Protein AF-0000000084939336 (afdb_homodimer)

Solvent-accessible surface area (backbone atoms only — not comparable to full-atom values): 23809 Å² total; per-residue (Å²): 129,54,73,67,54,54,51,50,51,53,52,48,49,53,51,49,52,51,49,46,49,52,49,52,36,50,48,49,43,51,51,32,49,46,24,66,74,65,69,41,52,76,47,32,63,54,40,55,56,52,50,48,51,45,51,48,48,37,44,50,50,40,50,50,38,52,49,47,52,56,73,36,82,52,52,70,64,56,42,32,42,42,57,36,42,43,54,44,37,50,44,51,42,54,42,39,50,43,40,40,53,43,29,44,47,41,51,73,60,58,68,64,65,78,63,45,57,53,51,49,52,44,49,49,48,42,49,54,51,54,54,70,52,70,50,43,78,85,41,61,82,59,80,56,55,64,62,50,50,52,47,42,52,50,37,51,52,49,40,52,55,45,49,45,52,43,46,55,49,45,72,64,41,84,47,70,69,51,37,52,48,41,52,51,49,49,52,42,51,48,39,50,49,48,35,40,52,43,52,52,48,43,54,27,41,53,46,18,35,74,69,73,41,80,54,59,57,66,58,51,42,53,54,51,58,73,70,101,129,55,73,67,54,54,51,50,51,53,52,48,50,52,49,49,54,50,50,48,51,53,49,52,35,51,49,48,43,52,52,32,50,47,24,67,74,64,67,40,52,75,45,34,62,54,41,54,56,52,49,51,52,45,51,49,47,36,45,51,49,41,51,51,36,52,50,47,52,55,75,37,82,52,50,71,62,55,41,31,41,42,56,35,43,44,55,43,37,51,43,49,41,55,43,38,49,42,40,42,53,44,28,43,48,42,49,73,59,58,70,65,65,81,62,44,56,52,52,50,51,44,49,48,48,42,48,54,51,54,54,71,52,70,49,44,78,84,40,60,83,61,80,55,55,64,61,50,51,53,46,41,52,51,37,51,52,49,42,52,56,45,49,47,51,43,45,56,49,46,73,64,41,86,47,70,68,52,37,53,48,40,50,51,48,50,52,42,49,49,40,48,49,47,36,38,52,44,52,51,47,44,55,27,40,53,46,18,35,74,69,72,42,80,54,59,59,65,58,52,43,53,55,51,57,73,70,103

Foldseek 3Di:
DDLVVVLVVLLVVLVVLLLVLLVLLLVLLVLLLCCLVVVDLVSLVVSVVSLVVLVVSLVVLLVSLVVCVVVHPDDDLSVLSSVLSNVLSVLSSLLSVLSSLSSNLCSVLVDDPDLSVLLSVLSVLLSVLSVVCSCCPVPLVDQCLQVLVVSLVVSVVSLVVSLVVLVVQCVVDDDDSSNVSSVSVNVSSVSSNVNSVSSQVSSQSSVCSVPVDGDHSVVVVVVVVVVD/DDLVVVLVVLLVVLVVLLLVLLVLLLVLLVLLLCCLVVVDLVSLVVSVVSLVVLVVSLVVLLVSLVVCVVVHPDDDLSVLSSVLSNVLSVLSSLLSVLSSLSSNLCSVLVDDPDLSVLLSVLSVLLSVLSVVCSCCPVPLVDQCLQVLVVSLVVSVVSLVVSLVVLVVQCVVDDDDSSNVSSVSVNVSSVSSNVNSVSSQVSSQSSVCSVPVDGDHSVVVVVVVVVVD

Nearest PDB structures (foldseek):
  1xwm-assembly1_A-2  TM=9.058E-01  e=5.545E-09  Geobacillus stearothermophilus
  1sum-assembly1_B  TM=9.229E-01  e=4.041E-06  Thermotoga maritima
  4q25-assembly1_B  TM=8.936E-01  e=2.933E-06  Pseudomonas aeruginosa PAO1
  2i0m-assembly1_A  TM=8.759E-01  e=3.687E-06  Streptococcus pneumoniae TIGR4
  1t72-assembly1_A  TM=8.928E-01  e=7.326E-06  Aquifex aeolicus

Radius of gyration: 22.11 Å; Cα contacts (8 Å, |Δi|>4): 501; chains: 2; bounding box: 49×69×54 Å

Organism: Mesoplasma florum (strain ATCC 33453 / NBRC 100688 / NCTC 11704 / L1) (NCBI:txid265311)

InterPro domains:
  IPR026022 PhoU domain [PF01895] (18-103)
  IPR026022 PhoU domain [PF01895] (120-205)
  IPR028366 PhoU [PTHR42930] (3-212)
  IPR028366 PhoU [TIGR02135] (7-214)
  IPR038078 PhoU-like domain superfamily [G3DSA:1.20.58.220] (4-216)

Secondary structure (DSSP, 8-state):
--HHHHHHHHHHHHHHHHHHHHHHHHHHHHHHHHHHHHT-THHHHHHHHHHHHHHHHHHHHHHHHHHHHHHS---HHHHHHHHHHHHHHHHHHHHHHHHHHHHHHHHHH---HHHHHHHHHHHHHHHHHHHTTTTTTTTTT---HHHHHHHHHHHHHHHHHHHHHHHHHHHH--SHHHHHHHHHHHHHHHHHHHHHHHHHHHHHHHHHHHHSS---HHHHHHHHHHH-/--HHHHHHHHHHHHHHHHHHHHHHHHHHHHH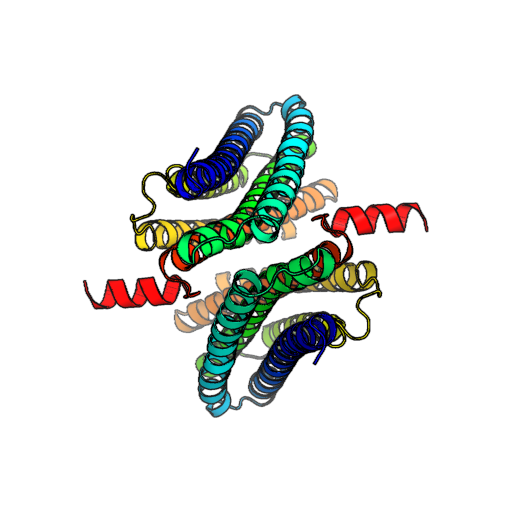HHHHHHHT-THHHHHHHHHHHHHHHHHHHHHHHHHHHHHHS---HHHHHHHHHHHHHHHHHHHHHHHHHHHHHHHHHH---HHHHHHHHHHHHHHHHHHHTTTTTTTTTT---HHHHHHHHHHHHHHHHHHHHHHHHHHHH--SHHHHHHHHHHHHHHHHHHHHHHHHHHHHHHHHHHHHSS---HHHHHHHHHHH-

pLDDT: mean 90.16, std 9.44, range [47.88, 98.25]

Sequence (456 aa):
MSINKILDNDILQLRNMLEDMIKETKIQFAETFEVITKNNVEGAALIVEHDKIINDKLNEFTSTALWKIAKQQLVARDLRLAVGGILLAREIEIIADYSKKLCIFFSKFKPTKKYTTSIVNLFQLVIDMLDSFSELFSNFDNNLVVKVMELEAQINKEFEELYSYLVKALKKAENNEELLEISEAMKQAKNLERAGDHLLTVQEIVSFIRTGRFEETSEIYDNLKTLMMSINKILDNDILQLRNMLEDMIKETKIQFAETFEVITKNNVEGAALIVEHDKIINDKLNEFTSTALWKIAKQQLVARDLRLAVGGILLAREIEIIADYSKKLCIFFSKFKPTKKYTTSIVNLFQLVIDMLDSFSELFSNFDNNLVVKVMELEAQINKEFEELYSYLVKALKKAENNEELLEISEAMKQAKNLERAGDHLLTVQEIVSFIRTGRFEETSEIYDNLKTLM

Structure (mmCIF, N/CA/C/O backbone):
data_AF-0000000084939336-model_v1
#
loop_
_entity.id
_entity.type
_entity.pdbx_description
1 polymer 'Phosphate transport system transcriptional regulator'
#
loop_
_atom_site.group_PDB
_atom_site.id
_atom_site.type_symbol
_atom_site.label_atom_id
_atom_site.label_alt_id
_atom_site.label_comp_id
_atom_site.label_asym_id
_atom_site.label_entity_id
_atom_site.label_seq_id
_atom_site.pdbx_PDB_ins_code
_atom_site.Cartn_x
_atom_site.Cartn_y
_atom_site.Cartn_z
_atom_site.occupancy
_atom_site.B_iso_or_equiv
_atom_site.auth_seq_id
_atom_site.auth_comp_id
_atom_site.auth_asym_id
_atom_site.auth_atom_id
_atom_site.pdbx_PDB_model_num
ATOM 1 N N . MET A 1 1 ? -15.977 -35.312 -16.25 1 47.88 1 MET A N 1
ATOM 2 C CA . MET A 1 1 ? -16.109 -33.875 -16.469 1 47.88 1 MET A CA 1
ATOM 3 C C . MET A 1 1 ? -14.875 -33.312 -17.156 1 47.88 1 MET A C 1
ATOM 5 O O . MET A 1 1 ? -13.75 -33.656 -16.797 1 47.88 1 MET A O 1
ATOM 9 N N . SER A 1 2 ? -14.914 -32.594 -18.188 1 50.81 2 SER A N 1
ATOM 10 C CA . SER A 1 2 ? -13.766 -32.188 -19 1 50.81 2 SER A CA 1
ATOM 11 C C . SER A 1 2 ? -12.836 -31.266 -18.234 1 50.81 2 SER A C 1
ATOM 13 O O . SER A 1 2 ? -13.273 -30.562 -17.312 1 50.81 2 SER A O 1
ATOM 15 N N . ILE A 1 3 ? -11.594 -31.625 -18.328 1 54.69 3 ILE A N 1
ATOM 16 C CA . ILE A 1 3 ? -10.531 -30.828 -17.719 1 54.69 3 ILE A CA 1
ATOM 17 C C . ILE A 1 3 ? -10.867 -29.344 -17.812 1 54.69 3 ILE A C 1
ATOM 19 O O . ILE A 1 3 ? -10.656 -28.594 -16.859 1 54.69 3 ILE A O 1
ATOM 23 N N . ASN A 1 4 ? -11.5 -28.953 -18.844 1 59.62 4 ASN A N 1
ATOM 24 C CA . ASN A 1 4 ? -11.875 -27.562 -19.078 1 59.62 4 ASN A CA 1
ATOM 25 C C . ASN A 1 4 ? -12.992 -27.125 -18.141 1 59.62 4 ASN A C 1
ATOM 27 O O . ASN A 1 4 ? -13 -25.984 -17.688 1 59.62 4 ASN A O 1
ATOM 31 N N . LYS A 1 5 ? -13.836 -28.141 -17.859 1 62.22 5 LYS A N 1
ATOM 32 C CA . LYS A 1 5 ? -14.961 -27.812 -17 1 62.22 5 LYS A CA 1
ATOM 33 C C . LYS A 1 5 ? -14.508 -27.625 -15.555 1 62.22 5 LYS A C 1
ATOM 35 O O . LYS A 1 5 ? -14.969 -26.719 -14.859 1 62.22 5 LYS A O 1
ATOM 40 N N . ILE A 1 6 ? -13.688 -28.391 -15.125 1 58.41 6 ILE A N 1
ATOM 41 C CA . ILE A 1 6 ? -13.141 -28.328 -13.773 1 58.41 6 ILE A CA 1
ATOM 42 C C . ILE A 1 6 ? -12.375 -27.016 -13.586 1 58.41 6 ILE A C 1
ATOM 44 O O . ILE A 1 6 ? -12.539 -26.344 -12.578 1 58.41 6 ILE A O 1
ATOM 48 N N . LEU A 1 7 ? -11.672 -26.703 -14.594 1 69.38 7 LEU A N 1
ATOM 49 C CA . LEU A 1 7 ? -10.898 -25.469 -14.562 1 69.38 7 LEU A CA 1
ATOM 50 C C . LEU A 1 7 ? -11.805 -24.25 -14.453 1 69.38 7 LEU A C 1
ATOM 52 O O . LEU A 1 7 ? -11.523 -23.328 -13.695 1 69.38 7 LEU A O 1
ATOM 56 N N . ASP A 1 8 ? -12.922 -24.359 -15.094 1 75.44 8 ASP A N 1
ATOM 57 C CA . ASP A 1 8 ? -13.883 -23.25 -15.07 1 75.44 8 ASP A CA 1
ATOM 58 C C . ASP A 1 8 ? -14.508 -23.094 -13.688 1 75.44 8 ASP A C 1
ATOM 60 O O . ASP A 1 8 ? -14.695 -21.984 -13.203 1 75.44 8 ASP A O 1
ATOM 64 N N . ASN A 1 9 ? -14.68 -24.203 -13.117 1 81.94 9 ASN A N 1
ATOM 65 C CA . ASN A 1 9 ? -15.273 -24.172 -11.781 1 81.94 9 ASN A CA 1
ATOM 66 C C . ASN A 1 9 ? -14.289 -23.641 -10.742 1 81.94 9 ASN A C 1
ATOM 68 O O . ASN A 1 9 ? -14.68 -22.938 -9.812 1 81.94 9 ASN A O 1
ATOM 72 N N . ASP A 1 10 ? -13.086 -23.938 -10.945 1 84.62 10 ASP A N 1
ATOM 73 C CA . ASP A 1 10 ? -12.07 -23.516 -9.992 1 84.62 10 ASP A CA 1
ATOM 74 C C . ASP A 1 10 ? -11.852 -22.016 -10.055 1 84.62 10 ASP A C 1
ATOM 76 O O . ASP A 1 10 ? -11.727 -21.359 -9.016 1 84.62 10 ASP A O 1
ATOM 80 N N . ILE A 1 11 ? -11.922 -21.516 -11.211 1 89.69 11 ILE A N 1
ATOM 81 C CA . ILE A 1 11 ? -11.75 -20.078 -11.391 1 89.69 11 ILE A CA 1
ATOM 82 C C . ILE A 1 11 ? -12.984 -19.344 -10.883 1 89.69 11 ILE A C 1
ATOM 84 O O . ILE A 1 11 ? -12.875 -18.266 -1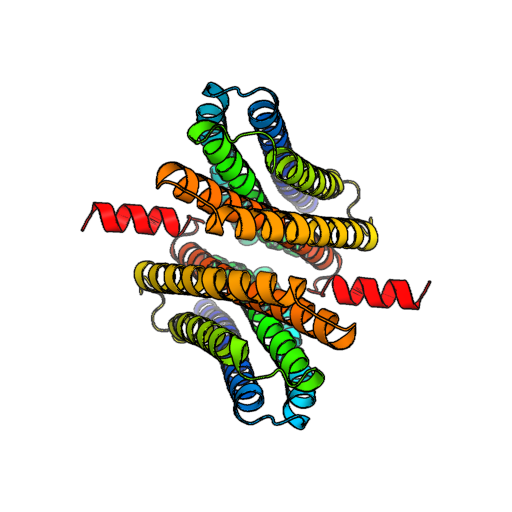0.297 1 89.69 11 ILE A O 1
ATOM 88 N N . LEU A 1 12 ? -14.109 -20 -11.078 1 92 12 LEU A N 1
ATOM 89 C CA . LEU A 1 12 ? -15.352 -19.438 -10.555 1 92 12 LEU A CA 1
ATOM 90 C C . LEU A 1 12 ? -15.32 -19.375 -9.031 1 92 12 LEU A C 1
ATOM 92 O O . LEU A 1 12 ? -15.805 -18.406 -8.438 1 92 12 LEU A O 1
ATOM 96 N N . GLN A 1 13 ? -14.781 -20.359 -8.438 1 94.94 13 GLN A N 1
ATOM 97 C CA . GLN A 1 13 ? -14.656 -20.375 -6.98 1 94.94 13 GLN A CA 1
ATOM 98 C C . GLN A 1 13 ? -13.773 -19.219 -6.5 1 94.94 13 GLN A C 1
ATOM 100 O O . GLN A 1 13 ? -14.109 -18.531 -5.527 1 94.94 13 GLN A O 1
ATOM 105 N N . LEU A 1 14 ? -12.656 -19.047 -7.164 1 95.19 14 LEU A N 1
ATOM 106 C CA . LEU A 1 14 ? -11.758 -17.953 -6.793 1 95.19 14 LEU A CA 1
ATOM 107 C C . LEU A 1 14 ? -12.453 -16.609 -6.945 1 95.19 14 LEU A C 1
ATOM 109 O O . LEU A 1 14 ? -12.336 -15.742 -6.07 1 95.19 14 LEU A O 1
ATOM 113 N N . ARG A 1 15 ? -13.172 -16.469 -8.023 1 93.44 15 ARG A N 1
ATOM 114 C CA . ARG A 1 15 ? -13.914 -15.234 -8.242 1 93.44 15 ARG A CA 1
ATOM 115 C C . ARG A 1 15 ? -14.93 -15 -7.137 1 93.44 15 ARG A C 1
ATOM 117 O O . ARG A 1 15 ? -15.031 -13.898 -6.602 1 93.44 15 ARG A O 1
ATOM 124 N N . ASN A 1 16 ? -15.633 -16 -6.789 1 94.38 16 ASN A N 1
ATOM 125 C CA . ASN A 1 16 ? -16.641 -15.906 -5.746 1 94.38 16 ASN A CA 1
ATOM 126 C C . ASN A 1 16 ? -16.031 -15.57 -4.391 1 94.38 16 ASN A C 1
ATOM 128 O O . ASN A 1 16 ? -16.594 -14.797 -3.619 1 94.38 16 ASN A O 1
ATOM 132 N N . MET A 1 17 ? -14.906 -16.172 -4.129 1 96.06 17 MET A N 1
ATOM 133 C CA . MET A 1 17 ? -14.227 -15.914 -2.867 1 96.06 17 MET A CA 1
ATOM 134 C C . MET A 1 17 ? -13.812 -14.445 -2.764 1 96.06 17 MET A C 1
ATOM 136 O O . MET A 1 17 ? -13.969 -13.828 -1.711 1 96.06 17 MET A O 1
ATOM 140 N N . LEU A 1 18 ? -13.289 -13.914 -3.846 1 95.31 18 LEU A N 1
ATOM 141 C CA . LEU A 1 18 ? -12.891 -12.508 -3.861 1 95.31 18 LEU A CA 1
ATOM 142 C C . LEU A 1 18 ? -14.102 -11.594 -3.695 1 95.31 18 LEU A C 1
ATOM 144 O O . LEU A 1 18 ? -14.055 -10.625 -2.932 1 95.31 18 LEU A O 1
ATOM 148 N N . GLU A 1 19 ? -15.133 -11.891 -4.406 1 93.5 19 GLU A N 1
ATOM 149 C CA . GLU A 1 19 ? -16.359 -11.094 -4.309 1 93.5 19 GLU A CA 1
ATOM 150 C C . GLU A 1 19 ? -16.922 -11.125 -2.895 1 93.5 19 GLU A C 1
ATOM 152 O O . GLU A 1 19 ? -17.422 -10.117 -2.396 1 93.5 19 GLU A O 1
ATOM 157 N N . ASP A 1 20 ? -16.875 -12.242 -2.311 1 95.25 20 ASP A N 1
ATOM 158 C CA . ASP A 1 20 ? -17.328 -12.383 -0.93 1 95.25 20 ASP A CA 1
ATOM 159 C C . ASP A 1 20 ? -16.484 -11.523 0.014 1 95.25 20 ASP A C 1
ATOM 161 O O . ASP A 1 20 ? -17.016 -10.906 0.938 1 95.25 20 ASP A O 1
ATOM 165 N N . MET A 1 21 ? -15.211 -11.516 -0.159 1 96.44 21 MET A N 1
ATOM 166 C CA . MET A 1 21 ? -14.344 -10.68 0.663 1 96.44 21 MET A CA 1
ATOM 167 C C . MET A 1 21 ? -14.703 -9.203 0.498 1 96.44 21 MET A C 1
ATOM 169 O O . MET A 1 21 ? -14.734 -8.461 1.477 1 96.44 21 MET A O 1
ATOM 173 N N . ILE A 1 22 ? -14.906 -8.844 -0.743 1 95.19 22 ILE A N 1
ATOM 174 C CA . ILE A 1 22 ? -15.273 -7.465 -1.018 1 95.19 22 ILE A CA 1
ATOM 175 C C . ILE A 1 22 ? -16.594 -7.137 -0.324 1 95.19 22 ILE A C 1
ATOM 177 O O . ILE A 1 22 ? -16.734 -6.082 0.305 1 95.19 22 ILE A O 1
ATOM 181 N N . LYS A 1 23 ? -17.516 -8.031 -0.424 1 95.31 23 LYS A N 1
ATOM 182 C CA . LYS A 1 23 ? -18.812 -7.844 0.218 1 95.31 23 LYS A CA 1
ATOM 183 C C . LYS A 1 23 ? -18.672 -7.715 1.73 1 95.31 23 LYS A C 1
ATOM 185 O O . LYS A 1 23 ? -19.266 -6.828 2.344 1 95.31 23 LYS A O 1
ATOM 190 N N . GLU A 1 24 ? -17.906 -8.602 2.332 1 96.62 24 GLU A N 1
ATOM 191 C CA . GLU A 1 24 ? -17.672 -8.547 3.773 1 96.62 24 GLU A CA 1
ATOM 192 C C . GLU A 1 24 ? -17.016 -7.227 4.18 1 96.62 24 GLU A C 1
ATOM 194 O O . GLU A 1 24 ? -17.328 -6.676 5.238 1 96.62 24 GLU A O 1
ATOM 199 N N . THR A 1 25 ? -16.109 -6.801 3.381 1 97.19 25 THR A N 1
ATOM 200 C CA . THR A 1 25 ? -15.445 -5.527 3.654 1 97.19 25 THR A CA 1
ATOM 201 C C . THR A 1 25 ? -16.438 -4.371 3.572 1 97.19 25 THR A C 1
ATOM 203 O O . THR A 1 25 ? -16.438 -3.482 4.426 1 97.19 25 THR A O 1
ATOM 206 N N . LYS A 1 26 ? -17.297 -4.395 2.615 1 95.81 26 LYS A N 1
ATOM 207 C CA . LYS A 1 26 ? -18.344 -3.375 2.502 1 95.81 26 LYS A CA 1
ATOM 208 C C . LYS A 1 26 ? -19.266 -3.396 3.711 1 95.81 26 LYS A C 1
ATOM 210 O O . LYS A 1 26 ? -19.672 -2.344 4.207 1 95.81 26 LYS A O 1
ATOM 215 N N . ILE A 1 27 ? -19.594 -4.547 4.129 1 95.56 27 ILE A N 1
ATOM 216 C CA . ILE A 1 27 ? -20.422 -4.691 5.324 1 95.56 27 ILE A CA 1
ATOM 217 C C . ILE A 1 27 ? -19.703 -4.082 6.523 1 95.56 27 ILE A C 1
ATOM 219 O O . ILE A 1 27 ? -20.297 -3.33 7.297 1 95.56 27 ILE A O 1
ATOM 223 N N . GLN A 1 28 ? -18.406 -4.395 6.688 1 96.5 28 GLN A N 1
ATOM 224 C CA . GLN A 1 28 ? -17.625 -3.834 7.781 1 96.5 28 GLN A CA 1
ATOM 225 C C . GLN A 1 28 ? -17.625 -2.309 7.727 1 96.5 28 GLN A C 1
ATOM 227 O O . GLN A 1 28 ? -17.719 -1.644 8.758 1 96.5 28 GLN A O 1
ATOM 232 N N . PHE A 1 29 ? -17.484 -1.783 6.543 1 95.94 29 PHE A N 1
ATOM 233 C CA . PHE A 1 29 ? -17.516 -0.334 6.383 1 95.94 29 PHE A CA 1
ATOM 234 C C . PHE A 1 29 ? -18.875 0.23 6.762 1 95.94 29 PHE A C 1
ATOM 236 O O . PHE A 1 29 ? -18.969 1.271 7.418 1 95.94 29 PHE A O 1
ATOM 243 N N . ALA A 1 30 ? -19.922 -0.436 6.383 1 92.94 30 ALA A N 1
ATOM 244 C CA . ALA A 1 30 ? -21.266 -0.004 6.738 1 92.94 30 ALA A CA 1
ATOM 245 C C . ALA A 1 30 ? -21.484 -0.05 8.25 1 92.94 30 ALA A C 1
ATOM 247 O O . ALA A 1 30 ? -22.062 0.872 8.836 1 92.94 30 ALA A O 1
ATOM 248 N N . GLU A 1 31 ? -21.031 -1.083 8.82 1 92.75 31 GLU A N 1
ATOM 249 C CA . GLU A 1 31 ? -21.125 -1.211 10.273 1 92.75 31 GLU A CA 1
ATOM 250 C C . GLU A 1 31 ? -20.344 -0.11 10.977 1 92.75 31 GLU A C 1
ATOM 252 O O . GLU A 1 31 ? -20.797 0.458 11.969 1 92.75 31 GLU A O 1
ATOM 257 N N . THR A 1 32 ? -19.125 0.105 10.477 1 94.25 32 THR A N 1
ATOM 258 C CA . THR A 1 32 ? -18.297 1.175 11.023 1 94.25 32 THR A CA 1
ATOM 259 C C . THR A 1 32 ? -19 2.521 10.898 1 94.25 32 THR A C 1
ATOM 261 O O . THR A 1 32 ? -19 3.32 11.836 1 94.25 32 THR A O 1
ATOM 264 N N . PHE A 1 33 ? -19.625 2.729 9.781 1 91.25 33 PHE A N 1
ATOM 265 C CA . PHE A 1 33 ? -20.359 3.963 9.555 1 91.25 33 PHE A CA 1
ATOM 266 C C . PHE A 1 33 ? -21.469 4.129 10.594 1 91.25 33 PHE A C 1
ATOM 268 O O . PHE A 1 33 ? -21.672 5.23 11.109 1 91.25 33 PHE A O 1
ATOM 275 N N . GLU A 1 34 ? -22.125 3.125 10.914 1 89 34 GLU A N 1
ATOM 276 C CA . GLU A 1 34 ? -23.172 3.154 11.922 1 89 34 GLU A CA 1
ATOM 277 C C . GLU A 1 34 ? -22.625 3.49 13.297 1 89 34 GLU A C 1
ATOM 279 O O . GLU A 1 34 ? -23.219 4.262 14.047 1 89 34 GLU A O 1
ATOM 284 N N . VAL A 1 35 ? -21.516 2.891 13.578 1 87.5 35 VAL A N 1
ATOM 285 C CA . VAL A 1 35 ? -20.891 3.137 14.867 1 87.5 35 VAL A CA 1
ATOM 286 C C . VAL A 1 35 ? -20.5 4.609 14.984 1 87.5 35 VAL A C 1
ATOM 288 O O . VAL A 1 35 ? -20.719 5.234 16.031 1 87.5 35 VAL A O 1
ATOM 291 N N . ILE A 1 36 ? -19.984 5.16 13.977 1 87.38 36 ILE A N 1
ATOM 292 C CA . ILE A 1 36 ? -19.453 6.52 14.008 1 87.38 36 ILE A CA 1
ATOM 293 C C . ILE A 1 36 ? -20.609 7.52 14.016 1 87.38 36 ILE A C 1
ATOM 295 O O . ILE A 1 36 ? -20.516 8.57 14.648 1 87.38 36 ILE A O 1
ATOM 299 N N . THR A 1 37 ? -21.672 7.176 13.391 1 85.5 37 THR A N 1
ATOM 300 C CA . THR A 1 37 ? -22.75 8.148 13.25 1 85.5 37 THR A CA 1
ATOM 301 C C . THR A 1 37 ? -23.766 8.008 14.383 1 85.5 37 THR A C 1
ATOM 303 O O . THR A 1 37 ? -24.422 8.977 14.758 1 85.5 37 THR A O 1
ATOM 306 N N . LYS A 1 38 ? -23.828 6.82 14.945 1 82.81 38 LYS A N 1
ATOM 307 C CA . LYS A 1 38 ? -24.828 6.594 15.992 1 82.81 38 LYS A CA 1
ATOM 308 C C . LYS A 1 38 ? -24.172 6.438 17.359 1 82.81 38 LYS A C 1
ATOM 310 O O . LYS A 1 38 ? -24.844 6.223 18.359 1 82.81 38 LYS A O 1
ATOM 315 N N . ASN A 1 39 ? -22.953 6.566 17.5 1 76.06 39 ASN A N 1
ATOM 316 C CA . ASN A 1 39 ? -22.172 6.434 18.734 1 76.06 39 ASN A CA 1
ATOM 317 C C . ASN A 1 39 ? -22.438 5.098 19.422 1 76.06 39 ASN A C 1
ATOM 319 O O . ASN A 1 39 ? -22.641 5.047 20.641 1 76.06 39 ASN A O 1
ATOM 323 N N . ASN A 1 40 ? -22.578 4.105 18.656 1 73.19 40 ASN A N 1
ATOM 324 C CA . ASN A 1 40 ? -22.797 2.758 19.172 1 73.19 40 ASN A CA 1
ATOM 325 C C . ASN A 1 40 ? -21.484 2.104 19.594 1 73.19 40 ASN A C 1
ATOM 327 O O . ASN A 1 40 ? -20.734 1.602 18.75 1 73.19 40 ASN A O 1
ATOM 331 N N . VAL A 1 41 ? -21.156 2.07 20.844 1 70.88 41 VAL A N 1
ATOM 332 C CA . VAL A 1 41 ? -19.891 1.598 21.391 1 70.88 41 VAL A CA 1
ATOM 333 C C . VAL A 1 41 ? -19.781 0.083 21.219 1 70.88 41 VAL A C 1
ATOM 335 O O . VAL A 1 41 ? -18.703 -0.447 20.969 1 70.88 41 VAL A O 1
ATOM 338 N N . GLU A 1 42 ? -20.875 -0.617 21.406 1 76.94 42 GLU A N 1
ATOM 339 C CA . GLU A 1 42 ? -20.859 -2.072 21.297 1 76.94 42 GLU A CA 1
ATOM 340 C C . GLU A 1 42 ? -20.484 -2.52 19.891 1 76.94 42 GLU A C 1
ATOM 342 O O . GLU A 1 42 ? -19.984 -3.629 19.703 1 76.94 42 GLU A O 1
ATOM 347 N N . GLY A 1 43 ? -20.469 -1.587 19.031 1 82.69 43 GLY A N 1
ATOM 348 C CA . GLY A 1 43 ? -20.203 -1.885 17.625 1 82.69 43 GLY A CA 1
ATOM 349 C C . GLY A 1 43 ? -18.75 -2.158 17.344 1 82.69 43 GLY A C 1
ATOM 350 O O . GLY A 1 43 ? -18.422 -2.971 16.469 1 82.69 43 GLY A O 1
ATOM 351 N N . ALA A 1 44 ? -17.859 -1.694 18.188 1 84.81 44 ALA A N 1
ATOM 352 C CA . ALA A 1 44 ? -16.438 -1.84 17.938 1 84.81 44 ALA A CA 1
ATOM 353 C C . ALA A 1 44 ? -15.984 -3.283 18.156 1 84.81 44 ALA A C 1
ATOM 355 O O . ALA A 1 44 ? -15.18 -3.809 17.375 1 84.81 44 ALA A O 1
ATOM 356 N N . ALA A 1 45 ? -16.469 -3.873 19.188 1 87.38 45 ALA A N 1
ATOM 357 C CA . ALA A 1 45 ? -16.109 -5.266 19.453 1 87.38 45 ALA A CA 1
ATOM 358 C C . ALA A 1 45 ? -16.562 -6.172 18.312 1 87.38 45 ALA A C 1
ATOM 360 O O . ALA A 1 45 ? -15.828 -7.078 17.906 1 87.38 45 ALA A O 1
ATOM 361 N N . LEU A 1 46 ? -17.688 -5.91 17.828 1 90.12 46 LEU A N 1
ATOM 362 C CA . LEU A 1 46 ? -18.234 -6.695 16.734 1 90.12 46 LEU A CA 1
ATOM 363 C C . LEU A 1 46 ? -17.406 -6.516 15.469 1 90.12 46 LEU A C 1
ATOM 365 O O . LEU A 1 46 ? -17.172 -7.477 14.727 1 90.12 46 LEU A O 1
ATOM 369 N N . ILE A 1 47 ? -16.891 -5.355 15.258 1 93.62 47 ILE A N 1
ATOM 370 C CA . ILE A 1 47 ? -16.125 -5.07 14.055 1 93.62 47 ILE A CA 1
ATOM 371 C C . ILE A 1 47 ? -14.773 -5.773 14.125 1 93.62 47 ILE A C 1
ATOM 373 O O . ILE A 1 47 ? -14.25 -6.23 13.109 1 93.62 47 ILE A O 1
ATOM 377 N N . VAL A 1 48 ? -14.203 -5.848 15.312 1 92.69 48 VAL A N 1
ATOM 378 C CA . VAL A 1 48 ? -12.93 -6.535 15.508 1 92.69 48 VAL A CA 1
ATOM 379 C C . VAL A 1 48 ? -13.086 -8.016 15.148 1 92.69 48 VAL A C 1
ATOM 381 O O . VAL A 1 48 ? -12.227 -8.586 14.469 1 92.69 48 VAL A O 1
ATOM 384 N N . GLU A 1 49 ? -14.172 -8.586 15.586 1 93.69 49 GLU A N 1
ATOM 385 C CA . GLU A 1 49 ? -14.438 -9.984 15.258 1 93.69 49 GLU A CA 1
ATOM 386 C C . GLU A 1 49 ? -14.695 -10.156 13.766 1 93.69 49 GLU A C 1
ATOM 388 O O . GLU A 1 49 ? -14.258 -11.141 13.164 1 93.69 49 GLU A O 1
ATOM 393 N N . HIS A 1 50 ? -15.422 -9.234 13.219 1 95 50 HIS A N 1
ATOM 394 C CA . HIS A 1 50 ? -15.695 -9.281 11.789 1 95 50 HIS A CA 1
ATOM 395 C C . HIS A 1 50 ? -14.406 -9.18 10.977 1 95 50 HIS A C 1
ATOM 397 O O . HIS A 1 50 ? -14.258 -9.859 9.961 1 95 50 HIS A O 1
ATOM 403 N N . ASP A 1 51 ? -13.516 -8.344 11.422 1 95.94 51 ASP A N 1
ATOM 404 C CA . ASP A 1 51 ? -12.242 -8.164 10.727 1 95.94 51 ASP A CA 1
ATOM 405 C C . ASP A 1 51 ? -11.43 -9.461 10.727 1 95.94 51 ASP A C 1
ATOM 407 O O . ASP A 1 51 ? -10.695 -9.734 9.773 1 95.94 51 ASP A O 1
ATOM 411 N N . LYS A 1 52 ? -11.562 -10.234 11.781 1 95.38 52 LYS A N 1
ATOM 412 C CA . LYS A 1 52 ? -10.891 -11.531 11.828 1 95.38 52 LYS A CA 1
ATOM 413 C C . LYS A 1 52 ? -11.398 -12.453 10.727 1 95.38 52 LYS A C 1
ATOM 415 O O . LYS A 1 52 ? -10.625 -13.242 10.172 1 95.38 52 LYS A O 1
ATOM 420 N N . ILE A 1 53 ? -12.648 -12.352 10.43 1 96.88 53 ILE A N 1
ATOM 421 C CA . ILE A 1 53 ? -13.242 -13.141 9.359 1 96.88 53 ILE A CA 1
ATOM 422 C C . ILE A 1 53 ? -12.586 -12.773 8.031 1 96.88 53 ILE A C 1
ATOM 424 O O . ILE A 1 53 ? -12.227 -13.656 7.246 1 96.88 53 ILE A O 1
ATOM 428 N N . ILE A 1 54 ? -12.414 -11.531 7.77 1 97.56 54 ILE A N 1
ATOM 429 C CA . ILE A 1 54 ? -11.812 -11.062 6.523 1 97.56 54 ILE A CA 1
ATOM 430 C C . ILE A 1 54 ? -10.359 -11.508 6.453 1 97.56 54 ILE A C 1
ATOM 432 O O . ILE A 1 54 ? -9.883 -11.93 5.395 1 97.56 54 ILE A O 1
ATOM 436 N N . ASN A 1 55 ? -9.633 -11.461 7.613 1 96.38 55 ASN A N 1
ATOM 437 C CA . ASN A 1 55 ? -8.273 -11.969 7.68 1 96.38 55 ASN A CA 1
ATOM 438 C C . ASN A 1 55 ? -8.211 -13.453 7.316 1 96.38 55 ASN A C 1
ATOM 440 O O . ASN A 1 55 ? -7.34 -13.875 6.559 1 96.38 55 ASN A O 1
ATOM 444 N N . ASP A 1 56 ? -9.102 -14.172 7.855 1 97.19 56 ASP A N 1
ATOM 445 C CA . ASP A 1 56 ? -9.164 -15.602 7.57 1 97.19 56 ASP A CA 1
ATOM 446 C C . ASP A 1 56 ? -9.477 -15.852 6.098 1 97.19 56 ASP A C 1
ATOM 448 O O . ASP A 1 56 ? -8.93 -16.766 5.488 1 97.19 56 ASP A O 1
ATOM 452 N N . LYS A 1 57 ? -10.352 -15.055 5.574 1 97.88 57 LYS A N 1
ATOM 453 C CA . LYS A 1 57 ? -10.727 -15.203 4.172 1 97.88 57 LYS A CA 1
ATOM 454 C C . LYS A 1 57 ? -9.531 -14.938 3.254 1 97.88 57 LYS A C 1
ATOM 456 O O . LYS A 1 57 ? -9.398 -15.57 2.203 1 97.88 57 LYS A O 1
ATOM 461 N N . LEU A 1 58 ? -8.68 -13.984 3.631 1 98.19 58 LEU A N 1
ATOM 462 C CA . LEU A 1 58 ? -7.449 -13.75 2.875 1 98.19 58 LEU A CA 1
ATOM 463 C C . LEU A 1 58 ? -6.613 -15.023 2.795 1 98.19 58 LEU A C 1
ATOM 465 O O . LEU A 1 58 ? -6.227 -15.445 1.704 1 98.19 58 LEU A O 1
ATOM 469 N N . ASN A 1 59 ? -6.387 -15.633 3.916 1 98.06 59 ASN A N 1
ATOM 470 C CA . ASN A 1 59 ? -5.523 -16.812 3.949 1 98.06 59 ASN A CA 1
ATOM 471 C C . ASN A 1 59 ? -6.199 -18.016 3.314 1 98.06 59 ASN A C 1
ATOM 473 O O . ASN A 1 59 ? -5.539 -18.859 2.699 1 98.06 59 ASN A O 1
ATOM 477 N N . GLU A 1 60 ? -7.496 -18.078 3.479 1 98.25 60 GLU A N 1
ATOM 478 C CA . GLU A 1 60 ? -8.234 -19.141 2.799 1 98.25 60 GLU A CA 1
ATOM 479 C C . GLU A 1 60 ? -8.148 -18.984 1.282 1 98.25 60 GLU A C 1
ATOM 481 O O . GLU A 1 60 ? -7.906 -19.969 0.57 1 98.25 60 GLU A O 1
ATOM 486 N N . PHE A 1 61 ? -8.391 -17.797 0.807 1 98.25 61 PHE A N 1
ATOM 487 C CA . PHE A 1 61 ? -8.25 -17.547 -0.622 1 98.25 61 PHE A CA 1
ATOM 488 C C . PHE A 1 61 ? -6.848 -17.906 -1.1 1 98.25 61 PHE A C 1
ATOM 490 O O . PHE A 1 61 ? -6.688 -18.594 -2.105 1 98.25 61 PHE A O 1
ATOM 497 N N . THR A 1 62 ? -5.855 -17.438 -0.361 1 98 62 THR A N 1
ATOM 498 C CA . THR A 1 62 ? -4.457 -17.625 -0.731 1 98 62 THR A CA 1
ATOM 499 C C . THR A 1 62 ? -4.121 -19.109 -0.829 1 98 62 THR A C 1
ATOM 501 O O . THR A 1 62 ? -3.557 -19.562 -1.828 1 98 62 THR A O 1
ATOM 504 N N . SER A 1 63 ? -4.523 -19.875 0.147 1 97.31 63 SER A N 1
ATOM 505 C CA . SER A 1 63 ? -4.258 -21.312 0.152 1 97.31 63 SER A CA 1
ATOM 506 C C . SER A 1 63 ? -4.965 -22.016 -1.004 1 97.31 63 SER A C 1
ATOM 508 O O . SER A 1 63 ? -4.383 -22.875 -1.668 1 97.31 63 SER A O 1
ATOM 510 N N . THR A 1 64 ? -6.195 -21.609 -1.211 1 97.25 64 THR A N 1
ATOM 511 C CA . THR A 1 64 ? -6.973 -22.203 -2.293 1 97.25 64 THR A CA 1
ATOM 512 C C . THR A 1 64 ? -6.348 -21.875 -3.646 1 97.25 64 THR A C 1
ATOM 514 O O . THR A 1 64 ? -6.207 -22.75 -4.496 1 97.25 64 THR A O 1
ATOM 517 N N . ALA A 1 65 ? -5.996 -20.625 -3.846 1 96.94 65 ALA A N 1
ATOM 518 C CA . ALA A 1 65 ? -5.383 -20.203 -5.102 1 96.94 65 ALA A CA 1
ATOM 519 C C . ALA A 1 65 ? -4.07 -20.938 -5.348 1 96.94 65 ALA A C 1
ATOM 521 O O . ALA A 1 65 ? -3.834 -21.453 -6.445 1 96.94 65 ALA A O 1
ATOM 522 N N . LEU A 1 66 ? -3.223 -21.047 -4.301 1 96.31 66 LEU A N 1
ATOM 523 C CA . LEU A 1 66 ? -1.946 -21.734 -4.434 1 96.31 66 LEU A CA 1
ATOM 524 C C . LEU A 1 66 ? -2.16 -23.203 -4.766 1 96.31 66 LEU A C 1
ATOM 526 O O . LEU A 1 66 ? -1.436 -23.781 -5.586 1 96.31 66 LEU A O 1
ATOM 530 N N . TRP A 1 67 ? -3.111 -23.766 -4.129 1 95 67 TRP A N 1
ATOM 531 C CA . TRP A 1 67 ? -3.43 -25.172 -4.387 1 95 67 TRP A CA 1
ATOM 532 C C . TRP A 1 67 ? -3.865 -25.375 -5.832 1 95 67 TRP A C 1
ATOM 534 O O . TRP A 1 67 ? -3.41 -26.297 -6.5 1 95 67 TRP A O 1
ATOM 544 N N . LYS A 1 68 ? -4.691 -24.531 -6.316 1 94.19 68 LYS A N 1
ATOM 545 C CA . LYS A 1 68 ? -5.188 -24.641 -7.688 1 94.19 68 LYS A CA 1
ATOM 546 C C . LYS A 1 68 ? -4.066 -24.422 -8.695 1 94.19 68 LYS A C 1
ATOM 548 O O . LYS A 1 68 ? -4.004 -25.094 -9.727 1 94.19 68 LYS A O 1
ATOM 553 N N . ILE A 1 69 ? -3.217 -23.469 -8.406 1 94.19 69 ILE A N 1
ATOM 554 C CA . ILE A 1 69 ? -2.074 -23.203 -9.273 1 94.19 69 ILE A CA 1
ATOM 555 C C . ILE A 1 69 ? -1.185 -24.438 -9.344 1 94.19 69 ILE A C 1
ATOM 557 O O . ILE A 1 69 ? -0.724 -24.828 -10.422 1 94.19 69 ILE A O 1
ATOM 561 N N . ALA A 1 70 ? -0.955 -25.109 -8.25 1 91.38 70 ALA A N 1
ATOM 562 C CA . ALA A 1 70 ? -0.057 -26.25 -8.156 1 91.38 70 ALA A CA 1
ATOM 563 C C . ALA A 1 70 ? -0.655 -27.469 -8.836 1 91.38 70 ALA A C 1
ATOM 565 O O . ALA A 1 70 ? 0.067 -28.266 -9.453 1 91.38 70 ALA A O 1
ATOM 566 N N . LYS A 1 71 ? -1.912 -27.594 -8.766 1 88.69 71 LYS A N 1
ATOM 567 C CA . LYS A 1 71 ? -2.529 -28.844 -9.172 1 88.69 71 LYS A CA 1
ATOM 568 C C . LYS A 1 71 ? -3.055 -28.781 -10.602 1 88.69 71 LYS A C 1
ATOM 570 O O . LYS A 1 71 ? -3.242 -29.797 -11.25 1 88.69 71 LYS A O 1
ATOM 575 N N . GLN A 1 72 ? -3.232 -27.516 -10.859 1 83.5 72 GLN A N 1
ATOM 576 C CA . GLN A 1 72 ? -3.881 -27.359 -12.156 1 83.5 72 GLN A CA 1
ATOM 577 C C . GLN A 1 72 ? -2.969 -26.625 -13.141 1 83.5 72 GLN A C 1
ATOM 579 O O . GLN A 1 72 ? -2.152 -25.797 -12.742 1 83.5 72 GLN A O 1
ATOM 584 N N . GLN A 1 73 ? -2.84 -27.109 -14.305 1 82.56 73 GLN A N 1
ATOM 585 C CA . GLN A 1 73 ? -2.152 -26.359 -15.352 1 82.56 73 GLN A CA 1
ATOM 586 C C . GLN A 1 73 ? -3.043 -25.25 -15.898 1 82.56 73 GLN A C 1
ATOM 588 O O . GLN A 1 73 ? -3.613 -25.375 -16.984 1 82.56 73 GLN A O 1
ATOM 593 N N . LEU A 1 74 ? -2.982 -24.141 -15.195 1 86.62 74 LEU A N 1
ATOM 594 C CA . LEU A 1 74 ? -3.861 -23.031 -15.555 1 86.62 74 LEU A CA 1
ATOM 595 C C . LEU A 1 74 ? -3.393 -22.359 -16.844 1 86.62 74 LEU A C 1
ATOM 597 O O . LEU A 1 74 ? -2.189 -22.219 -17.062 1 86.62 74 LEU A O 1
ATOM 601 N N . VAL A 1 75 ? -4.344 -22.047 -17.625 1 87.69 75 VAL A N 1
ATOM 602 C CA . VAL A 1 75 ? -4.004 -21.219 -18.766 1 87.69 75 VAL A CA 1
ATOM 603 C C . VAL A 1 75 ? -3.637 -19.812 -18.297 1 87.69 75 VAL A C 1
ATOM 605 O O . VAL A 1 75 ? -3.887 -19.453 -17.141 1 87.69 75 VAL A O 1
ATOM 608 N N . ALA A 1 76 ? -3.1 -19.031 -19.219 1 88.81 76 ALA A N 1
ATOM 609 C CA . ALA A 1 76 ? -2.488 -17.734 -18.891 1 88.81 76 ALA A CA 1
ATOM 610 C C . ALA A 1 76 ? -3.471 -16.844 -18.156 1 88.81 76 ALA A C 1
ATOM 612 O O . ALA A 1 76 ? -3.162 -16.328 -17.078 1 88.81 76 ALA A O 1
ATOM 613 N N . ARG A 1 77 ? -4.633 -16.625 -18.656 1 89.06 77 ARG A N 1
ATOM 614 C CA . ARG A 1 77 ? -5.629 -15.727 -18.078 1 89.06 77 ARG A CA 1
ATOM 615 C C . ARG A 1 77 ? -6.047 -16.203 -16.688 1 89.06 77 ARG A C 1
ATOM 617 O O . ARG A 1 77 ? -6.207 -15.391 -15.773 1 89.06 77 ARG A O 1
ATOM 624 N N . ASP A 1 78 ? -6.203 -17.516 -16.547 1 93.12 78 ASP A N 1
ATOM 625 C CA . ASP A 1 78 ? -6.609 -18.078 -15.273 1 93.12 78 ASP A CA 1
ATOM 626 C C . ASP A 1 78 ? -5.484 -17.969 -14.242 1 93.12 78 ASP A C 1
ATOM 628 O O . ASP A 1 78 ? -5.742 -17.766 -13.055 1 93.12 78 ASP A O 1
A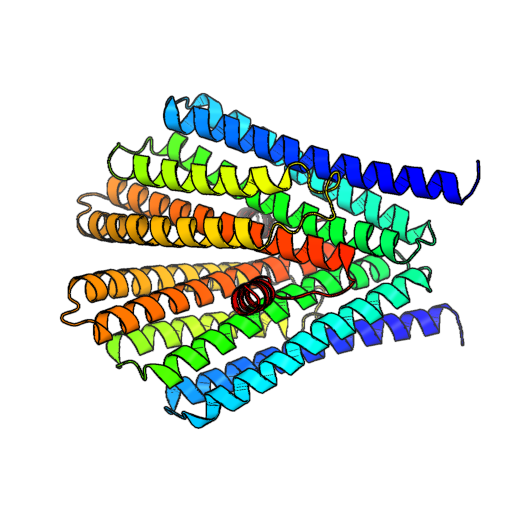TOM 632 N N . LEU A 1 79 ? -4.285 -18.156 -14.742 1 95.31 79 LEU A N 1
ATOM 633 C CA . LEU A 1 79 ? -3.133 -18 -13.859 1 95.31 79 LEU A CA 1
ATOM 634 C C . LEU A 1 79 ? -3.029 -16.562 -13.352 1 95.31 79 LEU A C 1
ATOM 636 O O . LEU A 1 79 ? -2.807 -16.328 -12.164 1 95.31 79 LEU A O 1
ATOM 640 N N . ARG A 1 80 ? -3.234 -15.617 -14.227 1 95.69 80 ARG A N 1
ATOM 641 C CA . ARG A 1 80 ? -3.217 -14.211 -13.82 1 95.69 80 ARG A CA 1
ATOM 642 C C . ARG A 1 80 ? -4.316 -13.922 -12.805 1 95.69 80 ARG A C 1
ATOM 644 O O . ARG A 1 80 ? -4.109 -13.148 -11.867 1 95.69 80 ARG A O 1
ATOM 651 N N . LEU A 1 81 ? -5.449 -14.492 -12.984 1 94.75 81 LEU A N 1
ATOM 652 C CA . LEU A 1 81 ? -6.547 -14.281 -12.039 1 94.75 81 LEU A CA 1
ATOM 653 C C . LEU A 1 81 ? -6.203 -14.852 -10.672 1 94.75 81 LEU A C 1
ATOM 655 O O . LEU A 1 81 ? -6.48 -14.227 -9.648 1 94.75 81 LEU A O 1
ATOM 659 N N . ALA A 1 82 ? -5.633 -16.047 -10.68 1 96.75 82 ALA A N 1
ATOM 660 C CA . ALA A 1 82 ? -5.273 -16.672 -9.414 1 96.75 82 ALA A CA 1
ATOM 661 C C . ALA A 1 82 ? -4.223 -15.852 -8.672 1 96.75 82 ALA A C 1
ATOM 663 O O . ALA A 1 82 ? -4.395 -15.531 -7.496 1 96.75 82 ALA A O 1
ATOM 664 N N . VAL A 1 83 ? -3.148 -15.5 -9.359 1 97.25 83 VAL A N 1
ATOM 665 C CA . VAL A 1 83 ? -2.066 -14.734 -8.75 1 97.25 83 VAL A CA 1
ATOM 666 C C . VAL A 1 83 ? -2.551 -13.328 -8.422 1 97.25 83 VAL A C 1
ATOM 668 O O . VAL A 1 83 ? -2.348 -12.836 -7.305 1 97.25 83 VAL A O 1
ATOM 671 N N . GLY A 1 84 ? -3.174 -12.695 -9.383 1 97.06 84 GLY A N 1
ATOM 672 C CA . GLY A 1 84 ? -3.746 -11.383 -9.156 1 97.06 84 GLY A CA 1
ATOM 673 C C . GLY A 1 84 ? -4.785 -11.367 -8.055 1 97.06 84 GLY A C 1
ATOM 674 O O . GLY A 1 84 ? -4.934 -10.367 -7.344 1 97.06 84 GLY A O 1
ATOM 675 N N . GLY A 1 85 ? -5.543 -12.461 -7.973 1 97.06 85 GLY A N 1
ATOM 676 C CA . GLY A 1 85 ? -6.508 -12.602 -6.895 1 97.06 85 GLY A CA 1
ATOM 677 C C . GLY A 1 85 ? -5.875 -12.547 -5.516 1 97.06 85 GLY A C 1
ATOM 678 O O . GLY A 1 85 ? -6.441 -11.977 -4.586 1 97.06 85 GLY A O 1
ATOM 679 N N . ILE A 1 86 ? -4.715 -13.156 -5.379 1 97.94 86 ILE A N 1
ATOM 680 C CA . ILE A 1 86 ? -3.998 -13.109 -4.109 1 97.94 86 ILE A CA 1
ATOM 681 C C . ILE A 1 86 ? -3.617 -11.672 -3.785 1 97.94 86 ILE A C 1
ATOM 683 O O . ILE A 1 86 ? -3.777 -11.219 -2.648 1 97.94 86 ILE A O 1
ATOM 687 N N . LEU A 1 87 ? -3.139 -10.961 -4.773 1 97.69 87 LEU A N 1
ATOM 688 C CA . LEU A 1 87 ? -2.824 -9.547 -4.602 1 97.69 87 LEU A CA 1
ATOM 689 C C . LEU A 1 87 ? -4.062 -8.758 -4.191 1 97.69 87 LEU A C 1
ATOM 691 O O . LEU A 1 87 ? -4.012 -7.945 -3.266 1 97.69 87 LEU A O 1
ATOM 695 N N . LEU A 1 88 ? -5.168 -9.023 -4.844 1 97.12 88 LEU A N 1
ATOM 696 C CA . LEU A 1 88 ? -6.422 -8.328 -4.574 1 97.12 88 LEU A CA 1
ATOM 697 C C . LEU A 1 88 ? -6.906 -8.617 -3.156 1 97.12 88 LEU A C 1
ATOM 699 O O . LEU A 1 88 ? -7.301 -7.695 -2.434 1 97.12 88 LEU A O 1
ATOM 703 N N . ALA A 1 89 ? -6.867 -9.875 -2.832 1 97.75 89 ALA A N 1
ATOM 704 C CA . ALA A 1 89 ? -7.332 -10.281 -1.507 1 97.75 89 ALA A CA 1
ATOM 705 C C . ALA A 1 89 ? -6.555 -9.555 -0.41 1 97.75 89 ALA A C 1
ATOM 707 O O . ALA A 1 89 ? -7.137 -9.133 0.592 1 97.75 89 ALA A O 1
ATOM 708 N N . ARG A 1 90 ? -5.328 -9.414 -0.602 1 97.19 90 ARG A N 1
ATOM 709 C CA . ARG A 1 90 ? -4.492 -8.727 0.379 1 97.19 90 ARG A CA 1
ATOM 710 C C . ARG A 1 90 ? -4.871 -7.254 0.489 1 97.19 90 ARG A C 1
ATOM 712 O O . ARG A 1 90 ? -4.973 -6.715 1.592 1 97.19 90 ARG A O 1
ATOM 719 N N . GLU A 1 91 ? -5.035 -6.586 -0.624 1 96.94 91 GLU A N 1
ATOM 720 C CA . GLU A 1 91 ? -5.441 -5.184 -0.606 1 96.94 91 GLU A CA 1
ATOM 721 C C . GLU A 1 91 ? -6.777 -5.004 0.109 1 96.94 91 GLU A C 1
ATOM 723 O O . GLU A 1 91 ? -6.941 -4.07 0.9 1 96.94 91 GLU A O 1
ATOM 728 N N . ILE A 1 92 ? -7.66 -5.902 -0.172 1 96.94 92 ILE A N 1
ATOM 729 C CA . ILE A 1 92 ? -8.992 -5.816 0.412 1 96.94 92 ILE A CA 1
ATOM 730 C C . ILE A 1 92 ? -8.906 -5.961 1.929 1 96.94 92 ILE A C 1
ATOM 732 O O . ILE A 1 92 ? -9.562 -5.234 2.67 1 96.94 92 ILE A O 1
ATOM 736 N N . GLU A 1 93 ? -8.133 -6.867 2.33 1 98 93 GLU A N 1
ATOM 737 C CA . GLU A 1 93 ? -7.941 -7.074 3.764 1 98 93 GLU A CA 1
ATOM 738 C C . GLU A 1 93 ? -7.344 -5.836 4.426 1 98 93 GLU A C 1
ATOM 740 O O . GLU A 1 93 ? -7.762 -5.445 5.516 1 98 93 GLU A O 1
ATOM 745 N N . ILE A 1 94 ? -6.383 -5.234 3.799 1 96.62 94 ILE A N 1
ATOM 746 C CA . ILE A 1 94 ? -5.738 -4.035 4.316 1 96.62 94 ILE A CA 1
ATOM 747 C C . ILE A 1 94 ? -6.762 -2.91 4.453 1 96.62 94 ILE A C 1
ATOM 749 O O . ILE A 1 94 ? -6.812 -2.229 5.477 1 96.62 94 ILE A O 1
ATOM 753 N N . ILE A 1 95 ? -7.566 -2.773 3.447 1 97.62 95 ILE A N 1
ATOM 754 C CA . ILE A 1 95 ? -8.586 -1.735 3.439 1 97.62 95 ILE A CA 1
ATOM 755 C C . ILE A 1 95 ? -9.586 -1.982 4.574 1 97.62 95 ILE A C 1
ATOM 757 O O . ILE A 1 95 ? -9.969 -1.051 5.281 1 97.62 95 ILE A O 1
ATOM 761 N N . ALA A 1 96 ? -9.992 -3.215 4.75 1 97.94 96 ALA A N 1
ATOM 762 C CA . ALA A 1 96 ? -10.906 -3.572 5.832 1 97.94 96 ALA A CA 1
ATOM 763 C C . ALA A 1 96 ? -10.297 -3.238 7.195 1 97.94 96 ALA A C 1
ATOM 765 O O . ALA A 1 96 ? -11 -2.779 8.094 1 97.94 96 ALA A O 1
ATOM 766 N N . ASP A 1 97 ? -9.062 -3.418 7.332 1 97.12 97 ASP A N 1
ATOM 767 C CA . ASP A 1 97 ? -8.367 -3.143 8.586 1 97.12 97 ASP A CA 1
ATOM 768 C C . ASP A 1 97 ? -8.453 -1.661 8.945 1 97.12 97 ASP A C 1
ATOM 770 O O . ASP A 1 97 ? -8.555 -1.307 10.125 1 97.12 97 ASP A O 1
ATOM 774 N N . TYR A 1 98 ? -8.422 -0.807 7.949 1 97 98 TYR A N 1
ATOM 775 C CA . TYR A 1 98 ? -8.523 0.625 8.211 1 97 98 TYR A CA 1
ATOM 776 C C . TYR A 1 98 ? -9.891 0.982 8.766 1 97 98 TYR A C 1
ATOM 778 O O . TYR A 1 98 ? -10.016 1.86 9.625 1 97 98 TYR A O 1
ATOM 786 N N . SER A 1 99 ? -10.906 0.32 8.281 1 97.25 99 SER A N 1
ATOM 787 C CA . SER A 1 99 ? -12.242 0.524 8.828 1 97.25 99 SER A CA 1
ATOM 788 C C . SER A 1 99 ? -12.312 0.107 10.297 1 97.25 99 SER A C 1
ATOM 790 O O . SER A 1 99 ? -12.914 0.8 11.117 1 97.25 99 SER A O 1
ATOM 792 N N . LYS A 1 100 ? -11.719 -1.019 10.586 1 96.62 100 LYS A N 1
ATOM 793 C CA . LYS A 1 100 ? -11.672 -1.495 11.969 1 96.62 100 LYS A CA 1
ATOM 794 C C . LYS A 1 100 ? -10.984 -0.479 12.875 1 96.62 100 LYS A C 1
ATOM 796 O O . LYS A 1 100 ? -11.492 -0.162 13.953 1 96.62 100 LYS A O 1
ATOM 801 N N . LYS A 1 101 ? -9.859 0.055 12.469 1 96 101 LYS A N 1
ATOM 802 C CA . LYS A 1 101 ? -9.102 1.014 13.273 1 96 101 LYS A CA 1
ATOM 803 C C . LYS A 1 101 ? -9.914 2.285 13.508 1 96 101 LYS A C 1
ATOM 805 O O . LYS A 1 101 ? -9.891 2.844 14.609 1 96 101 LYS A O 1
ATOM 810 N N . LEU A 1 102 ? -10.617 2.689 12.5 1 95.75 102 LEU A N 1
ATOM 811 C CA . LEU A 1 102 ? -11.469 3.867 12.641 1 95.75 102 LEU A CA 1
ATOM 812 C C . LEU A 1 102 ? -12.578 3.617 13.656 1 95.75 102 LEU A C 1
ATOM 814 O O . LEU A 1 102 ? -12.867 4.477 14.492 1 95.75 102 LEU A O 1
ATOM 818 N N . CYS A 1 103 ? -13.164 2.471 13.547 1 94.81 103 CYS A N 1
ATOM 819 C CA . CYS A 1 103 ? -14.227 2.107 14.469 1 94.81 103 CYS A CA 1
ATOM 820 C C . CYS A 1 103 ? -13.719 2.105 15.906 1 94.81 103 CYS A C 1
ATOM 822 O O . CYS A 1 103 ? -14.375 2.641 16.797 1 94.81 103 CYS A O 1
ATOM 824 N N . ILE A 1 104 ? -12.586 1.524 16.156 1 93.38 104 ILE A N 1
ATOM 825 C CA . ILE A 1 104 ? -11.984 1.472 17.484 1 93.38 104 ILE A CA 1
ATOM 826 C C . ILE A 1 104 ? -11.727 2.889 18 1 93.38 104 ILE A C 1
ATOM 828 O O . ILE A 1 104 ? -11.992 3.197 19.156 1 93.38 104 ILE A O 1
ATOM 832 N N . PHE A 1 105 ? -11.234 3.719 17.125 1 94.62 105 PHE A N 1
ATOM 833 C CA . PHE A 1 105 ? -10.977 5.109 17.484 1 94.62 105 PHE A CA 1
ATOM 834 C C . PHE A 1 105 ? -12.25 5.793 17.969 1 94.62 105 PHE A C 1
ATOM 836 O O . PHE A 1 105 ? -12.266 6.406 19.031 1 94.62 105 PHE A O 1
ATOM 843 N N . PHE A 1 106 ? -13.344 5.73 17.203 1 91.75 106 PHE A N 1
ATOM 844 C CA . PHE A 1 106 ? -14.586 6.414 17.547 1 91.75 106 PHE A CA 1
ATOM 845 C C . PHE A 1 106 ? -15.18 5.836 18.828 1 91.75 106 PHE A C 1
ATOM 847 O O . PHE A 1 106 ? -15.766 6.566 19.641 1 91.75 106 PHE A O 1
ATOM 854 N N . SER A 1 107 ? -14.992 4.527 19.016 1 90.38 107 SER A N 1
ATOM 855 C CA . SER A 1 107 ? -15.531 3.885 20.203 1 90.38 107 SER A CA 1
ATOM 856 C C . SER A 1 107 ? -14.758 4.305 21.453 1 90.38 107 SER A C 1
ATOM 858 O O . SER A 1 107 ? -15.344 4.473 22.516 1 90.38 107 SER A O 1
ATOM 860 N N . LYS A 1 108 ? -13.531 4.488 21.312 1 89.25 108 LYS A N 1
ATOM 861 C CA . LYS A 1 108 ? -12.664 4.793 22.453 1 89.25 108 LYS A CA 1
ATOM 862 C C . LYS A 1 108 ? -12.75 6.273 22.828 1 89.25 108 LYS A C 1
ATOM 864 O O . LYS A 1 108 ? -12.844 6.617 24 1 89.25 108 LYS A O 1
ATOM 869 N N . PHE A 1 109 ? -12.719 7.145 21.828 1 89.94 109 PHE A N 1
ATOM 870 C CA . PHE A 1 109 ? -12.531 8.562 22.109 1 89.94 109 PHE A CA 1
ATOM 871 C C . PHE A 1 109 ? -13.852 9.32 22 1 89.94 109 PHE A C 1
ATOM 873 O O . PHE A 1 109 ? -13.984 10.422 22.531 1 89.94 109 PHE A O 1
ATOM 880 N N . LYS A 1 110 ? -14.773 8.766 21.312 1 86.69 110 LYS A N 1
ATOM 881 C CA . LYS A 1 110 ? -16.047 9.43 21.109 1 86.69 110 LYS A CA 1
ATOM 882 C C . LYS A 1 110 ? -15.859 10.906 20.766 1 86.69 110 LYS A C 1
ATOM 884 O O . LYS A 1 110 ? -16.422 11.773 21.438 1 86.69 110 LYS A O 1
ATOM 889 N N . PRO A 1 111 ? -15.023 11 19.672 1 82.62 111 PRO A N 1
ATOM 890 C CA . PRO A 1 111 ? -14.617 12.383 19.391 1 82.62 111 PRO A CA 1
ATOM 891 C C . PRO A 1 111 ? -15.805 13.305 19.156 1 82.62 111 PRO A C 1
ATOM 893 O O . PRO A 1 111 ? -16.906 12.844 18.828 1 82.62 111 PRO A O 1
ATOM 896 N N . THR A 1 112 ? -15.422 14.633 19.406 1 71.94 112 THR A N 1
ATOM 897 C CA . THR A 1 112 ? -16.422 15.688 19.281 1 71.94 112 THR A CA 1
ATOM 898 C C . THR A 1 112 ? -16.625 16.062 17.812 1 71.94 112 THR A C 1
ATOM 900 O O . THR A 1 112 ? -15.797 15.75 16.969 1 71.94 112 THR A O 1
ATOM 903 N N . LYS A 1 113 ? -17.562 16.734 17.578 1 64.88 113 LYS A N 1
ATOM 904 C CA . LYS A 1 113 ? -18.203 16.922 16.281 1 64.88 113 LYS A CA 1
ATOM 905 C C . LYS A 1 113 ? -17.328 17.766 15.352 1 64.88 113 LYS A C 1
ATOM 907 O O . LYS A 1 113 ? -17.25 17.484 14.148 1 64.88 113 LYS A O 1
ATOM 912 N N . LYS A 1 114 ? -16.406 18.531 15.742 1 75.06 114 LYS A N 1
ATOM 913 C CA . LYS A 1 114 ? -15.883 19.406 14.695 1 75.06 114 LYS A CA 1
ATOM 914 C C . LYS A 1 114 ? -15.117 18.609 13.648 1 75.06 114 LYS A C 1
ATOM 916 O O . LYS A 1 114 ? -15.438 18.672 12.461 1 75.06 114 LYS A O 1
ATOM 921 N N . TYR A 1 115 ? -14.195 17.891 13.875 1 88.25 115 TYR A N 1
ATOM 922 C CA . TYR A 1 115 ? -13.43 17.203 12.844 1 88.25 115 TYR A CA 1
ATOM 923 C C . TYR A 1 115 ? -14.062 15.852 12.508 1 88.25 115 TYR A C 1
ATOM 925 O O . TYR A 1 115 ? -13.727 15.242 11.492 1 88.25 115 TYR A O 1
ATOM 933 N N . THR A 1 116 ? -15.086 15.508 13.188 1 90.44 116 THR A N 1
ATOM 934 C CA . THR A 1 116 ? -15.758 14.234 12.953 1 90.44 116 THR A CA 1
ATOM 935 C C . THR A 1 116 ? -16.484 14.234 11.609 1 90.44 116 THR A C 1
ATOM 937 O O . THR A 1 116 ? -16.469 13.234 10.898 1 90.44 116 THR A O 1
ATOM 940 N N . THR A 1 117 ? -17.031 15.359 11.281 1 92.12 117 THR A N 1
ATOM 941 C CA . THR A 1 117 ? -17.719 15.461 10.008 1 92.12 117 THR A CA 1
ATOM 942 C C . THR A 1 117 ? -16.75 15.242 8.844 1 92.12 117 THR A C 1
ATOM 944 O O . THR A 1 117 ? -17.078 14.547 7.883 1 92.12 117 THR A O 1
ATOM 947 N N . SER A 1 118 ? -15.57 15.812 8.992 1 93.88 118 SER A N 1
ATOM 948 C CA . SER A 1 118 ? -14.562 15.648 7.949 1 93.88 118 SER A CA 1
ATOM 949 C C . SER A 1 118 ? -14.102 14.195 7.844 1 93.88 118 SER A C 1
ATOM 951 O O . SER A 1 118 ? -13.867 13.695 6.742 1 93.88 118 SER A O 1
ATOM 953 N N . ILE A 1 119 ? -13.953 13.555 8.969 1 95.25 119 ILE A N 1
ATOM 954 C CA . ILE A 1 119 ? -13.562 12.148 8.969 1 95.25 119 ILE A CA 1
ATOM 955 C C . ILE A 1 119 ? -14.648 11.312 8.297 1 95.25 119 ILE A C 1
ATOM 957 O O . ILE A 1 119 ? -14.344 10.43 7.488 1 95.25 119 ILE A O 1
ATOM 961 N N . VAL 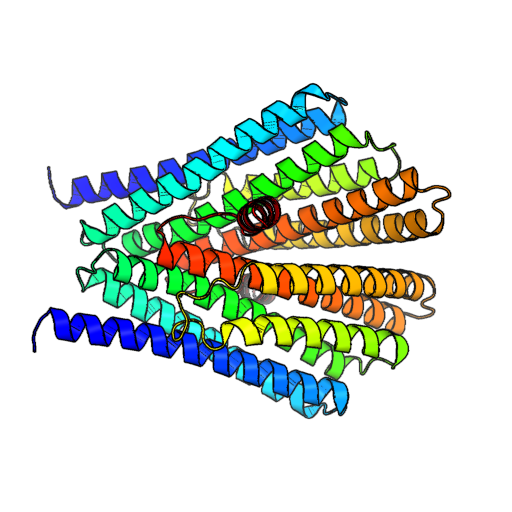A 1 120 ? -15.875 11.633 8.594 1 93.69 120 VAL A N 1
ATOM 962 C CA . VAL A 1 120 ? -17 10.898 8.023 1 93.69 120 VAL A CA 1
ATOM 963 C C . VAL A 1 120 ? -17.047 11.117 6.512 1 93.69 120 VAL A C 1
ATOM 965 O O . VAL A 1 120 ? -17.297 10.188 5.746 1 93.69 120 VAL A O 1
ATOM 968 N N . ASN A 1 121 ? -16.828 12.344 6.121 1 95.38 121 ASN A N 1
ATOM 969 C CA . ASN A 1 121 ? -16.781 12.641 4.691 1 95.38 121 ASN A CA 1
ATOM 970 C C . ASN A 1 121 ? -15.688 11.844 3.988 1 95.38 121 ASN A C 1
ATOM 972 O O . ASN A 1 121 ? -15.914 11.289 2.914 1 95.38 121 ASN A O 1
ATOM 976 N N . LEU A 1 122 ? -14.539 11.859 4.617 1 96.88 122 LEU A N 1
ATOM 977 C CA . LEU A 1 122 ? -13.43 11.094 4.07 1 96.88 122 LEU A CA 1
ATOM 978 C C . LEU A 1 122 ? -13.773 9.609 4.004 1 96.88 122 LEU A C 1
ATOM 980 O O . LEU A 1 122 ? -13.484 8.945 3.002 1 96.88 122 LEU A O 1
ATOM 984 N N . PHE A 1 123 ? -14.336 9.125 5.012 1 97.25 123 PHE A N 1
ATOM 985 C CA . PHE A 1 123 ? -14.758 7.734 5.098 1 97.25 123 PHE A CA 1
ATOM 986 C C . PHE A 1 123 ? -15.742 7.398 3.982 1 97.25 123 PHE A C 1
ATOM 988 O O . PHE A 1 123 ? -15.633 6.352 3.344 1 97.25 123 PHE A O 1
ATOM 995 N N . GLN A 1 124 ? -16.656 8.289 3.73 1 96.62 124 GLN A N 1
ATOM 996 C CA . GLN A 1 124 ? -17.656 8.094 2.686 1 96.62 124 GLN A CA 1
ATOM 997 C C . GLN A 1 124 ? -17 8.039 1.307 1 96.62 124 GLN A C 1
ATOM 999 O O . GLN A 1 124 ? -17.406 7.262 0.447 1 96.62 124 GLN A O 1
ATOM 1004 N N . LEU A 1 125 ? -16.047 8.883 1.076 1 97.69 125 LEU A N 1
ATOM 1005 C CA . LEU A 1 125 ? -15.336 8.867 -0.196 1 97.69 125 LEU A CA 1
ATOM 1006 C C . LEU A 1 125 ? -14.648 7.52 -0.414 1 97.69 125 LEU A C 1
ATOM 1008 O O . LEU A 1 125 ? -14.633 7 -1.532 1 97.69 125 LEU A O 1
ATOM 1012 N N . VAL A 1 126 ? -14.07 6.957 0.654 1 97.69 126 VAL A N 1
ATOM 1013 C CA . VAL A 1 126 ? -13.43 5.648 0.569 1 97.69 126 VAL A CA 1
ATOM 1014 C C . VAL A 1 126 ? -14.477 4.582 0.246 1 97.69 126 VAL A C 1
ATOM 1016 O O . VAL A 1 126 ? -14.234 3.699 -0.581 1 97.69 126 VAL A O 1
ATOM 1019 N N . ILE A 1 127 ? -15.656 4.715 0.891 1 96.69 127 ILE A N 1
ATOM 1020 C CA . ILE A 1 127 ? -16.75 3.785 0.624 1 96.69 127 ILE A CA 1
ATOM 1021 C C . ILE A 1 127 ? -17.156 3.873 -0.846 1 96.69 127 ILE A C 1
ATOM 1023 O O . ILE A 1 127 ? -17.344 2.848 -1.505 1 96.69 127 ILE A O 1
ATOM 1027 N N . ASP A 1 128 ? -17.281 5.062 -1.344 1 96.19 128 ASP A N 1
ATOM 1028 C CA . ASP A 1 128 ? -17.641 5.266 -2.742 1 96.19 128 ASP A CA 1
ATOM 1029 C C . ASP A 1 128 ? -16.625 4.613 -3.676 1 96.19 128 ASP A C 1
ATOM 1031 O O . ASP A 1 128 ? -17 3.992 -4.672 1 96.19 128 ASP A O 1
ATOM 1035 N N . MET A 1 129 ? -15.398 4.762 -3.34 1 95.75 129 MET A N 1
ATOM 1036 C CA . MET A 1 129 ? -14.352 4.156 -4.156 1 95.75 129 MET A CA 1
ATOM 1037 C C . MET A 1 129 ? -14.398 2.635 -4.066 1 95.75 129 MET A C 1
ATOM 1039 O O . MET A 1 129 ? -14.297 1.943 -5.082 1 95.75 129 MET A O 1
ATOM 1043 N N . LEU A 1 130 ? -14.562 2.109 -2.879 1 95.88 130 LEU A N 1
ATOM 1044 C CA . LEU A 1 130 ? -14.688 0.671 -2.676 1 95.88 130 LEU A CA 1
ATOM 1045 C C . LEU A 1 130 ? -15.875 0.116 -3.453 1 95.88 130 LEU A C 1
ATOM 1047 O O . LEU A 1 130 ? -15.781 -0.958 -4.055 1 95.88 130 LEU A O 1
ATOM 1051 N N . ASP A 1 131 ? -16.984 0.845 -3.516 1 93.62 131 ASP A N 1
ATOM 1052 C CA . ASP A 1 131 ? -18.203 0.426 -4.203 1 93.62 131 ASP A CA 1
ATOM 1053 C C . ASP A 1 131 ? -17.969 0.302 -5.707 1 93.62 131 ASP A C 1
ATOM 1055 O O . ASP A 1 131 ? -18.641 -0.492 -6.379 1 93.62 131 ASP A O 1
ATOM 1059 N N . SER A 1 132 ? -17.078 1.105 -6.199 1 90.75 132 SER A N 1
ATOM 1060 C CA . SER A 1 132 ? -16.766 1.031 -7.621 1 90.75 132 SER A CA 1
ATOM 1061 C C . SER A 1 132 ? -16.234 -0.344 -8 1 90.75 132 SER A C 1
ATOM 1063 O O . SER A 1 132 ? -16.312 -0.751 -9.164 1 90.75 132 SER A O 1
ATOM 1065 N N . PHE A 1 133 ? -15.734 -1.103 -7.008 1 89.94 133 PHE A N 1
ATOM 1066 C CA . PHE A 1 133 ? -15.117 -2.395 -7.277 1 89.94 133 PHE A CA 1
ATOM 1067 C C . PHE A 1 133 ? -16.078 -3.533 -6.934 1 89.94 133 PHE A C 1
ATOM 1069 O O . PHE A 1 133 ? -15.68 -4.703 -6.949 1 89.94 133 PHE A O 1
ATOM 1076 N N . SER A 1 134 ? -17.328 -3.223 -6.574 1 85.81 134 SER A N 1
ATOM 1077 C CA . SER A 1 134 ? -18.297 -4.227 -6.152 1 85.81 134 SER A CA 1
ATOM 1078 C C . SER A 1 134 ? -18.578 -5.219 -7.27 1 85.81 134 SER A C 1
ATOM 1080 O O . SER A 1 134 ? -18.859 -6.391 -7.008 1 85.81 134 SER A O 1
ATOM 1082 N N . GLU A 1 135 ? -18.531 -4.773 -8.508 1 80.31 135 GLU A N 1
ATOM 1083 C CA . GLU A 1 135 ? -18.812 -5.656 -9.641 1 80.31 135 GLU A CA 1
ATOM 1084 C C . GLU A 1 135 ? -17.547 -5.926 -10.453 1 80.31 135 GLU A C 1
ATOM 1086 O O . GLU A 1 135 ? -17.578 -5.859 -11.688 1 80.31 135 GLU A O 1
ATOM 1091 N N . LEU A 1 136 ? -16.531 -6.141 -9.703 1 75.81 136 LEU A N 1
ATOM 1092 C CA . LEU A 1 136 ? -15.203 -6.238 -10.281 1 75.81 136 LEU A CA 1
ATOM 1093 C C . LEU A 1 136 ? -15.164 -7.289 -11.391 1 75.81 136 LEU A C 1
ATOM 1095 O O . LEU A 1 136 ? -14.68 -7.02 -12.492 1 75.81 136 LEU A O 1
ATOM 1099 N N . PHE A 1 137 ? -15.688 -8.43 -11.117 1 75.38 137 PHE A N 1
ATOM 1100 C CA . PHE A 1 137 ? -15.508 -9.516 -12.07 1 75.38 137 PHE A CA 1
ATOM 1101 C C . PHE A 1 137 ? -16.703 -9.617 -13.016 1 75.38 137 PHE A C 1
ATOM 1103 O O . PHE A 1 137 ? -16.609 -10.211 -14.094 1 75.38 137 PHE A O 1
ATOM 1110 N N . SER A 1 138 ? -17.844 -9.086 -12.594 1 77.56 138 SER A N 1
ATOM 1111 C CA . SER A 1 138 ? -18.969 -9.031 -13.516 1 77.56 138 SER A CA 1
ATOM 1112 C C . SER A 1 138 ? -18.734 -8.008 -14.617 1 77.56 138 SER A C 1
ATOM 1114 O O . SER A 1 138 ? -19.25 -8.156 -15.727 1 77.56 138 SER A O 1
ATOM 1116 N N . ASN A 1 139 ? -17.953 -7.051 -14.352 1 74.38 139 ASN A N 1
ATOM 1117 C CA . ASN A 1 139 ? -17.625 -5.988 -15.297 1 74.38 139 ASN A CA 1
ATOM 1118 C C . ASN A 1 139 ? -16.125 -5.816 -15.438 1 74.38 139 ASN A C 1
ATOM 1120 O O . ASN A 1 139 ? -15.617 -4.691 -15.461 1 74.38 139 ASN A O 1
ATOM 1124 N N . PHE A 1 140 ? -15.516 -6.875 -15.57 1 71.12 140 PHE A N 1
ATOM 1125 C CA . PHE A 1 140 ? -14.062 -6.93 -15.5 1 71.12 140 PHE A CA 1
ATOM 1126 C C . PHE A 1 140 ? -13.438 -6.113 -16.625 1 71.12 140 PHE A C 1
ATOM 1128 O O . PHE A 1 140 ? -12.32 -5.602 -16.484 1 71.12 140 PHE A O 1
ATOM 1135 N N . ASP A 1 141 ? -14.281 -5.832 -17.594 1 70.81 141 ASP A N 1
ATOM 1136 C CA . ASP A 1 141 ? -13.75 -5.113 -18.734 1 70.81 141 ASP A CA 1
ATOM 1137 C C . ASP A 1 141 ? -13.953 -3.609 -18.594 1 70.81 141 ASP A C 1
ATOM 1139 O O . ASP A 1 141 ? -13.414 -2.822 -19.375 1 70.81 141 ASP A O 1
ATOM 1143 N N . ASN A 1 142 ? -14.672 -3.305 -17.609 1 75.38 142 ASN A N 1
ATOM 1144 C CA . ASN A 1 142 ? -14.906 -1.88 -17.391 1 75.38 142 ASN A CA 1
ATOM 1145 C C . ASN A 1 142 ? -13.664 -1.189 -16.828 1 75.38 142 ASN A C 1
ATOM 1147 O O . ASN A 1 142 ? -12.992 -1.731 -15.945 1 75.38 142 ASN A O 1
ATOM 1151 N N . ASN A 1 143 ? -13.328 -0.151 -17.5 1 78.25 143 ASN A N 1
ATOM 1152 C CA . ASN A 1 143 ? -12.195 0.64 -17.047 1 78.25 143 ASN A CA 1
ATOM 1153 C C . ASN A 1 143 ? -12.617 1.678 -16.016 1 78.25 143 ASN A C 1
ATOM 1155 O O . ASN A 1 143 ? -13.336 2.621 -16.328 1 78.25 143 ASN A O 1
ATOM 1159 N N . LEU A 1 144 ? -12.227 1.493 -14.789 1 87.69 144 LEU A N 1
ATOM 1160 C CA . LEU A 1 144 ? -12.617 2.348 -13.672 1 87.69 144 LEU A CA 1
ATOM 1161 C C . LEU A 1 144 ? -11.578 3.432 -13.43 1 87.69 144 LEU A C 1
ATOM 1163 O O . LEU A 1 144 ? -11.688 4.203 -12.469 1 87.69 144 LEU A O 1
ATOM 1167 N N . VAL A 1 145 ? -10.648 3.561 -14.305 1 89.19 145 VAL A N 1
ATOM 1168 C CA . VAL A 1 145 ? -9.469 4.398 -14.102 1 89.19 145 VAL A CA 1
ATOM 1169 C C . VAL A 1 145 ? -9.898 5.84 -13.828 1 89.19 145 VAL A C 1
ATOM 1171 O O . VAL A 1 145 ? -9.469 6.449 -12.852 1 89.19 145 VAL A O 1
ATOM 1174 N N . VAL A 1 146 ? -10.758 6.371 -14.602 1 90.31 146 VAL A N 1
ATOM 1175 C CA . VAL A 1 146 ? -11.172 7.766 -14.477 1 90.31 146 VAL A CA 1
ATOM 1176 C C . VAL A 1 146 ? -11.914 7.969 -13.156 1 90.31 146 VAL A C 1
ATOM 1178 O O . VAL A 1 146 ? -11.594 8.883 -12.391 1 90.31 146 VAL A O 1
ATOM 1181 N N . LYS A 1 147 ? -12.844 7.078 -12.922 1 92.5 147 LYS A N 1
ATOM 1182 C CA . LYS A 1 147 ? -13.656 7.184 -11.711 1 92.5 147 LYS A CA 1
ATOM 1183 C C . LYS A 1 147 ? -12.789 7.102 -10.461 1 92.5 147 LYS A C 1
ATOM 1185 O O . LYS A 1 147 ? -12.914 7.934 -9.555 1 92.5 147 LYS A O 1
ATOM 1190 N N . VAL A 1 148 ? -11.859 6.164 -10.383 1 93.88 148 VAL A N 1
ATOM 1191 C CA . VAL A 1 148 ? -11.07 5.957 -9.172 1 93.88 148 VAL A CA 1
ATOM 1192 C C . VAL A 1 148 ? -10.062 7.094 -9.016 1 93.88 148 VAL A C 1
ATOM 1194 O O . VAL A 1 148 ? -9.734 7.496 -7.898 1 93.88 148 VAL A O 1
ATOM 1197 N N . MET A 1 149 ? -9.594 7.629 -10.094 1 94.06 149 MET A N 1
ATOM 1198 C CA . MET A 1 149 ? -8.672 8.758 -10.039 1 94.06 149 MET A CA 1
ATOM 1199 C C . MET A 1 149 ? -9.375 10.008 -9.523 1 94.06 149 MET A C 1
ATOM 1201 O O . MET A 1 149 ? -8.789 10.781 -8.758 1 94.06 149 MET A O 1
ATOM 1205 N N . GLU A 1 150 ? -10.57 10.219 -9.969 1 95.31 150 GLU A N 1
ATOM 1206 C CA . GLU A 1 150 ? -11.344 11.367 -9.5 1 95.31 150 GLU A CA 1
ATOM 1207 C C . GLU A 1 150 ? -11.656 11.25 -8.008 1 95.31 150 GLU A C 1
ATOM 1209 O O . GLU A 1 150 ? -11.547 12.234 -7.27 1 95.31 150 GLU A O 1
ATOM 1214 N N . LEU A 1 151 ? -12.055 10.086 -7.613 1 96.38 151 LEU A N 1
ATOM 1215 C CA . LEU A 1 151 ? -12.336 9.859 -6.203 1 96.38 151 LEU A CA 1
ATOM 1216 C C . LEU A 1 151 ? -11.07 10.016 -5.363 1 96.38 151 LEU A C 1
ATOM 1218 O O . LEU A 1 151 ? -11.117 10.57 -4.266 1 96.38 151 LEU A O 1
ATOM 1222 N N . GLU A 1 152 ? -9.945 9.508 -5.867 1 95.56 152 GLU A N 1
ATOM 1223 C CA . GLU A 1 152 ? -8.672 9.672 -5.168 1 95.56 152 GLU A CA 1
ATOM 1224 C C . GLU A 1 152 ? -8.328 11.148 -4.984 1 95.56 152 GLU A C 1
ATOM 1226 O O . GLU A 1 152 ? -7.832 11.547 -3.93 1 95.56 152 GLU A O 1
ATOM 1231 N N . ALA A 1 153 ? -8.555 11.914 -6.012 1 95.19 153 ALA A N 1
ATOM 1232 C CA . ALA A 1 153 ? -8.312 13.352 -5.926 1 95.19 153 ALA A CA 1
ATOM 1233 C C . ALA A 1 153 ? -9.172 13.984 -4.84 1 95.19 153 ALA A C 1
ATOM 1235 O O . ALA A 1 153 ? -8.703 14.859 -4.102 1 95.19 153 ALA A O 1
ATOM 1236 N N . GLN A 1 154 ? -10.406 13.57 -4.766 1 97.88 154 GLN A N 1
ATOM 1237 C CA . GLN A 1 154 ? -11.305 14.07 -3.732 1 97.88 154 GLN A CA 1
ATOM 1238 C C . GLN A 1 154 ? -10.836 13.648 -2.342 1 97.88 154 GLN A C 1
ATOM 1240 O O . GLN A 1 154 ? -10.867 14.445 -1.402 1 97.88 154 GLN A O 1
ATOM 1245 N N . ILE A 1 155 ? -10.391 12.406 -2.215 1 97.94 155 ILE A N 1
ATOM 1246 C CA . ILE A 1 155 ? -9.883 11.891 -0.951 1 97.94 155 ILE A CA 1
ATOM 1247 C C . ILE A 1 155 ? -8.672 12.719 -0.514 1 97.94 155 ILE A C 1
ATOM 1249 O O . ILE A 1 155 ?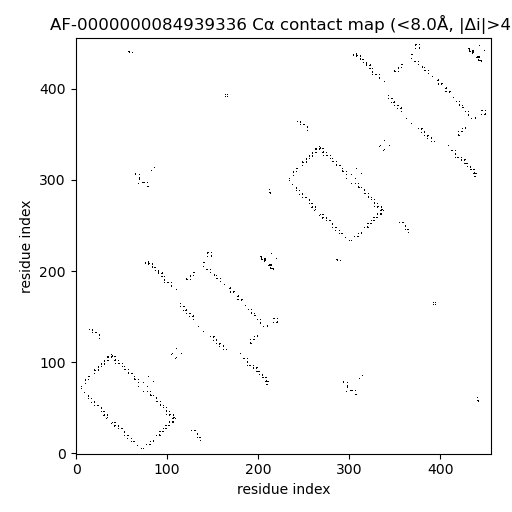 -8.586 13.141 0.641 1 97.94 155 ILE A O 1
ATOM 1253 N N . ASN A 1 156 ? -7.793 12.969 -1.447 1 94.81 156 ASN A N 1
ATOM 1254 C CA . ASN A 1 156 ? -6.594 13.75 -1.14 1 94.81 156 ASN A CA 1
ATOM 1255 C C . ASN A 1 156 ? -6.945 15.156 -0.667 1 94.81 156 ASN A C 1
ATOM 1257 O O . ASN A 1 156 ? -6.371 15.648 0.307 1 94.81 156 ASN A O 1
ATOM 1261 N N . LYS A 1 157 ? -7.84 15.758 -1.356 1 95.12 157 LYS A N 1
ATOM 1262 C CA . LYS A 1 157 ? -8.258 17.109 -1.003 1 95.12 157 LYS A CA 1
ATOM 1263 C C . LYS A 1 157 ? -8.883 17.156 0.388 1 95.12 157 LYS A C 1
ATOM 1265 O O . LYS A 1 157 ? -8.531 18 1.213 1 95.12 157 LYS A O 1
ATOM 1270 N N . GLU A 1 158 ? -9.805 16.234 0.63 1 96.38 158 GLU A N 1
ATOM 1271 C CA . GLU A 1 158 ? -10.461 16.156 1.932 1 96.38 158 GLU A CA 1
ATOM 1272 C C . GLU A 1 158 ? -9.453 15.859 3.041 1 96.38 158 GLU A C 1
ATOM 1274 O O . GLU A 1 158 ? -9.547 16.422 4.133 1 96.38 158 GLU A O 1
ATOM 1279 N N . PHE A 1 159 ? -8.523 15.023 2.807 1 97 159 PHE A N 1
ATOM 1280 C CA . PHE A 1 159 ? -7.477 14.68 3.768 1 97 159 PHE A CA 1
ATOM 1281 C C . PHE A 1 159 ? -6.66 15.914 4.137 1 97 159 PHE A C 1
ATOM 1283 O O . PHE A 1 159 ? -6.395 16.156 5.316 1 97 159 PHE A O 1
ATOM 1290 N N . GLU A 1 160 ? -6.254 16.609 3.148 1 92.5 160 GLU A N 1
ATOM 1291 C CA . GLU A 1 160 ? -5.41 17.781 3.385 1 92.5 160 GLU A CA 1
ATOM 1292 C C . GLU A 1 160 ? -6.117 18.797 4.27 1 92.5 160 GLU A C 1
ATOM 1294 O O . GLU A 1 160 ? -5.508 19.375 5.18 1 92.5 160 GLU A O 1
ATOM 1299 N N . GLU A 1 161 ? -7.363 19.016 3.971 1 93.31 161 GLU A N 1
ATOM 1300 C CA . GLU A 1 161 ? -8.148 19.953 4.773 1 93.31 161 GLU A CA 1
ATOM 1301 C C . GLU A 1 161 ? -8.305 19.453 6.207 1 93.31 161 GLU A C 1
ATOM 1303 O O . GLU A 1 161 ? -8.086 20.203 7.16 1 93.31 161 GLU A O 1
ATOM 1308 N N . LEU A 1 162 ? -8.602 18.188 6.34 1 95.38 162 LEU A N 1
ATOM 1309 C CA . LEU A 1 162 ? -8.781 17.578 7.66 1 95.38 162 LEU A CA 1
ATOM 1310 C C . LEU A 1 162 ? -7.48 17.594 8.453 1 95.38 162 LEU A C 1
ATOM 1312 O O . LEU A 1 162 ? -7.465 18 9.617 1 95.38 162 LEU A O 1
ATOM 1316 N N . TYR A 1 163 ? -6.465 17.172 7.812 1 93.69 163 TYR A N 1
ATOM 1317 C CA . TYR A 1 163 ? -5.188 17.062 8.508 1 93.69 163 TYR A CA 1
ATOM 1318 C C . TYR A 1 163 ? -4.684 18.422 8.961 1 93.69 163 TYR A C 1
ATOM 1320 O O . TYR A 1 163 ? -4.145 18.562 10.062 1 93.69 163 TYR A O 1
ATOM 1328 N N . SER A 1 164 ? -4.875 19.438 8.141 1 91.94 164 SER A N 1
ATOM 1329 C CA . SER A 1 164 ? -4.527 20.812 8.516 1 91.94 164 SER A CA 1
ATOM 1330 C C . SER A 1 164 ? -5.277 21.25 9.766 1 91.94 164 SER A C 1
ATOM 1332 O O . SER A 1 164 ? -4.684 21.828 10.672 1 91.94 164 SER A O 1
ATOM 1334 N N . TYR A 1 165 ? -6.516 20.953 9.727 1 93.38 165 TYR A N 1
ATOM 1335 C CA . TYR A 1 165 ? -7.324 21.297 10.891 1 93.38 165 TYR A CA 1
ATOM 1336 C C . TYR A 1 165 ? -6.812 20.578 12.133 1 93.38 165 TYR A C 1
ATOM 1338 O O . TYR A 1 165 ? -6.711 21.188 13.203 1 93.38 165 TYR A O 1
ATOM 1346 N N . LEU A 1 166 ? -6.488 19.328 12.055 1 94.56 166 LEU A N 1
ATOM 1347 C CA . LEU A 1 166 ? -6.07 18.516 13.195 1 94.56 166 LEU A CA 1
ATOM 1348 C C . LEU A 1 166 ? -4.719 18.984 13.719 1 94.56 166 LEU A C 1
ATOM 1350 O O . LEU A 1 166 ? -4.48 18.969 14.93 1 94.56 166 LEU A O 1
ATOM 1354 N N . VAL A 1 167 ? -3.908 19.422 12.852 1 92.06 167 VAL A N 1
ATOM 1355 C CA . VAL A 1 167 ? -2.611 19.938 13.266 1 92.06 167 VAL A CA 1
ATOM 1356 C C . VAL A 1 167 ? -2.811 21.188 14.125 1 92.06 167 VAL A C 1
ATOM 1358 O O . VAL A 1 167 ? -2.156 21.344 15.156 1 92.06 167 VAL A O 1
ATOM 1361 N N . LYS A 1 168 ? -3.691 22.062 13.688 1 91.06 168 LYS A N 1
ATOM 1362 C CA . LYS A 1 168 ? -3.994 23.266 14.453 1 91.06 168 LYS A CA 1
ATOM 1363 C C . LYS A 1 168 ? -4.598 22.906 15.812 1 91.06 168 LYS A C 1
ATOM 1365 O O . LYS A 1 168 ? -4.234 23.5 16.828 1 91.06 168 LYS A O 1
ATOM 1370 N N . ALA A 1 169 ? -5.461 21.953 15.773 1 92.12 169 ALA A N 1
ATOM 1371 C CA . ALA A 1 169 ? -6.094 21.516 17.016 1 92.12 169 ALA A CA 1
ATOM 1372 C C . ALA A 1 169 ? -5.066 20.906 17.969 1 92.12 169 ALA A C 1
ATOM 1374 O O . ALA A 1 169 ? -5.156 21.094 19.188 1 92.12 169 ALA A O 1
ATOM 1375 N N . LEU A 1 170 ? -4.164 20.156 17.438 1 91.25 170 LEU A N 1
ATOM 1376 C CA . LEU A 1 170 ? -3.129 19.516 18.234 1 91.25 170 LEU A CA 1
ATOM 1377 C C . LEU A 1 170 ? -2.293 20.562 18.969 1 91.25 170 LEU A C 1
ATOM 1379 O O . LEU A 1 170 ? -1.993 20.391 20.156 1 91.25 170 LEU A O 1
ATOM 1383 N N . LYS A 1 171 ? -2.014 21.656 18.359 1 89.06 171 LYS A N 1
ATOM 1384 C CA . LYS A 1 171 ? -1.188 22.703 18.938 1 89.06 171 LYS A CA 1
ATOM 1385 C C . LYS A 1 171 ? -1.944 23.453 20.031 1 89.06 171 LYS A C 1
ATOM 1387 O O . LYS A 1 171 ? -1.334 24.016 20.938 1 89.06 171 LYS A O 1
ATOM 1392 N N . LYS A 1 172 ? -3.17 23.438 19.906 1 91.5 172 LYS A N 1
ATOM 1393 C CA . LYS A 1 172 ? -3.998 24.188 20.844 1 91.5 172 LYS A CA 1
ATOM 1394 C C . LYS A 1 172 ? -4.477 23.297 22 1 91.5 172 LYS A C 1
ATOM 1396 O O . LYS A 1 172 ? -5.164 23.766 22.906 1 91.5 172 LYS A O 1
ATOM 1401 N N . ALA A 1 173 ? -4.121 22 21.844 1 91.06 173 ALA A N 1
ATOM 1402 C CA . ALA A 1 173 ? -4.586 21.078 22.875 1 91.06 173 ALA A CA 1
ATOM 1403 C C . ALA A 1 173 ? -4.121 21.5 24.25 1 91.06 173 ALA A C 1
ATOM 1405 O O . ALA A 1 173 ? -2.971 21.922 24.438 1 91.06 173 ALA A O 1
ATOM 1406 N N . GLU A 1 174 ? -4.984 21.391 25.188 1 92.5 174 GLU A N 1
ATOM 1407 C CA . GLU A 1 174 ? -4.723 21.953 26.516 1 92.5 174 GLU A CA 1
ATOM 1408 C C . GLU A 1 174 ? -4.363 20.875 27.516 1 92.5 174 GLU A C 1
ATOM 1410 O O . GLU A 1 174 ? -3.83 21.156 28.594 1 92.5 174 GLU A O 1
ATOM 1415 N N . ASN A 1 175 ? -4.73 19.625 27.281 1 93 175 ASN A N 1
ATOM 1416 C CA . ASN A 1 175 ? -4.438 18.516 28.188 1 93 175 ASN A CA 1
ATOM 1417 C C . ASN A 1 175 ? -4.055 17.25 27.422 1 93 175 ASN A C 1
ATOM 1419 O O . ASN A 1 175 ? -4.188 17.188 26.203 1 93 175 ASN A O 1
ATOM 1423 N N . ASN A 1 176 ? -3.605 16.328 28.203 1 92.69 176 ASN A N 1
ATOM 1424 C CA . ASN A 1 176 ? -3.076 15.094 27.609 1 92.69 176 ASN A CA 1
ATOM 1425 C C . ASN A 1 176 ? -4.168 14.281 26.922 1 92.69 176 ASN A C 1
ATOM 1427 O O . ASN A 1 176 ? -3.918 13.625 25.922 1 92.69 176 ASN A O 1
ATOM 1431 N N . GLU A 1 177 ? -5.328 14.32 27.438 1 91.62 177 GLU A N 1
ATOM 1432 C CA . GLU A 1 177 ? -6.438 13.57 26.844 1 91.62 177 GLU A CA 1
ATOM 1433 C C . GLU A 1 177 ? -6.789 14.094 25.469 1 91.62 177 GLU A C 1
ATOM 1435 O O . GLU A 1 177 ? -6.984 13.32 24.531 1 91.62 177 GLU A O 1
ATOM 1440 N N . GLU A 1 178 ? -6.824 15.391 25.375 1 91.94 178 GLU A N 1
ATOM 1441 C CA . GLU A 1 178 ? -7.102 16.031 24.094 1 91.94 178 GLU A CA 1
ATOM 1442 C C . GLU A 1 178 ? -5.973 15.773 23.094 1 91.94 178 GLU A C 1
ATOM 1444 O O . GLU A 1 178 ? -6.227 15.508 21.906 1 91.94 178 GLU A O 1
ATOM 1449 N N . LEU A 1 179 ? -4.805 15.828 23.625 1 93 179 LEU A N 1
ATOM 1450 C CA . LEU A 1 179 ? -3.639 15.57 22.781 1 93 179 LEU A CA 1
ATOM 1451 C C . LEU A 1 179 ? -3.689 14.156 22.203 1 93 179 LEU A C 1
ATOM 1453 O O . LEU A 1 179 ? -3.441 13.969 21 1 93 179 LEU A O 1
ATOM 1457 N N . LEU A 1 180 ? -4 13.242 23 1 93.5 180 LEU A N 1
ATOM 1458 C CA . LEU A 1 180 ? -4.07 11.852 22.578 1 93.5 180 LEU A CA 1
ATOM 1459 C C . LEU A 1 180 ? -5.195 11.648 21.578 1 93.5 180 LEU A C 1
ATOM 1461 O O . LEU A 1 180 ? -5.02 10.953 20.562 1 93.5 180 LEU A O 1
ATOM 1465 N N . GLU A 1 181 ? -6.27 12.242 21.797 1 94.38 181 GLU A N 1
ATOM 1466 C CA . GLU A 1 181 ? -7.418 12.117 20.906 1 94.38 181 GLU A CA 1
ATOM 1467 C C . GLU A 1 181 ? -7.098 12.672 19.516 1 94.38 181 GLU A C 1
ATOM 1469 O O . GLU A 1 181 ? -7.375 12.023 18.5 1 94.38 181 GLU A O 1
ATOM 1474 N N . ILE A 1 182 ? -6.527 13.859 19.531 1 94.19 182 ILE A N 1
ATOM 1475 C CA . ILE A 1 182 ? -6.23 14.516 18.266 1 94.19 182 ILE A CA 1
ATOM 1476 C C . ILE A 1 182 ? -5.156 13.727 17.516 1 94.19 182 ILE A C 1
ATOM 1478 O O . ILE A 1 182 ? -5.234 13.562 16.297 1 94.19 182 ILE A O 1
ATOM 1482 N N . SER A 1 183 ? -4.242 13.211 18.234 1 93.5 183 SER A N 1
ATOM 1483 C CA . SER A 1 183 ? -3.211 12.391 17.625 1 93.5 183 SER A CA 1
ATOM 1484 C C . SER A 1 183 ? -3.812 11.141 16.984 1 93.5 183 SER A C 1
ATOM 1486 O O . SER A 1 183 ? -3.443 10.766 15.867 1 93.5 183 SER A O 1
ATOM 1488 N N . GLU A 1 184 ? -4.652 10.555 17.656 1 95.25 184 GLU A N 1
ATOM 1489 C CA . GLU A 1 184 ? -5.316 9.367 17.109 1 95.25 184 GLU A CA 1
ATOM 1490 C C . GLU A 1 184 ? -6.195 9.719 15.914 1 95.25 184 GLU A C 1
ATOM 1492 O O . GLU A 1 184 ? -6.297 8.938 14.969 1 95.25 184 GLU A O 1
ATOM 1497 N N . ALA A 1 185 ? -6.828 10.844 15.984 1 95.81 185 ALA A N 1
ATOM 1498 C CA . ALA A 1 185 ? -7.621 11.312 14.852 1 95.81 185 ALA A CA 1
ATOM 1499 C C . ALA A 1 185 ? -6.742 11.508 13.617 1 95.81 185 ALA A C 1
ATOM 1501 O O . ALA A 1 185 ? -7.148 11.172 12.5 1 95.81 185 ALA A O 1
ATOM 1502 N N . MET A 1 186 ? -5.605 12.031 13.859 1 95.06 186 MET A N 1
ATOM 1503 C CA . MET A 1 186 ? -4.656 12.211 12.766 1 95.06 186 MET A CA 1
ATOM 1504 C C . MET A 1 186 ? -4.266 10.867 12.156 1 95.06 186 MET A C 1
ATOM 1506 O O . MET A 1 186 ? -4.168 10.742 10.938 1 95.06 186 MET A O 1
ATOM 1510 N N . LYS A 1 187 ? -4.094 9.875 12.961 1 95.31 187 LYS A N 1
ATOM 1511 C CA . LYS A 1 187 ? -3.781 8.531 12.477 1 95.31 187 LYS A CA 1
ATOM 1512 C C . LYS A 1 187 ? -4.914 7.98 11.617 1 95.31 187 LYS A C 1
ATOM 1514 O O . LYS A 1 187 ? -4.668 7.363 10.578 1 95.31 187 LYS A O 1
ATOM 1519 N N . GLN A 1 188 ? -6.094 8.258 12.016 1 96.62 188 GLN A N 1
ATOM 1520 C CA . GLN A 1 188 ? -7.242 7.766 11.266 1 96.62 188 GLN A CA 1
ATOM 1521 C C . GLN A 1 188 ? -7.363 8.484 9.922 1 96.62 188 GLN A C 1
ATOM 1523 O O . GLN A 1 188 ? -7.727 7.867 8.914 1 96.62 188 GLN A O 1
ATOM 1528 N N . ALA A 1 189 ? -7.145 9.789 9.969 1 96.31 189 ALA A N 1
ATOM 1529 C CA . ALA A 1 189 ? -7.137 10.531 8.719 1 96.31 189 ALA A CA 1
ATOM 1530 C C . ALA A 1 189 ? -6.145 9.93 7.727 1 96.31 189 ALA A C 1
ATOM 1532 O O . ALA A 1 189 ? -6.473 9.719 6.559 1 96.31 189 ALA A O 1
ATOM 1533 N N . L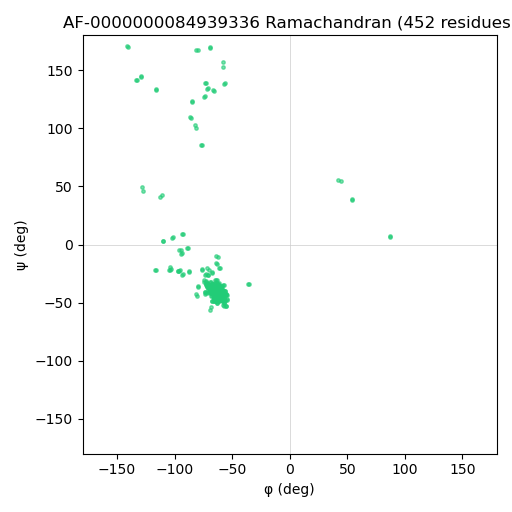YS A 1 190 ? -5.031 9.609 8.211 1 96 190 LYS A N 1
ATOM 1534 C CA . LYS A 1 190 ? -4.012 8.984 7.371 1 96 190 LYS A CA 1
ATOM 1535 C C . LYS A 1 190 ? -4.477 7.625 6.859 1 96 190 LYS A C 1
ATOM 1537 O O . LYS A 1 190 ? -4.305 7.312 5.676 1 96 190 LYS A O 1
ATOM 1542 N N . ASN A 1 191 ? -4.977 6.848 7.738 1 97 191 ASN A N 1
ATOM 1543 C CA . ASN A 1 191 ? -5.449 5.523 7.359 1 97 191 ASN A CA 1
ATOM 1544 C C . ASN A 1 191 ? -6.473 5.594 6.227 1 97 191 ASN A C 1
ATOM 1546 O O . ASN A 1 191 ? -6.426 4.793 5.293 1 97 191 ASN A O 1
ATOM 1550 N N . LEU A 1 192 ? -7.355 6.539 6.34 1 97.75 192 LEU A N 1
ATOM 1551 C CA . LEU A 1 192 ? -8.391 6.672 5.32 1 97.75 192 LEU A CA 1
ATOM 1552 C C . LEU A 1 192 ? -7.793 7.113 3.988 1 97.75 192 LEU A C 1
ATOM 1554 O O . LEU A 1 192 ? -8.195 6.625 2.93 1 97.75 192 LEU A O 1
ATOM 1558 N N . GLU A 1 193 ? -6.914 8.016 4.035 1 97.31 193 GLU A N 1
ATOM 1559 C CA . GLU A 1 193 ? -6.227 8.398 2.809 1 97.31 193 GLU A CA 1
ATOM 1560 C C . GLU A 1 193 ? -5.477 7.219 2.201 1 97.31 193 GLU A C 1
ATOM 1562 O O . GLU A 1 193 ? -5.512 7.012 0.987 1 97.31 193 GLU A O 1
ATOM 1567 N N . ARG A 1 194 ? -4.855 6.414 3.004 1 96.12 194 ARG A N 1
ATOM 1568 C CA . ARG A 1 194 ? -4.125 5.23 2.564 1 96.12 194 ARG A CA 1
ATOM 1569 C C . ARG A 1 194 ? -5.07 4.199 1.952 1 96.12 194 ARG A C 1
ATOM 1571 O O . ARG A 1 194 ? -4.703 3.5 1.005 1 96.12 194 ARG A O 1
ATOM 1578 N N . ALA A 1 195 ? -6.227 4.137 2.557 1 97.06 195 ALA A N 1
ATOM 1579 C CA . ALA A 1 195 ? -7.223 3.244 1.973 1 97.06 195 ALA A CA 1
ATOM 1580 C C . ALA A 1 195 ? -7.492 3.598 0.513 1 97.06 195 ALA A C 1
ATOM 1582 O O . ALA A 1 195 ? -7.609 2.711 -0.336 1 97.06 195 ALA A O 1
ATOM 1583 N N . GLY A 1 196 ? -7.617 4.898 0.251 1 96 196 GLY A N 1
ATOM 1584 C CA . GLY A 1 196 ? -7.754 5.34 -1.129 1 96 196 GLY A CA 1
ATOM 1585 C C . GLY A 1 196 ? -6.613 4.879 -2.018 1 96 196 GLY A C 1
ATOM 1586 O O . GLY A 1 196 ? -6.84 4.434 -3.145 1 96 196 GLY A O 1
ATOM 1587 N N . ASP A 1 197 ? -5.445 4.918 -1.5 1 94.44 197 ASP A N 1
ATOM 1588 C CA . ASP A 1 197 ? -4.27 4.477 -2.24 1 94.44 197 ASP A CA 1
ATOM 1589 C C . ASP A 1 197 ? -4.324 2.977 -2.52 1 94.44 197 ASP A C 1
ATOM 1591 O O . ASP A 1 197 ? -3.971 2.529 -3.611 1 94.44 197 ASP A O 1
ATOM 1595 N N . HIS A 1 198 ? -4.652 2.258 -1.558 1 96.38 198 HIS A N 1
ATOM 1596 C CA . HIS A 1 198 ? -4.773 0.816 -1.732 1 96.38 198 HIS A CA 1
ATOM 1597 C C . HIS A 1 198 ? -5.848 0.475 -2.758 1 96.38 198 HIS A C 1
ATOM 1599 O O . HIS A 1 198 ? -5.715 -0.499 -3.504 1 96.38 198 HIS A O 1
ATOM 1605 N N . LEU A 1 199 ? -6.902 1.285 -2.777 1 95.88 199 LEU A N 1
ATOM 1606 C CA . LEU A 1 199 ? -7.945 1.051 -3.768 1 95.88 199 LEU A CA 1
ATOM 1607 C C . LEU A 1 199 ? -7.445 1.373 -5.172 1 95.88 199 LEU A C 1
ATOM 1609 O O . LEU A 1 199 ? -7.848 0.725 -6.141 1 95.88 199 LEU A O 1
ATOM 1613 N N . LEU A 1 200 ? -6.57 2.344 -5.254 1 94.19 200 LEU A N 1
ATOM 1614 C CA . LEU A 1 200 ? -5.918 2.584 -6.535 1 94.19 200 LEU A CA 1
ATOM 1615 C C . LEU A 1 200 ? -5.094 1.373 -6.965 1 94.19 200 LEU A C 1
ATOM 1617 O O . LEU A 1 200 ? -5.086 1.007 -8.141 1 94.19 200 LEU A O 1
ATOM 1621 N N . THR A 1 201 ? -4.457 0.781 -6.02 1 94.38 201 THR A N 1
ATOM 1622 C CA . THR A 1 201 ? -3.674 -0.422 -6.277 1 94.38 201 THR A CA 1
ATOM 1623 C C . THR A 1 201 ? -4.57 -1.559 -6.758 1 94.38 201 THR A C 1
ATOM 1625 O O . THR A 1 201 ? -4.184 -2.336 -7.633 1 94.38 201 THR A O 1
ATOM 1628 N N . VAL A 1 202 ? -5.773 -1.611 -6.18 1 94.75 202 VAL A N 1
ATOM 1629 C CA . VAL A 1 202 ? -6.742 -2.609 -6.621 1 94.75 202 VAL A CA 1
ATOM 1630 C C . VAL A 1 202 ? -7 -2.453 -8.117 1 94.75 202 VAL A C 1
ATOM 1632 O O . VAL A 1 202 ? -6.988 -3.438 -8.867 1 94.75 202 VAL A O 1
ATOM 1635 N N . GLN A 1 203 ? -7.199 -1.25 -8.539 1 93.5 203 GLN A N 1
ATOM 1636 C CA . GLN A 1 203 ? -7.414 -0.983 -9.953 1 93.5 203 GLN A CA 1
ATOM 1637 C C . GLN A 1 203 ? -6.227 -1.454 -10.789 1 93.5 203 GLN A C 1
ATOM 1639 O O . GLN A 1 203 ? -6.402 -2.016 -11.875 1 93.5 203 GLN A O 1
ATOM 1644 N N . GLU A 1 204 ? -5.027 -1.274 -10.367 1 93.94 204 GLU A N 1
ATOM 1645 C CA . GLU A 1 204 ? -3.822 -1.701 -11.07 1 93.94 204 GLU A CA 1
ATOM 1646 C C . GLU A 1 204 ? -3.75 -3.223 -11.172 1 93.94 204 GLU A C 1
ATOM 1648 O O . GLU A 1 204 ? -3.34 -3.762 -12.195 1 93.94 204 GLU A O 1
ATOM 1653 N N . ILE A 1 205 ? -4.137 -3.863 -10.117 1 95 205 ILE A N 1
ATOM 1654 C CA . ILE A 1 205 ? -4.121 -5.32 -10.102 1 95 205 ILE A CA 1
ATOM 1655 C C . ILE A 1 205 ? -5.156 -5.859 -11.086 1 95 205 ILE A C 1
ATOM 1657 O O . ILE A 1 205 ? -4.898 -6.828 -11.805 1 95 205 ILE A O 1
ATOM 1661 N N . VAL A 1 206 ? -6.316 -5.172 -11.109 1 92.56 206 VAL A N 1
ATOM 1662 C CA . VAL A 1 206 ? -7.352 -5.574 -12.055 1 92.56 206 VAL A CA 1
ATOM 1663 C C . VAL A 1 206 ? -6.82 -5.441 -13.484 1 92.56 206 VAL A C 1
ATOM 1665 O O . VAL A 1 206 ? -7.02 -6.336 -14.312 1 92.56 206 VAL A O 1
ATOM 1668 N N . SER A 1 207 ? -6.145 -4.363 -13.758 1 90.75 207 SER A N 1
ATOM 1669 C CA . SER A 1 207 ? -5.543 -4.164 -15.07 1 90.75 207 SER A CA 1
ATOM 1670 C C . SER A 1 207 ? -4.516 -5.25 -15.383 1 90.75 207 SER A C 1
ATOM 1672 O O . SER A 1 207 ? -4.457 -5.758 -16.5 1 90.75 207 SER A O 1
ATOM 1674 N N . PHE A 1 208 ? -3.744 -5.609 -14.438 1 94.31 208 PHE A N 1
ATOM 1675 C CA . PHE A 1 208 ? -2.771 -6.688 -14.578 1 94.31 208 PHE A CA 1
ATOM 1676 C C . PHE A 1 208 ? -3.463 -7.996 -14.938 1 94.31 208 PHE A C 1
ATOM 1678 O O . PHE A 1 208 ? -3 -8.727 -15.812 1 94.31 208 PHE A O 1
ATOM 1685 N N . ILE A 1 209 ? -4.508 -8.328 -14.234 1 93.5 209 ILE A N 1
ATOM 1686 C CA . ILE A 1 209 ? -5.23 -9.57 -14.492 1 93.5 209 ILE A CA 1
ATOM 1687 C C . ILE A 1 209 ? -5.711 -9.586 -15.945 1 93.5 209 ILE A C 1
ATOM 1689 O O . ILE A 1 209 ? -5.672 -10.633 -16.609 1 93.5 209 ILE A O 1
ATOM 1693 N N . ARG A 1 210 ? -6.055 -8.414 -16.422 1 89.94 210 ARG A N 1
ATOM 1694 C CA . ARG A 1 210 ? -6.59 -8.305 -17.781 1 89.94 210 ARG A CA 1
ATOM 1695 C C . ARG A 1 210 ? -5.473 -8.336 -18.812 1 89.94 210 ARG A C 1
ATOM 1697 O O . ARG A 1 210 ? -5.598 -8.992 -19.844 1 89.94 210 ARG A O 1
ATOM 1704 N N . THR A 1 211 ? -4.309 -7.754 -18.516 1 90.25 211 THR A N 1
ATOM 1705 C CA . THR A 1 211 ? -3.35 -7.484 -19.578 1 90.25 211 THR A CA 1
ATOM 1706 C C . THR A 1 211 ? -2.061 -8.273 -19.359 1 90.25 211 THR A C 1
ATOM 1708 O O . THR A 1 211 ? -1.252 -8.414 -20.281 1 90.25 211 THR A O 1
ATOM 1711 N N . GLY A 1 212 ? -1.819 -8.664 -18.156 1 92.5 212 GLY A N 1
ATOM 1712 C CA . GLY A 1 212 ? -0.58 -9.344 -17.812 1 92.5 212 GLY A CA 1
ATOM 1713 C C . GLY A 1 212 ? 0.547 -8.398 -17.469 1 92.5 212 GLY A C 1
ATOM 1714 O O . GLY A 1 212 ? 1.677 -8.828 -17.219 1 92.5 212 GLY A O 1
ATOM 1715 N N . ARG A 1 213 ? 0.159 -7.094 -17.391 1 92.69 213 ARG A N 1
ATOM 1716 C CA . ARG A 1 213 ? 1.174 -6.09 -17.078 1 92.69 213 ARG A CA 1
ATOM 1717 C C . ARG A 1 213 ? 0.687 -5.129 -16 1 92.69 213 ARG A C 1
ATOM 1719 O O . ARG A 1 213 ? -0.486 -4.746 -15.992 1 92.69 213 ARG A O 1
ATOM 1726 N N . PHE A 1 214 ? 1.668 -4.797 -15.141 1 93.69 214 PHE A N 1
ATOM 1727 C CA . PHE A 1 214 ? 1.388 -3.723 -14.195 1 93.69 214 PHE A CA 1
ATOM 1728 C C . PHE A 1 214 ? 1.67 -2.363 -14.82 1 93.69 214 PHE A C 1
ATOM 1730 O O . PHE A 1 214 ? 2.756 -2.135 -15.359 1 93.69 214 PHE A O 1
ATOM 1737 N N . GLU A 1 215 ? 0.703 -1.59 -14.828 1 87.94 215 GLU A N 1
ATOM 1738 C CA . GLU A 1 215 ? 0.799 -0.209 -15.297 1 87.94 215 GLU A CA 1
ATOM 1739 C C . GLU A 1 215 ? 0.215 0.76 -14.266 1 87.94 215 GLU A C 1
ATOM 1741 O O . GLU A 1 215 ? -0.775 0.446 -13.602 1 87.94 215 GLU A O 1
ATOM 1746 N N . GLU A 1 216 ? 0.884 1.859 -14.25 1 86.38 216 GLU A N 1
ATOM 1747 C CA . GLU A 1 216 ? 0.389 2.854 -13.305 1 86.38 216 GLU A CA 1
ATOM 1748 C C . GLU A 1 216 ? -0.934 3.453 -13.773 1 86.38 216 GLU A C 1
ATOM 1750 O O . GLU A 1 216 ? -1.053 3.887 -14.922 1 86.38 216 GLU A O 1
ATOM 1755 N N . THR A 1 217 ? -1.82 3.527 -12.812 1 83.12 217 THR A N 1
ATOM 1756 C CA . THR A 1 217 ? -3.145 4.059 -13.117 1 83.12 217 THR A CA 1
ATOM 1757 C C . THR A 1 217 ? -3.053 5.516 -13.562 1 83.12 217 THR A C 1
ATOM 1759 O O . THR A 1 217 ? -3.779 5.941 -14.469 1 83.12 217 THR A O 1
ATOM 1762 N N . SER A 1 218 ? -2.127 6.203 -12.969 1 84.06 218 SER A N 1
ATOM 1763 C CA . SER A 1 218 ? -1.961 7.613 -13.305 1 84.06 218 SER A CA 1
ATOM 1764 C C . SER A 1 218 ? -1.496 7.789 -14.742 1 84.06 218 SER A C 1
ATOM 1766 O O . SER A 1 218 ? -1.902 8.734 -15.422 1 84.06 218 SER A O 1
ATOM 1768 N N . GLU A 1 219 ? -0.682 6.918 -15.156 1 80.88 219 GLU A N 1
ATOM 1769 C CA . GLU A 1 219 ? -0.213 6.977 -16.531 1 80.88 219 GLU A CA 1
ATOM 1770 C C . GLU A 1 219 ? -1.348 6.695 -17.516 1 80.88 219 GLU A C 1
ATOM 1772 O O . GLU A 1 219 ? -1.471 7.367 -18.547 1 80.88 219 GLU A O 1
ATOM 1777 N N . ILE A 1 220 ? -2.143 5.805 -17.125 1 81.5 220 ILE A N 1
ATOM 1778 C CA . ILE A 1 220 ? -3.287 5.469 -17.953 1 81.5 220 ILE A CA 1
ATOM 1779 C C . ILE A 1 220 ? -4.258 6.648 -18 1 81.5 220 ILE A C 1
ATOM 1781 O O . ILE A 1 220 ? -4.77 7.004 -19.062 1 81.5 220 ILE A O 1
ATOM 1785 N N . TYR A 1 221 ? -4.406 7.195 -16.875 1 84.25 221 TYR A N 1
ATOM 1786 C CA . TYR A 1 221 ? -5.305 8.336 -16.75 1 84.25 221 TYR A CA 1
ATOM 1787 C C . TYR A 1 221 ? -4.828 9.5 -17.609 1 84.25 221 TYR A C 1
ATOM 1789 O O . TYR A 1 221 ? -5.621 10.109 -18.328 1 84.25 221 TYR A O 1
ATOM 1797 N N . ASP A 1 222 ? -3.557 9.758 -17.547 1 81.88 222 ASP A N 1
ATOM 1798 C CA . ASP A 1 222 ? -2.984 10.852 -18.328 1 81.88 222 ASP A CA 1
ATOM 1799 C C . ASP A 1 222 ? -3.117 10.594 -19.828 1 81.88 222 ASP A C 1
ATOM 1801 O O . ASP A 1 222 ? -3.391 11.516 -20.594 1 81.88 222 ASP A O 1
ATOM 1805 N N . ASN A 1 223 ? -2.953 9.367 -20.172 1 78.56 223 ASN A N 1
ATOM 1806 C CA . ASN A 1 223 ? -3.09 8.992 -21.578 1 78.56 223 ASN A CA 1
ATOM 1807 C C . ASN A 1 223 ? -4.531 9.133 -22.062 1 78.56 223 ASN A C 1
ATOM 1809 O O . ASN A 1 223 ? -4.773 9.531 -23.203 1 78.56 223 ASN A O 1
ATOM 1813 N N . LEU A 1 224 ? -5.438 8.82 -21.188 1 76.69 224 LEU A N 1
ATOM 1814 C CA . LEU A 1 224 ? -6.852 8.922 -21.531 1 76.69 224 LEU A CA 1
ATOM 1815 C C . LEU A 1 224 ? -7.277 10.383 -21.656 1 76.69 224 LEU A C 1
ATOM 1817 O O . LEU A 1 224 ? -8.086 10.727 -22.516 1 76.69 224 LEU A O 1
ATOM 1821 N N . LYS A 1 225 ? -6.707 11.195 -20.781 1 77.56 225 LYS A N 1
ATOM 1822 C CA . LYS A 1 225 ? -7.059 12.617 -20.797 1 77.56 225 LYS A CA 1
ATOM 1823 C C . LYS A 1 225 ? -6.484 13.305 -22.031 1 77.56 225 LYS A C 1
ATOM 1825 O O . LYS A 1 225 ? -7.09 14.242 -22.562 1 77.56 225 LYS A O 1
ATOM 1830 N N . THR A 1 226 ? -5.312 12.859 -22.422 1 70.38 226 THR A N 1
ATOM 1831 C CA . THR A 1 226 ? -4.715 13.43 -23.625 1 70.38 226 THR A CA 1
ATOM 1832 C C . THR A 1 226 ? -5.516 13.039 -24.859 1 70.38 226 THR A C 1
ATOM 1834 O O . THR A 1 226 ? -5.551 13.781 -25.844 1 70.38 226 THR A O 1
ATOM 1837 N N . LEU A 1 227 ? -6.23 11.961 -24.781 1 65.69 227 LEU A N 1
ATOM 1838 C CA . LEU A 1 227 ? -7.027 11.516 -25.906 1 65.69 227 LEU A CA 1
ATOM 1839 C C . LEU A 1 227 ? -8.406 12.164 -25.891 1 65.69 227 LEU A C 1
ATOM 1841 O O . LEU A 1 227 ? -9.094 12.203 -26.922 1 65.69 227 LEU A O 1
ATOM 1845 N N . MET A 1 228 ? -8.875 12.609 -24.797 1 57 228 MET A N 1
ATOM 1846 C CA . MET A 1 228 ? -10.164 13.289 -24.766 1 57 228 MET A CA 1
ATOM 1847 C C . MET A 1 228 ? -10.008 14.766 -25.094 1 57 228 MET A C 1
ATOM 1849 O O . MET A 1 228 ? -10.867 15.359 -25.734 1 57 228 MET A O 1
ATOM 1853 N N . MET B 1 1 ? 19.656 -33.188 -17.156 1 48.03 1 MET B N 1
ATOM 1854 C CA . MET B 1 1 ? 19.703 -32.469 -15.898 1 48.03 1 MET B CA 1
ATOM 1855 C C . MET B 1 1 ? 18.453 -32.719 -15.062 1 48.03 1 MET B C 1
ATOM 1857 O O . MET B 1 1 ? 17.344 -32.719 -15.586 1 48.03 1 MET B O 1
ATOM 1861 N N . SER B 1 2 ? 18.5 -33.094 -13.852 1 50.41 2 SER B N 1
ATOM 1862 C CA . SER B 1 2 ? 17.359 -33.594 -13.07 1 50.41 2 SER B CA 1
ATOM 1863 C C . SER B 1 2 ? 16.328 -32.469 -12.852 1 50.41 2 SER B C 1
ATOM 1865 O O . SER B 1 2 ? 16.672 -31.297 -12.852 1 50.41 2 SER B O 1
ATOM 1867 N N . ILE B 1 3 ? 15.102 -32.875 -13.117 1 55.22 3 ILE B N 1
ATOM 1868 C CA . ILE B 1 3 ? 13.961 -31.984 -12.914 1 55.22 3 ILE B CA 1
ATOM 1869 C C . ILE B 1 3 ? 14.195 -31.109 -11.68 1 55.22 3 ILE B C 1
ATOM 1871 O O . ILE B 1 3 ? 13.898 -29.922 -11.688 1 55.22 3 ILE B O 1
ATOM 1875 N N . ASN B 1 4 ? 14.836 -31.609 -10.695 1 60.47 4 ASN B N 1
ATOM 1876 C CA . ASN B 1 4 ? 15.117 -30.922 -9.445 1 60.47 4 ASN B CA 1
ATOM 1877 C C . ASN B 1 4 ? 16.156 -29.812 -9.633 1 60.47 4 ASN B C 1
ATOM 1879 O O . ASN B 1 4 ? 16.062 -28.75 -9.023 1 60.47 4 ASN B O 1
ATOM 1883 N N . LYS B 1 5 ? 17.062 -30.156 -10.578 1 62.31 5 LYS B N 1
ATOM 1884 C CA . LYS B 1 5 ? 18.125 -29.172 -10.82 1 62.31 5 LYS B CA 1
ATOM 1885 C C . LYS B 1 5 ? 17.594 -27.969 -11.594 1 62.31 5 LYS B C 1
ATOM 1887 O O . LYS B 1 5 ? 17.953 -26.828 -11.289 1 62.31 5 LYS B O 1
ATOM 1892 N N . ILE B 1 6 ? 16.828 -28.172 -12.484 1 59.34 6 ILE B N 1
ATOM 1893 C CA . ILE B 1 6 ? 16.219 -27.109 -13.289 1 59.34 6 ILE B CA 1
ATOM 1894 C C . ILE B 1 6 ? 15.352 -26.219 -12.398 1 59.34 6 ILE B C 1
ATOM 1896 O O . ILE B 1 6 ? 15.422 -24.984 -12.484 1 59.34 6 ILE B O 1
ATOM 1900 N N . LEU B 1 7 ? 14.672 -26.875 -11.562 1 69.5 7 LEU B N 1
ATOM 1901 C CA . LEU B 1 7 ? 13.797 -26.156 -10.641 1 69.5 7 LEU B CA 1
ATOM 1902 C C . LEU B 1 7 ? 14.609 -25.25 -9.727 1 69.5 7 LEU B C 1
ATOM 1904 O O . LEU B 1 7 ? 14.227 -24.109 -9.477 1 69.5 7 LEU B O 1
ATOM 1908 N N . ASP B 1 8 ? 15.758 -25.734 -9.367 1 75.5 8 ASP B N 1
ATOM 1909 C CA . ASP B 1 8 ? 16.625 -24.953 -8.484 1 75.5 8 ASP B CA 1
ATOM 1910 C C . ASP B 1 8 ? 17.172 -23.734 -9.211 1 75.5 8 ASP B C 1
ATOM 1912 O O . ASP B 1 8 ? 17.266 -22.656 -8.625 1 75.5 8 ASP B O 1
ATOM 1916 N N . ASN B 1 9 ? 17.406 -23.938 -10.414 1 82.06 9 ASN B N 1
ATOM 1917 C CA . ASN B 1 9 ? 17.938 -22.844 -11.203 1 82.06 9 ASN B CA 1
ATOM 1918 C C . ASN B 1 9 ? 16.875 -21.781 -11.461 1 82.06 9 ASN B C 1
ATOM 1920 O O . ASN B 1 9 ? 17.188 -20.578 -11.469 1 82.06 9 ASN B O 1
ATOM 1924 N N . ASP B 1 10 ? 15.711 -22.219 -11.617 1 84.88 10 ASP B N 1
ATOM 1925 C CA . ASP B 1 10 ? 14.625 -21.281 -11.906 1 84.88 10 ASP B CA 1
ATOM 1926 C C . ASP B 1 10 ? 14.297 -20.422 -10.695 1 84.88 10 ASP B C 1
ATOM 1928 O O . ASP B 1 10 ? 14.078 -19.219 -10.82 1 84.88 10 ASP B O 1
ATOM 1932 N N . ILE B 1 11 ? 14.367 -21.031 -9.594 1 89.69 11 ILE B N 1
ATOM 1933 C CA . ILE B 1 11 ? 14.094 -20.297 -8.359 1 89.69 11 ILE B CA 1
ATOM 1934 C C . ILE B 1 11 ? 15.242 -19.359 -8.055 1 89.69 11 ILE B C 1
ATOM 1936 O O . ILE B 1 11 ? 15.023 -18.234 -7.578 1 89.69 11 ILE B O 1
ATOM 1940 N N . LEU B 1 12 ? 16.422 -19.812 -8.406 1 91.88 12 LEU B N 1
ATOM 1941 C CA . LEU B 1 12 ? 17.594 -18.953 -8.242 1 91.88 12 LEU B CA 1
ATOM 1942 C C . LEU B 1 12 ? 17.5 -17.734 -9.133 1 91.88 12 LEU B C 1
ATOM 1944 O O . LEU B 1 12 ? 17.875 -16.625 -8.734 1 91.88 12 LEU B O 1
ATOM 1948 N N . GLN B 1 13 ? 17.016 -17.906 -10.305 1 94.81 13 GLN B N 1
ATOM 1949 C CA . GLN B 1 13 ? 16.828 -16.781 -11.211 1 94.81 13 GLN B CA 1
ATOM 1950 C C . GLN B 1 13 ? 15.836 -15.773 -10.641 1 94.81 13 GLN B C 1
ATOM 1952 O O . GLN B 1 13 ? 16.078 -14.562 -10.703 1 94.81 13 GLN B O 1
ATOM 1957 N N . LEU B 1 14 ? 14.742 -16.281 -10.133 1 95.12 14 LEU B N 1
ATOM 1958 C CA . LEU B 1 14 ? 13.742 -15.383 -9.547 1 95.12 14 LEU B CA 1
ATOM 1959 C C . LEU B 1 14 ? 14.336 -14.617 -8.367 1 95.12 14 LEU B C 1
ATOM 1961 O O . LEU B 1 14 ? 14.125 -13.406 -8.242 1 95.12 14 LEU B O 1
ATOM 1965 N N . ARG B 1 15 ? 15.086 -15.328 -7.574 1 93.19 15 ARG B N 1
ATOM 1966 C CA . ARG B 1 15 ? 15.742 -14.68 -6.441 1 93.19 15 ARG B CA 1
ATOM 1967 C C . ARG B 1 15 ? 16.688 -13.586 -6.914 1 93.19 15 ARG B C 1
ATOM 1969 O O . ARG B 1 15 ? 16.688 -12.477 -6.371 1 93.19 15 ARG B O 1
ATOM 1976 N N . ASN B 1 16 ? 17.453 -13.867 -7.879 1 94.12 16 ASN B N 1
ATOM 1977 C CA . ASN B 1 16 ? 18.422 -12.914 -8.406 1 94.12 16 ASN B CA 1
ATOM 1978 C C . ASN B 1 16 ? 17.719 -11.695 -9.008 1 94.12 16 ASN B C 1
ATOM 1980 O O . ASN B 1 16 ? 18.188 -10.562 -8.852 1 94.12 16 ASN B O 1
ATOM 1984 N N . MET B 1 17 ? 16.641 -11.945 -9.688 1 95.88 17 MET B N 1
ATOM 1985 C CA . MET B 1 17 ? 15.883 -10.844 -10.289 1 95.88 17 MET B CA 1
ATOM 1986 C C . MET B 1 17 ? 15.352 -9.898 -9.219 1 95.88 17 MET B C 1
ATOM 1988 O O . MET B 1 17 ? 15.414 -8.68 -9.375 1 95.88 17 MET B O 1
ATOM 1992 N N . LEU B 1 18 ? 14.844 -10.461 -8.141 1 95.06 18 LEU B N 1
ATOM 1993 C CA . LEU B 1 18 ? 14.336 -9.641 -7.047 1 95.06 18 LEU B CA 1
ATOM 1994 C C . LEU B 1 18 ? 15.461 -8.852 -6.387 1 95.06 18 LEU B C 1
ATOM 1996 O O . LEU B 1 18 ? 15.312 -7.664 -6.105 1 95.06 18 LEU B O 1
ATOM 2000 N N . GLU B 1 19 ? 16.531 -9.508 -6.141 1 93.25 19 GLU B N 1
ATOM 2001 C CA . GLU B 1 19 ? 17.688 -8.852 -5.531 1 93.25 19 GLU B CA 1
ATOM 2002 C C . GLU B 1 19 ? 18.203 -7.711 -6.41 1 93.25 19 GLU B C 1
ATOM 2004 O O . GLU B 1 19 ? 18.594 -6.66 -5.906 1 93.25 19 GLU B O 1
ATOM 2009 N N . ASP B 1 20 ? 18.203 -7.949 -7.652 1 95.12 20 ASP B N 1
ATOM 2010 C CA . ASP B 1 20 ? 18.609 -6.918 -8.594 1 95.12 20 ASP B CA 1
ATOM 2011 C C . ASP B 1 20 ? 17.672 -5.715 -8.539 1 95.12 20 ASP B C 1
ATOM 2013 O O . ASP B 1 20 ? 18.125 -4.566 -8.609 1 95.12 20 ASP B O 1
ATOM 2017 N N . MET B 1 21 ? 16.406 -5.941 -8.469 1 96.31 21 MET B N 1
ATOM 2018 C CA . MET B 1 21 ? 15.453 -4.852 -8.352 1 96.31 21 MET B CA 1
ATOM 2019 C C . MET B 1 21 ? 15.695 -4.047 -7.082 1 96.31 21 MET B C 1
ATOM 2021 O O . MET B 1 21 ? 15.625 -2.816 -7.094 1 96.31 21 MET B O 1
ATOM 2025 N N . ILE B 1 22 ? 15.922 -4.789 -6.023 1 94.94 22 ILE B N 1
ATOM 2026 C CA . ILE B 1 22 ? 16.188 -4.125 -4.75 1 94.94 22 ILE B CA 1
ATOM 2027 C C . ILE B 1 22 ? 17.453 -3.275 -4.871 1 94.94 22 ILE B C 1
ATOM 2029 O O . ILE B 1 22 ? 17.484 -2.123 -4.43 1 94.94 22 ILE B O 1
ATOM 2033 N N . LYS B 1 23 ? 18.453 -3.828 -5.473 1 95.12 23 LYS B N 1
ATOM 2034 C CA . LYS B 1 23 ? 19.703 -3.109 -5.672 1 95.12 23 LYS B CA 1
ATOM 2035 C C . LYS B 1 23 ? 19.5 -1.854 -6.512 1 95.12 23 LYS B C 1
ATOM 2037 O O . LYS B 1 23 ? 20 -0.78 -6.176 1 95.12 23 LYS B O 1
ATOM 2042 N N . GLU B 1 24 ? 18.766 -1.985 -7.613 1 96.56 24 GLU B N 1
ATOM 2043 C CA . GLU B 1 24 ? 18.484 -0.838 -8.469 1 96.56 24 GLU B CA 1
ATOM 2044 C C . GLU B 1 24 ? 17.719 0.24 -7.711 1 96.56 24 GLU B C 1
ATOM 2046 O O . GLU B 1 24 ? 17.938 1.434 -7.922 1 96.56 24 GLU B O 1
ATOM 2051 N N . THR B 1 25 ? 16.812 -0.198 -6.918 1 97.12 25 THR B N 1
ATOM 2052 C CA . THR B 1 25 ? 16.031 0.746 -6.113 1 97.12 25 THR B CA 1
ATOM 2053 C C . THR B 1 25 ? 16.938 1.47 -5.121 1 97.12 25 THR B C 1
ATOM 2055 O O . THR B 1 25 ? 16.828 2.686 -4.945 1 97.12 25 THR B O 1
ATOM 2058 N N . LYS B 1 26 ? 17.828 0.776 -4.516 1 95.75 26 LYS B N 1
ATOM 2059 C CA . LYS B 1 26 ? 18.797 1.396 -3.604 1 95.75 26 LYS B CA 1
ATOM 2060 C C . LYS B 1 26 ? 19.672 2.406 -4.332 1 95.75 26 LYS B C 1
ATOM 2062 O O . LYS B 1 26 ? 19.984 3.473 -3.797 1 95.75 26 LYS B O 1
ATOM 2067 N N . ILE B 1 27 ? 20.078 2.051 -5.48 1 95.5 27 ILE B N 1
ATOM 2068 C CA . ILE B 1 27 ? 20.875 2.965 -6.301 1 95.5 27 ILE B CA 1
ATOM 2069 C C . ILE B 1 27 ? 20.062 4.227 -6.594 1 95.5 27 ILE B C 1
ATOM 2071 O O . ILE B 1 27 ? 20.562 5.344 -6.461 1 95.5 27 ILE B O 1
ATOM 2075 N N . GLN B 1 28 ? 18.781 4.062 -6.988 1 96.5 28 GLN B N 1
ATOM 2076 C CA . GLN B 1 28 ? 17.922 5.207 -7.254 1 96.5 28 GLN B CA 1
ATOM 2077 C C . GLN B 1 28 ? 17.797 6.098 -6.023 1 96.5 28 GLN B C 1
ATOM 2079 O O . GLN B 1 28 ? 17.797 7.324 -6.133 1 96.5 28 GLN B O 1
ATOM 2084 N N . PHE B 1 29 ? 17.672 5.477 -4.879 1 95.94 29 PHE B N 1
ATOM 2085 C CA . PHE B 1 29 ? 17.578 6.242 -3.641 1 95.94 29 PHE B CA 1
ATOM 2086 C C . PHE B 1 29 ? 18.875 6.996 -3.379 1 95.94 29 PHE B C 1
ATOM 2088 O O . PHE B 1 29 ? 18.859 8.156 -2.963 1 95.94 29 PHE B O 1
ATOM 2095 N N . ALA B 1 30 ? 19.984 6.367 -3.629 1 92.94 30 ALA B N 1
ATOM 2096 C CA . ALA B 1 30 ? 21.281 7.023 -3.461 1 92.94 30 ALA B CA 1
ATOM 2097 C C . ALA B 1 30 ? 21.438 8.195 -4.422 1 92.94 30 ALA B C 1
ATOM 2099 O O . ALA B 1 30 ? 21.922 9.266 -4.035 1 92.94 30 ALA B O 1
ATOM 2100 N N . GLU B 1 31 ? 21.047 7.98 -5.605 1 92.69 31 GLU B N 1
ATOM 2101 C CA . GLU B 1 31 ? 21.094 9.047 -6.598 1 92.69 31 GLU B CA 1
ATOM 2102 C C . GLU B 1 31 ? 20.188 10.211 -6.195 1 92.69 31 GLU B C 1
ATOM 2104 O O . GLU B 1 31 ? 20.578 11.375 -6.344 1 92.69 31 GLU B O 1
ATOM 2109 N N . THR B 1 32 ? 18.984 9.852 -5.762 1 94.31 32 THR B N 1
ATOM 2110 C CA . THR B 1 32 ? 18.062 10.883 -5.293 1 94.31 32 THR B CA 1
ATOM 2111 C C . THR B 1 32 ? 18.656 11.664 -4.129 1 94.31 32 THR B C 1
ATOM 2113 O O . THR B 1 32 ? 18.562 12.891 -4.082 1 94.31 32 THR B O 1
ATOM 2116 N N . PHE B 1 33 ? 19.297 10.961 -3.258 1 91.25 33 PHE B N 1
ATOM 2117 C CA . PHE B 1 33 ? 19.938 11.602 -2.119 1 91.25 33 PHE B CA 1
ATOM 2118 C C . PHE B 1 33 ? 20.984 12.609 -2.588 1 91.25 33 PHE B C 1
ATOM 2120 O O . PHE B 1 33 ? 21.094 13.703 -2.031 1 91.25 33 PHE B O 1
ATOM 2127 N N . GLU B 1 34 ? 21.703 12.297 -3.545 1 89 34 GLU B N 1
ATOM 2128 C CA . GLU B 1 34 ? 22.719 13.188 -4.098 1 89 34 GLU B CA 1
ATOM 2129 C C . GLU B 1 34 ? 22.094 14.438 -4.711 1 89 34 GLU B C 1
ATOM 2131 O O . GLU B 1 34 ? 22.594 15.547 -4.543 1 89 34 GLU B O 1
ATOM 2136 N N . VAL B 1 35 ? 21.031 14.195 -5.395 1 87.56 35 VAL B N 1
ATOM 2137 C CA . VAL B 1 35 ? 20.328 15.312 -6.027 1 87.56 35 VAL B CA 1
ATOM 2138 C C . VAL B 1 35 ? 19.828 16.266 -4.957 1 87.56 35 VAL B C 1
ATOM 2140 O O . VAL B 1 35 ? 19.953 17.484 -5.102 1 87.56 35 VAL B O 1
ATOM 2143 N N . ILE B 1 36 ? 19.297 15.781 -3.926 1 87.38 36 ILE B N 1
ATOM 2144 C CA . ILE B 1 36 ? 18.656 16.594 -2.906 1 87.38 36 ILE B CA 1
ATOM 2145 C C . ILE B 1 36 ? 19.719 17.312 -2.066 1 87.38 36 ILE B C 1
ATOM 2147 O O . ILE B 1 36 ? 19.516 18.438 -1.625 1 87.38 36 ILE B O 1
ATOM 2151 N N . THR B 1 37 ? 20.844 16.703 -1.925 1 85.31 37 THR B N 1
ATOM 2152 C CA . THR B 1 37 ? 21.844 17.266 -1.028 1 85.31 37 THR B CA 1
ATOM 2153 C C . THR B 1 37 ? 22.812 18.156 -1.797 1 85.31 37 THR B C 1
ATOM 2155 O O . THR B 1 37 ? 23.375 19.094 -1.235 1 85.31 37 THR B O 1
ATOM 2158 N N . LYS B 1 38 ? 22.953 17.875 -3.072 1 82.62 38 LYS B N 1
ATOM 2159 C CA . LYS B 1 38 ? 23.922 18.625 -3.857 1 82.62 38 LYS B CA 1
ATOM 2160 C C . LYS B 1 38 ? 23.219 19.547 -4.852 1 82.62 38 LYS B C 1
ATOM 2162 O O . LYS B 1 38 ? 23.875 20.266 -5.609 1 82.62 38 LYS B O 1
ATOM 2167 N N . ASN B 1 39 ? 22 19.641 -4.895 1 75.81 39 ASN B N 1
ATOM 2168 C CA . ASN B 1 39 ? 21.188 20.469 -5.781 1 75.81 39 ASN B CA 1
ATOM 2169 C C . ASN B 1 39 ? 21.531 20.219 -7.246 1 75.81 39 ASN B C 1
ATOM 2171 O O . ASN B 1 39 ? 21.672 21.156 -8.031 1 75.81 39 ASN B O 1
ATOM 2175 N N . ASN B 1 40 ? 21.766 19.016 -7.551 1 73.19 40 ASN B N 1
ATOM 2176 C CA . ASN B 1 40 ? 22.062 18.625 -8.922 1 73.19 40 ASN B CA 1
ATOM 2177 C C . ASN B 1 40 ? 20.781 18.438 -9.742 1 73.19 40 ASN B C 1
ATOM 2179 O O . ASN B 1 40 ? 20.109 17.422 -9.633 1 73.19 40 ASN B O 1
ATOM 2183 N N . VAL B 1 41 ? 20.438 19.359 -10.562 1 70.75 41 VAL B N 1
ATOM 2184 C CA . VAL B 1 41 ? 19.188 19.406 -11.328 1 70.75 41 VAL B CA 1
ATOM 2185 C C . VAL B 1 41 ? 19.219 18.328 -12.414 1 70.75 41 VAL B C 1
ATOM 2187 O O . VAL B 1 41 ? 18.188 17.719 -12.711 1 70.75 41 VAL B O 1
ATOM 2190 N N . GLU B 1 42 ? 20.359 18.125 -13.031 1 77.12 42 GLU B N 1
ATOM 2191 C CA . GLU B 1 42 ? 20.453 17.156 -14.109 1 77.12 42 GLU B CA 1
ATOM 2192 C C . GLU B 1 42 ? 20.172 15.742 -13.602 1 77.12 42 GLU B C 1
ATOM 2194 O O . GLU B 1 42 ? 19.766 14.867 -14.375 1 77.12 42 GLU B O 1
ATOM 2199 N N . GLY B 1 43 ? 20.109 15.641 -12.336 1 83 43 GLY B N 1
ATOM 2200 C CA . GLY B 1 43 ? 19.922 14.336 -11.719 1 83 43 GLY B CA 1
ATOM 2201 C C . GLY B 1 43 ? 18.5 13.82 -11.812 1 83 43 GLY B C 1
ATOM 2202 O O . GLY B 1 43 ? 18.281 12.609 -11.93 1 83 43 GLY B O 1
ATOM 2203 N N . ALA B 1 44 ? 17.547 14.711 -12.016 1 84.81 44 ALA B N 1
ATOM 2204 C CA . ALA B 1 44 ? 16.141 14.305 -12.031 1 84.81 44 ALA B CA 1
ATOM 2205 C C . ALA B 1 44 ? 15.812 13.539 -13.312 1 84.81 44 ALA B C 1
ATOM 2207 O O . ALA B 1 44 ? 15.086 12.539 -13.273 1 84.81 44 ALA B O 1
ATOM 2208 N N . ALA B 1 45 ? 16.328 14.031 -14.391 1 87.38 45 ALA B N 1
ATOM 2209 C CA . ALA B 1 45 ? 16.062 13.344 -15.664 1 87.38 45 ALA B CA 1
ATOM 2210 C C . ALA B 1 45 ? 16.625 11.93 -15.641 1 87.38 45 ALA B C 1
ATOM 2212 O O . ALA B 1 45 ? 16 10.992 -16.141 1 87.38 45 ALA B O 1
ATOM 2213 N N . LEU B 1 46 ? 17.75 11.812 -15.094 1 90.19 46 LEU B N 1
ATOM 2214 C CA . LEU B 1 46 ? 18.406 10.508 -15.008 1 90.19 46 LEU B CA 1
ATOM 2215 C C . LEU B 1 46 ? 17.609 9.555 -14.117 1 90.19 46 LEU B C 1
ATOM 2217 O O . LEU B 1 46 ? 17.484 8.367 -14.422 1 90.19 46 LEU B O 1
ATOM 2221 N N . ILE B 1 47 ? 17.016 10.062 -13.102 1 93.62 47 ILE B N 1
ATOM 2222 C CA . ILE B 1 47 ? 16.266 9.227 -12.156 1 93.62 47 ILE B CA 1
ATOM 2223 C C . ILE B 1 47 ? 14.977 8.742 -12.812 1 93.62 47 ILE B C 1
ATOM 2225 O O . ILE B 1 47 ? 14.531 7.621 -12.562 1 93.62 47 ILE B O 1
ATOM 2229 N N . VAL B 1 48 ? 14.367 9.586 -13.625 1 92.69 48 VAL B N 1
ATOM 2230 C CA . VAL B 1 48 ? 13.148 9.211 -14.336 1 92.69 48 VAL B CA 1
ATOM 2231 C C . VAL B 1 48 ? 13.438 8.039 -15.266 1 92.69 48 VAL B C 1
ATOM 2233 O O . VAL B 1 48 ? 12.656 7.082 -15.328 1 92.69 48 VAL B O 1
ATOM 2236 N N . GLU B 1 49 ? 14.547 8.117 -15.945 1 93.75 49 GLU B N 1
ATOM 2237 C CA . GLU B 1 49 ? 14.945 7.027 -16.828 1 93.75 49 GLU B CA 1
ATOM 2238 C C . GLU B 1 49 ? 15.273 5.766 -16.031 1 93.75 49 GLU B C 1
ATOM 2240 O O . GLU B 1 49 ? 14.938 4.656 -16.453 1 93.75 49 GLU B O 1
ATOM 2245 N N . HIS B 1 50 ? 15.938 5.969 -14.945 1 95.06 50 HIS B N 1
ATOM 2246 C CA . HIS B 1 50 ? 16.266 4.84 -14.086 1 95.06 50 HIS B CA 1
ATOM 2247 C C . HIS B 1 50 ? 15.016 4.16 -13.555 1 95.06 50 HIS B C 1
ATOM 2249 O O . HIS B 1 50 ? 14.953 2.934 -13.469 1 95.06 50 HIS B O 1
ATOM 2255 N N . ASP B 1 51 ? 14.039 4.949 -13.203 1 95.94 51 ASP B N 1
ATOM 2256 C CA . ASP B 1 51 ? 12.789 4.41 -12.688 1 95.94 51 ASP B CA 1
ATOM 2257 C C . ASP B 1 51 ? 12.086 3.549 -13.734 1 95.94 51 ASP B C 1
ATOM 2259 O O . ASP B 1 51 ? 11.406 2.574 -13.391 1 95.94 51 ASP B O 1
ATOM 2263 N N . LYS B 1 52 ? 12.227 3.924 -14.984 1 95.38 52 LYS B N 1
ATOM 2264 C CA . LYS B 1 52 ? 11.656 3.117 -16.062 1 95.38 52 LYS B CA 1
ATOM 2265 C C . LYS B 1 52 ? 12.273 1.721 -16.078 1 95.38 52 LYS B C 1
ATOM 2267 O O . LYS B 1 52 ? 11.594 0.741 -16.391 1 95.38 52 LYS B O 1
ATOM 2272 N N . ILE B 1 53 ? 13.531 1.654 -15.781 1 96.88 53 ILE B N 1
ATOM 2273 C CA . ILE B 1 53 ? 14.227 0.372 -15.711 1 96.88 53 ILE B CA 1
ATOM 2274 C C . ILE B 1 53 ? 13.594 -0.5 -14.633 1 96.88 53 ILE B C 1
ATOM 2276 O O . ILE B 1 53 ? 13.336 -1.687 -14.852 1 96.88 53 ILE B O 1
ATOM 2280 N N . ILE B 1 54 ? 13.328 0.043 -13.5 1 97.56 54 ILE B N 1
ATOM 2281 C CA . ILE B 1 54 ? 12.742 -0.694 -12.383 1 97.56 54 ILE B CA 1
ATOM 2282 C C . ILE B 1 54 ? 11.328 -1.138 -12.742 1 97.56 54 ILE B C 1
ATOM 2284 O O . ILE B 1 54 ? 10.93 -2.262 -12.438 1 97.56 54 ILE B O 1
ATOM 2288 N N . ASN B 1 55 ? 10.562 -0.253 -13.445 1 96.44 55 ASN B N 1
ATOM 2289 C CA . ASN B 1 55 ? 9.242 -0.624 -13.938 1 96.44 55 ASN B CA 1
ATOM 2290 C C . ASN B 1 55 ? 9.312 -1.823 -14.883 1 96.44 55 ASN B C 1
ATOM 2292 O O . ASN B 1 55 ? 8.5 -2.746 -14.773 1 96.44 55 ASN B O 1
ATOM 2296 N N . ASP B 1 56 ? 10.234 -1.771 -15.742 1 97.19 56 ASP B N 1
ATOM 2297 C CA . ASP B 1 56 ? 10.414 -2.869 -16.688 1 97.19 56 ASP B CA 1
ATOM 2298 C C . ASP B 1 56 ? 10.805 -4.156 -15.961 1 97.19 56 ASP B C 1
ATOM 2300 O O . ASP B 1 56 ? 10.352 -5.242 -16.328 1 97.19 56 ASP B O 1
ATOM 2304 N N . LYS B 1 57 ? 11.625 -4 -14.977 1 97.94 57 LYS B N 1
ATOM 2305 C CA . LYS B 1 57 ? 12.062 -5.164 -14.211 1 97.94 57 LYS B CA 1
ATOM 2306 C C . LYS B 1 57 ? 10.891 -5.812 -13.484 1 97.94 57 LYS B C 1
ATOM 2308 O O . LYS B 1 57 ? 10.844 -7.035 -13.336 1 97.94 57 LYS B O 1
ATOM 2313 N N . LEU B 1 58 ? 9.953 -5 -13 1 98.19 58 LEU B N 1
ATOM 2314 C CA . LEU B 1 58 ? 8.742 -5.551 -12.398 1 98.19 58 LEU B CA 1
ATOM 2315 C C . LEU B 1 58 ? 8.008 -6.461 -13.375 1 98.19 58 LEU B C 1
ATOM 2317 O O . LEU B 1 58 ? 7.699 -7.609 -13.055 1 98.19 58 LEU B O 1
ATOM 2321 N N . ASN B 1 59 ? 7.789 -5.969 -14.562 1 98.06 59 ASN B N 1
ATOM 2322 C CA . ASN B 1 59 ? 7.023 -6.73 -15.539 1 98.06 59 ASN B CA 1
ATOM 2323 C C . ASN B 1 59 ? 7.816 -7.922 -16.062 1 98.06 59 ASN B C 1
ATOM 2325 O O . ASN B 1 59 ? 7.246 -8.977 -16.359 1 98.06 59 ASN B O 1
ATOM 2329 N N . GLU B 1 60 ? 9.109 -7.734 -16.172 1 98.25 60 GLU B N 1
ATOM 2330 C CA . GLU B 1 60 ? 9.961 -8.859 -16.547 1 98.25 60 GLU B CA 1
ATOM 2331 C C . GLU B 1 60 ? 9.914 -9.961 -15.5 1 98.25 60 GLU B C 1
ATOM 2333 O O . GLU B 1 60 ? 9.781 -11.141 -15.836 1 98.25 60 GLU B O 1
ATOM 2338 N N . PHE B 1 61 ? 10.078 -9.594 -14.266 1 98.25 61 PHE B N 1
ATOM 2339 C CA . PHE B 1 61 ? 9.977 -10.57 -13.188 1 98.25 61 PHE B CA 1
ATOM 2340 C C . PHE B 1 61 ? 8.625 -11.273 -13.227 1 98.25 61 PHE B C 1
ATOM 2342 O O . PHE B 1 61 ? 8.562 -12.508 -13.156 1 98.25 61 PHE B O 1
ATOM 2349 N N . THR B 1 62 ? 7.578 -10.484 -13.336 1 98 62 THR B N 1
ATOM 2350 C CA . THR B 1 62 ? 6.215 -11.008 -13.312 1 98 62 THR B CA 1
ATOM 2351 C C . THR B 1 62 ? 5.996 -12.023 -14.43 1 98 62 THR B C 1
ATOM 2353 O O . THR B 1 62 ? 5.508 -13.125 -14.18 1 98 62 THR B O 1
ATOM 2356 N N . SER B 1 63 ? 6.418 -11.695 -15.617 1 97.31 63 SER B N 1
ATOM 2357 C CA . SER B 1 63 ? 6.27 -12.594 -16.75 1 97.31 63 SER B CA 1
ATOM 2358 C C . SER B 1 63 ? 7.074 -13.867 -16.562 1 97.31 63 SER B C 1
ATOM 2360 O O . SER B 1 63 ? 6.59 -14.969 -16.844 1 97.31 63 SER B O 1
ATOM 2362 N N . THR B 1 64 ? 8.281 -13.688 -16.078 1 97.25 64 THR B N 1
ATOM 2363 C CA . THR B 1 64 ? 9.141 -14.836 -15.844 1 97.25 64 THR B CA 1
ATOM 2364 C C . THR B 1 64 ? 8.547 -15.75 -14.773 1 97.25 64 THR B C 1
ATOM 2366 O O . THR B 1 64 ? 8.516 -16.969 -14.945 1 97.25 64 THR B O 1
ATOM 2369 N N . ALA B 1 65 ? 8.102 -15.164 -13.68 1 96.94 65 ALA B N 1
ATOM 2370 C CA . ALA B 1 65 ? 7.512 -15.938 -12.594 1 96.94 65 ALA B CA 1
ATOM 2371 C C . ALA B 1 65 ? 6.273 -16.688 -13.07 1 96.94 65 ALA B C 1
ATOM 2373 O O . ALA B 1 65 ? 6.121 -17.891 -12.797 1 96.94 65 ALA B O 1
ATOM 2374 N N . LEU B 1 66 ? 5.391 -16 -13.828 1 96.31 66 LEU B N 1
ATOM 2375 C CA . LEU B 1 66 ? 4.18 -16.641 -14.336 1 96.31 66 LEU B CA 1
ATOM 2376 C C . LEU B 1 66 ? 4.52 -17.781 -15.273 1 96.31 66 LEU B C 1
ATOM 2378 O O . LEU B 1 66 ? 3.877 -18.844 -15.242 1 96.31 66 LEU B O 1
ATOM 2382 N N . TRP B 1 67 ? 5.492 -17.547 -16.062 1 95.06 67 TRP B N 1
ATOM 2383 C CA . TRP B 1 67 ? 5.93 -18.578 -17 1 95.06 67 TRP B CA 1
ATOM 2384 C C . TRP B 1 67 ? 6.438 -19.812 -16.25 1 95.06 67 TRP B C 1
ATOM 2386 O O . TRP B 1 67 ? 6.082 -20.938 -16.578 1 95.06 67 TRP B O 1
ATOM 2396 N N . LYS B 1 68 ? 7.207 -19.594 -15.25 1 94.25 68 LYS B N 1
ATOM 2397 C CA . LYS B 1 68 ? 7.766 -20.703 -14.477 1 94.25 68 LYS B CA 1
ATOM 2398 C C . LYS B 1 68 ? 6.672 -21.453 -13.719 1 94.25 68 LYS B C 1
ATOM 2400 O O . LYS B 1 68 ? 6.707 -22.672 -13.609 1 94.25 68 LYS B O 1
ATOM 2405 N N . ILE B 1 69 ? 5.742 -20.719 -13.18 1 94.25 69 ILE B N 1
ATOM 2406 C CA . ILE B 1 69 ? 4.617 -21.328 -12.484 1 94.25 69 ILE B CA 1
ATOM 2407 C C . ILE B 1 69 ? 3.834 -22.219 -13.445 1 94.25 69 ILE B C 1
ATOM 2409 O O . ILE B 1 69 ? 3.451 -23.328 -13.094 1 94.25 69 ILE B O 1
ATOM 2413 N N . ALA B 1 70 ? 3.613 -21.781 -14.648 1 91.44 70 ALA B N 1
ATOM 2414 C CA . ALA B 1 70 ? 2.807 -22.484 -15.641 1 91.44 70 ALA B CA 1
ATOM 2415 C C . ALA B 1 70 ? 3.529 -23.719 -16.156 1 91.44 70 ALA B C 1
ATOM 2417 O O . ALA B 1 70 ? 2.898 -24.75 -16.422 1 91.44 70 ALA B O 1
ATOM 2418 N N . LYS B 1 71 ? 4.789 -23.641 -16.25 1 88.75 71 LYS B N 1
ATOM 2419 C CA . LYS B 1 71 ? 5.523 -24.672 -16.969 1 88.75 71 LYS B CA 1
ATOM 2420 C C . LYS B 1 71 ? 6.09 -25.719 -15.992 1 88.75 71 LYS B C 1
ATOM 2422 O O . LYS B 1 71 ? 6.387 -26.844 -16.391 1 88.75 71 LYS B O 1
ATOM 2427 N N . GLN B 1 72 ? 6.18 -25.141 -14.836 1 83.62 72 GLN B N 1
ATOM 2428 C CA . GLN B 1 72 ? 6.859 -26.016 -13.883 1 83.62 72 GLN B CA 1
ATOM 2429 C C . GLN B 1 72 ? 5.926 -26.406 -12.734 1 83.62 72 GLN B C 1
ATOM 2431 O O . GLN B 1 72 ? 5.031 -25.641 -12.367 1 83.62 72 GLN B O 1
ATOM 2436 N N . GLN B 1 73 ? 5.891 -27.609 -12.398 1 82.81 73 GLN B N 1
ATOM 2437 C CA . GLN B 1 73 ? 5.184 -28.016 -11.188 1 82.81 73 GLN B CA 1
ATOM 2438 C C . GLN B 1 73 ? 6.004 -27.688 -9.938 1 82.81 73 GLN B C 1
ATOM 2440 O O . GLN B 1 73 ? 6.629 -28.578 -9.352 1 82.81 73 GLN B O 1
ATOM 2445 N N . LEU B 1 74 ? 5.828 -26.484 -9.516 1 86.88 74 LEU B N 1
ATOM 2446 C CA . LEU B 1 74 ? 6.629 -26.016 -8.391 1 86.88 74 LEU B CA 1
ATOM 2447 C C . LEU B 1 74 ? 6.156 -26.641 -7.082 1 86.88 74 LEU B C 1
ATOM 2449 O O . LEU B 1 74 ? 4.953 -26.828 -6.875 1 86.88 74 LEU B O 1
ATOM 2453 N N . VAL B 1 75 ? 7.109 -26.984 -6.316 1 87.69 75 VAL B N 1
ATOM 2454 C CA . VAL B 1 75 ? 6.746 -27.391 -4.965 1 87.69 75 VAL B CA 1
ATOM 2455 C C . VAL B 1 75 ? 6.25 -26.188 -4.168 1 87.69 75 VAL B C 1
ATOM 2457 O O . VAL B 1 75 ? 6.418 -25.047 -4.594 1 87.69 75 VAL B O 1
ATOM 2460 N N . ALA B 1 76 ? 5.691 -26.484 -2.998 1 88.88 76 ALA B N 1
ATOM 2461 C CA . ALA B 1 76 ? 4.969 -25.484 -2.213 1 88.88 76 ALA B CA 1
ATOM 2462 C C . ALA B 1 76 ? 5.844 -24.266 -1.931 1 88.88 76 ALA B C 1
ATOM 2464 O O . ALA B 1 76 ? 5.453 -23.141 -2.215 1 88.88 76 ALA B O 1
ATOM 2465 N N . ARG B 1 77 ? 7.004 -24.438 -1.404 1 88.94 77 ARG B N 1
ATOM 2466 C CA . ARG B 1 77 ? 7.898 -23.344 -1.029 1 88.94 77 ARG B CA 1
ATOM 2467 C C . ARG B 1 77 ? 8.297 -22.516 -2.248 1 88.94 77 ARG B C 1
ATOM 2469 O O . ARG B 1 77 ? 8.359 -21.297 -2.18 1 88.94 77 ARG B O 1
ATOM 2476 N N . ASP B 1 78 ? 8.57 -23.203 -3.348 1 93.12 78 ASP B N 1
ATOM 2477 C CA . ASP B 1 78 ? 8.969 -22.531 -4.578 1 93.12 78 ASP B CA 1
ATOM 2478 C C . ASP B 1 78 ? 7.801 -21.734 -5.172 1 93.12 78 ASP B C 1
ATOM 2480 O O . ASP B 1 78 ? 7.992 -20.656 -5.73 1 93.12 78 ASP B O 1
ATOM 2484 N N . LEU B 1 79 ? 6.637 -22.344 -5.051 1 95.31 79 LEU B N 1
ATOM 2485 C CA . LEU B 1 79 ? 5.441 -21.641 -5.516 1 95.31 79 LEU B CA 1
ATOM 2486 C C . LEU B 1 79 ? 5.207 -20.375 -4.707 1 95.31 79 LEU B C 1
ATOM 2488 O O . LEU B 1 79 ? 4.922 -19.312 -5.277 1 95.31 79 LEU B O 1
ATOM 2492 N N . ARG B 1 80 ? 5.367 -20.453 -3.424 1 95.62 80 ARG B N 1
ATOM 2493 C CA . ARG B 1 80 ? 5.223 -19.266 -2.574 1 95.62 80 ARG B CA 1
ATOM 2494 C C . ARG B 1 80 ? 6.254 -18.203 -2.93 1 95.62 80 ARG B C 1
ATOM 2496 O O . ARG B 1 80 ? 5.953 -17.016 -2.908 1 95.62 80 ARG B O 1
ATOM 2503 N N . LEU B 1 81 ? 7.438 -18.594 -3.234 1 94.62 81 LEU B N 1
ATOM 2504 C CA . LEU B 1 81 ? 8.477 -17.656 -3.613 1 94.62 81 LEU B CA 1
ATOM 2505 C C . LEU B 1 81 ? 8.125 -16.953 -4.926 1 94.62 81 LEU B C 1
ATOM 2507 O O . LEU B 1 81 ? 8.312 -15.742 -5.059 1 94.62 81 LEU B O 1
ATOM 2511 N N . ALA B 1 82 ? 7.648 -17.75 -5.871 1 96.69 82 ALA B N 1
ATOM 2512 C CA . ALA B 1 82 ? 7.293 -17.172 -7.16 1 96.69 82 ALA B CA 1
ATOM 2513 C C . ALA B 1 82 ? 6.148 -16.156 -7.012 1 96.69 82 ALA B C 1
ATOM 2515 O O . ALA B 1 82 ? 6.246 -15.023 -7.48 1 96.69 82 ALA B O 1
ATOM 2516 N N . VAL B 1 83 ? 5.086 -16.578 -6.344 1 97.25 83 VAL B N 1
ATOM 2517 C CA . VAL B 1 83 ? 3.92 -15.711 -6.16 1 97.25 83 VAL B CA 1
ATOM 2518 C C . VAL B 1 83 ? 4.277 -14.547 -5.242 1 97.25 83 VAL B C 1
ATOM 2520 O O . VAL B 1 83 ? 3.992 -13.391 -5.559 1 97.25 83 VAL B O 1
ATOM 2523 N N . GLY B 1 84 ? 4.887 -14.867 -4.133 1 97 84 GLY B N 1
ATOM 2524 C CA . GLY B 1 84 ? 5.344 -13.828 -3.223 1 97 84 GLY B CA 1
ATOM 2525 C C . GLY B 1 84 ? 6.336 -12.875 -3.857 1 97 84 GLY B C 1
ATOM 2526 O O . GLY B 1 84 ? 6.375 -11.695 -3.51 1 97 84 GLY B O 1
ATOM 2527 N N . GLY B 1 85 ? 7.176 -13.43 -4.738 1 96.94 85 GLY B N 1
ATOM 2528 C CA . GLY B 1 85 ? 8.102 -12.586 -5.48 1 96.94 85 GLY B CA 1
ATOM 2529 C C . GLY B 1 85 ? 7.41 -11.523 -6.316 1 96.94 85 GLY B C 1
ATOM 2530 O O . GLY B 1 85 ? 7.895 -10.398 -6.414 1 96.94 85 GLY B O 1
ATOM 2531 N N . ILE B 1 86 ? 6.293 -11.891 -6.926 1 97.94 86 ILE B N 1
ATOM 2532 C CA . ILE B 1 86 ? 5.527 -10.922 -7.699 1 97.94 86 ILE B CA 1
ATOM 2533 C C . ILE B 1 86 ? 5.02 -9.805 -6.785 1 97.94 86 ILE B C 1
ATOM 2535 O O . ILE B 1 86 ? 5.098 -8.625 -7.129 1 97.94 86 ILE B O 1
ATOM 2539 N N . LEU B 1 87 ? 4.527 -10.18 -5.629 1 97.69 87 LEU B N 1
ATOM 2540 C CA . LEU B 1 87 ? 4.094 -9.203 -4.641 1 97.69 87 LEU B CA 1
ATOM 2541 C C . LEU B 1 87 ? 5.25 -8.297 -4.227 1 97.69 87 LEU B C 1
ATOM 2543 O O . LEU B 1 87 ? 5.098 -7.074 -4.168 1 97.69 87 LEU B O 1
ATOM 2547 N N . LEU B 1 88 ? 6.395 -8.891 -3.992 1 97 88 LEU B N 1
ATOM 2548 C CA . LEU B 1 88 ? 7.578 -8.148 -3.564 1 97 88 LEU B CA 1
ATOM 2549 C C . LEU B 1 88 ? 8.031 -7.172 -4.648 1 97 88 LEU B C 1
ATOM 2551 O O . LEU B 1 88 ? 8.32 -6.008 -4.359 1 97 88 LEU B O 1
ATOM 2555 N N . ALA B 1 89 ? 8.078 -7.695 -5.84 1 97.69 89 ALA B N 1
ATOM 2556 C CA . ALA B 1 89 ? 8.523 -6.867 -6.957 1 97.69 89 ALA B CA 1
ATOM 2557 C C . ALA B 1 89 ? 7.652 -5.621 -7.098 1 97.69 89 ALA B C 1
ATOM 2559 O O . ALA B 1 89 ? 8.156 -4.527 -7.359 1 97.69 89 ALA B O 1
ATOM 2560 N N . ARG B 1 90 ? 6.422 -5.781 -6.914 1 97.19 90 ARG B N 1
ATOM 2561 C CA . ARG B 1 90 ? 5.5 -4.656 -7.016 1 97.19 90 ARG B CA 1
ATOM 2562 C C . ARG B 1 90 ? 5.758 -3.635 -5.914 1 97.19 90 ARG B C 1
ATOM 2564 O O . ARG B 1 90 ? 5.777 -2.43 -6.168 1 97.19 90 ARG B O 1
ATOM 2571 N N . GLU B 1 91 ? 5.91 -4.078 -4.691 1 96.88 91 GLU B N 1
ATOM 2572 C CA . GLU B 1 91 ? 6.203 -3.172 -3.586 1 96.88 91 GLU B CA 1
ATOM 2573 C C . GLU B 1 91 ? 7.492 -2.395 -3.836 1 96.88 91 GLU B C 1
ATOM 2575 O O . GLU B 1 91 ? 7.555 -1.188 -3.588 1 96.88 91 GLU B O 1
ATOM 2580 N N . ILE B 1 92 ? 8.453 -3.098 -4.336 1 96.88 92 ILE B N 1
ATOM 2581 C CA . ILE B 1 92 ? 9.758 -2.48 -4.578 1 96.88 92 ILE B CA 1
ATOM 2582 C C . ILE B 1 92 ? 9.617 -1.387 -5.633 1 96.88 92 ILE B C 1
ATOM 2584 O O . ILE B 1 92 ? 10.195 -0.305 -5.492 1 96.88 92 ILE B O 1
ATOM 2588 N N . GLU B 1 93 ? 8.898 -1.692 -6.625 1 98 93 GLU B N 1
ATOM 2589 C CA . GLU B 1 93 ? 8.672 -0.71 -7.68 1 98 93 GLU B CA 1
ATOM 2590 C C . GLU B 1 93 ? 7.953 0.522 -7.145 1 98 93 GLU B C 1
ATOM 2592 O O . GLU B 1 93 ? 8.297 1.652 -7.496 1 98 93 GLU B O 1
ATOM 2597 N N . ILE B 1 94 ? 6.98 0.318 -6.316 1 96.62 94 ILE B N 1
ATOM 2598 C CA . ILE B 1 94 ? 6.219 1.411 -5.723 1 96.62 94 ILE B CA 1
ATOM 2599 C C . ILE B 1 94 ? 7.148 2.287 -4.883 1 96.62 94 ILE B C 1
ATOM 2601 O O . ILE B 1 94 ? 7.109 3.516 -4.98 1 96.62 94 ILE B O 1
ATOM 2605 N N . ILE B 1 95 ? 7.973 1.65 -4.125 1 97.62 95 ILE B N 1
ATOM 2606 C CA . ILE B 1 95 ? 8.914 2.363 -3.266 1 97.62 95 ILE B CA 1
ATOM 2607 C C . ILE B 1 95 ? 9.875 3.18 -4.121 1 97.62 95 ILE B C 1
ATOM 2609 O O . ILE B 1 95 ? 10.164 4.34 -3.814 1 97.62 95 ILE B O 1
ATOM 2613 N N . ALA B 1 96 ? 10.375 2.604 -5.18 1 97.88 96 ALA B N 1
ATOM 2614 C CA . ALA B 1 96 ? 11.273 3.307 -6.094 1 97.88 96 ALA B CA 1
ATOM 2615 C C . ALA B 1 96 ? 10.594 4.531 -6.695 1 97.88 96 ALA B C 1
ATOM 2617 O O . ALA B 1 96 ? 11.227 5.578 -6.867 1 97.88 96 ALA B O 1
ATOM 2618 N N . ASP B 1 97 ? 9.367 4.438 -6.98 1 97.19 97 ASP B N 1
ATOM 2619 C CA . ASP B 1 97 ? 8.609 5.535 -7.57 1 97.19 97 ASP B CA 1
ATOM 2620 C C . ASP B 1 97 ? 8.562 6.738 -6.625 1 97.19 97 ASP B C 1
ATOM 2622 O O . ASP B 1 97 ? 8.594 7.887 -7.07 1 97.19 97 ASP B O 1
ATOM 2626 N N . TYR B 1 98 ? 8.5 6.465 -5.336 1 97 98 TYR B N 1
ATOM 2627 C CA . TYR B 1 98 ? 8.477 7.555 -4.367 1 97 98 TYR B CA 1
ATOM 2628 C C . TYR B 1 98 ? 9.797 8.32 -4.375 1 97 98 TYR B C 1
ATOM 2630 O O . TYR B 1 98 ? 9.812 9.539 -4.207 1 97 98 TYR B O 1
ATOM 2638 N N . SER B 1 99 ? 10.867 7.613 -4.555 1 97.25 99 SER B N 1
ATOM 2639 C CA . SER B 1 99 ? 12.156 8.273 -4.68 1 97.25 99 SER B CA 1
ATOM 2640 C C . SER B 1 99 ? 12.203 9.172 -5.91 1 97.25 99 SER B C 1
ATOM 2642 O O . SER B 1 99 ? 12.727 10.289 -5.848 1 97.25 99 SER B O 1
ATOM 2644 N N . LYS B 1 100 ? 11.695 8.664 -6.992 1 96.62 100 LYS B N 1
ATOM 2645 C CA . LYS B 1 100 ? 11.633 9.453 -8.227 1 96.62 100 LYS B CA 1
ATOM 2646 C C . LYS B 1 100 ? 10.836 10.734 -8.016 1 96.62 100 LYS B C 1
ATOM 2648 O O . LYS B 1 100 ? 11.273 11.812 -8.414 1 96.62 100 LYS B O 1
ATOM 2653 N N . LYS B 1 101 ? 9.688 10.648 -7.391 1 96 101 LYS B N 1
ATOM 2654 C CA . LYS B 1 101 ? 8.828 11.812 -7.168 1 96 101 LYS B CA 1
ATOM 2655 C C . LYS B 1 101 ? 9.523 12.844 -6.289 1 96 101 LYS B C 1
ATOM 2657 O O . LYS B 1 101 ? 9.414 14.047 -6.531 1 96 101 LYS B O 1
ATOM 2662 N N . LEU B 1 102 ? 10.227 12.359 -5.316 1 95.75 102 LEU B N 1
ATOM 2663 C CA . LEU B 1 102 ? 10.977 13.266 -4.449 1 95.75 102 LEU B CA 1
ATOM 2664 C C . LEU B 1 102 ? 12.062 13.992 -5.23 1 95.75 102 LEU B C 1
ATOM 2666 O O . LEU B 1 102 ? 12.25 15.203 -5.062 1 95.75 102 LEU B O 1
ATOM 2670 N N . CYS B 1 103 ? 12.734 13.25 -6.035 1 94.81 103 CYS B N 1
ATOM 2671 C CA . CYS B 1 103 ? 13.789 13.844 -6.855 1 94.81 103 CYS B CA 1
ATOM 2672 C C . CYS B 1 103 ? 13.227 14.93 -7.766 1 94.81 103 CYS B C 1
ATOM 2674 O O . CYS B 1 103 ? 13.805 16.016 -7.871 1 94.81 103 CYS B O 1
ATOM 2676 N N . ILE B 1 104 ? 12.133 14.672 -8.422 1 93.38 104 ILE B N 1
ATOM 2677 C CA . ILE B 1 104 ? 11.492 15.633 -9.312 1 93.38 104 ILE B CA 1
ATOM 2678 C C . ILE B 1 104 ? 11.102 16.875 -8.523 1 93.38 104 ILE B C 1
ATOM 2680 O O . ILE B 1 104 ? 11.297 18 -8.992 1 93.38 104 ILE B O 1
ATOM 2684 N N . PHE B 1 105 ? 10.57 16.672 -7.355 1 94.5 105 PHE B N 1
ATOM 2685 C CA . PHE B 1 105 ? 10.188 17.781 -6.492 1 94.5 105 PHE B CA 1
ATOM 2686 C C . PHE B 1 105 ? 11.391 18.688 -6.211 1 94.5 105 PHE B C 1
ATOM 2688 O O . PHE B 1 105 ? 11.312 19.906 -6.391 1 94.5 105 PHE B O 1
ATOM 2695 N N . PHE B 1 106 ? 12.508 18.141 -5.742 1 91.62 106 PHE B N 1
ATOM 2696 C CA . PHE B 1 106 ? 13.68 18.938 -5.375 1 91.62 106 PHE B CA 1
ATOM 2697 C C . PHE B 1 106 ? 14.273 19.625 -6.594 1 91.62 106 PHE B C 1
ATOM 2699 O O . PHE B 1 106 ? 14.75 20.75 -6.5 1 91.62 106 PHE B O 1
ATOM 2706 N N . SER B 1 107 ? 14.172 18.953 -7.738 1 90.25 107 SER B N 1
ATOM 2707 C CA . SER B 1 107 ? 14.711 19.531 -8.961 1 90.25 107 SER B CA 1
ATOM 2708 C C . SER B 1 107 ? 13.867 20.703 -9.438 1 90.25 107 SER B C 1
ATOM 2710 O O . SER B 1 107 ? 14.391 21.688 -9.953 1 90.25 107 SER B O 1
ATOM 2712 N N . LYS B 1 108 ? 12.633 20.609 -9.258 1 89.12 108 LYS B N 1
ATOM 2713 C CA . LYS B 1 108 ? 11.703 21.625 -9.758 1 89.12 108 LYS B CA 1
ATOM 2714 C C . LYS B 1 108 ? 11.648 22.828 -8.82 1 89.12 108 LYS B C 1
ATOM 2716 O O . LYS B 1 108 ? 11.672 23.984 -9.281 1 89.12 108 LYS B O 1
ATOM 2721 N N . PHE B 1 109 ? 11.602 22.578 -7.52 1 89.81 109 PHE B N 1
ATOM 2722 C CA . PHE B 1 109 ? 11.289 23.672 -6.59 1 89.81 109 PHE B CA 1
ATOM 2723 C C . PHE B 1 109 ? 12.547 24.141 -5.875 1 89.81 109 PHE B C 1
ATOM 2725 O O . PHE B 1 109 ? 12.57 25.25 -5.328 1 89.81 109 PHE B O 1
ATOM 2732 N N . LYS B 1 110 ? 13.539 23.344 -5.871 1 86.31 110 LYS B N 1
ATOM 2733 C CA . LYS B 1 110 ? 14.773 23.672 -5.176 1 86.31 110 LYS B CA 1
ATOM 2734 C C . LYS B 1 110 ? 14.484 24.312 -3.814 1 86.31 110 LYS B C 1
ATOM 2736 O O . LYS B 1 110 ? 14.953 25.406 -3.518 1 86.31 110 LYS B O 1
ATOM 2741 N N . PRO B 1 111 ? 13.672 23.453 -3.098 1 81.81 111 PRO B N 1
ATOM 2742 C CA . PRO B 1 111 ? 13.18 24.047 -1.852 1 81.81 111 PRO B CA 1
ATOM 2743 C C . PRO B 1 111 ? 14.305 24.5 -0.927 1 81.81 111 PRO B C 1
ATOM 2745 O O . PRO B 1 111 ? 15.43 23.984 -1.019 1 81.81 111 PRO B O 1
ATOM 2748 N N . THR B 1 112 ? 13.852 25.547 -0.131 1 70.5 112 THR B N 1
ATOM 2749 C CA . THR B 1 112 ? 14.789 26.156 0.806 1 70.5 112 THR B CA 1
ATOM 2750 C C . THR B 1 112 ? 14.898 25.328 2.08 1 70.5 112 THR B C 1
ATOM 2752 O O . THR B 1 112 ? 14.062 24.453 2.334 1 70.5 112 THR B O 1
ATOM 2755 N N . LYS B 1 113 ? 15.766 25.562 2.832 1 64.31 113 LYS B N 1
ATOM 2756 C CA . LYS B 1 113 ? 16.422 24.75 3.85 1 64.31 113 LYS B CA 1
ATOM 2757 C C . LYS B 1 113 ? 15.492 24.469 5.027 1 64.31 113 LYS B C 1
ATOM 2759 O O . LYS B 1 113 ? 15.516 23.375 5.602 1 64.31 113 LYS B O 1
ATOM 2764 N N . LYS B 1 114 ? 14.453 25.188 5.34 1 73.62 114 LYS B N 1
ATOM 2765 C CA . LYS B 1 114 ? 13.953 24.859 6.664 1 73.62 114 LYS B CA 1
ATOM 2766 C C . LYS B 1 114 ? 13.344 23.453 6.676 1 73.62 114 LYS B C 1
ATOM 2768 O O . LYS B 1 114 ? 13.734 22.609 7.477 1 73.62 114 LYS B O 1
ATOM 2773 N N . TYR B 1 115 ? 12.461 23.078 5.898 1 87.88 115 TYR B N 1
ATOM 2774 C CA . TYR B 1 115 ? 11.828 21.766 5.996 1 87.88 115 TYR B CA 1
ATOM 2775 C C . TYR B 1 115 ? 12.602 20.734 5.188 1 87.88 115 TYR B C 1
ATOM 2777 O O . TYR B 1 115 ? 12.375 19.531 5.332 1 87.88 115 TYR B O 1
ATOM 2785 N N . THR B 1 116 ? 13.609 21.141 4.52 1 90.12 116 THR B N 1
ATOM 2786 C CA . THR B 1 116 ? 14.391 20.234 3.684 1 90.12 116 THR B CA 1
ATOM 2787 C C . THR B 1 116 ? 15.164 19.234 4.543 1 90.12 116 THR B C 1
ATOM 2789 O O . THR B 1 116 ? 15.273 18.062 4.188 1 90.12 116 THR B O 1
ATOM 2792 N N . THR B 1 117 ? 15.648 19.703 5.652 1 91.69 117 THR B N 1
ATOM 2793 C CA . THR B 1 117 ? 16.375 18.812 6.547 1 91.69 117 THR B CA 1
ATOM 2794 C C . THR B 1 117 ? 15.477 17.688 7.047 1 91.69 117 THR B C 1
ATOM 2796 O O . THR B 1 117 ? 15.898 16.531 7.109 1 91.69 117 THR B O 1
ATOM 2799 N N . SER B 1 118 ? 14.242 18.078 7.355 1 93.81 118 SER B N 1
ATOM 2800 C CA . SER B 1 118 ? 13.297 17.078 7.836 1 93.81 118 SER B CA 1
ATOM 2801 C C . SER B 1 118 ? 12.961 16.062 6.742 1 93.81 118 SER B C 1
ATOM 2803 O O . SER B 1 118 ? 12.797 14.875 7.016 1 93.81 118 SER B O 1
ATOM 2805 N N . ILE B 1 119 ? 12.82 16.531 5.539 1 95.12 119 ILE B N 1
ATOM 2806 C CA . ILE B 1 119 ? 12.539 15.648 4.418 1 95.12 119 ILE B CA 1
ATOM 2807 C C . ILE B 1 119 ? 13.711 14.688 4.215 1 95.12 119 ILE B C 1
ATOM 2809 O O . ILE B 1 119 ? 13.508 13.484 4.016 1 95.12 119 ILE B O 1
ATOM 2813 N N . VAL B 1 120 ? 14.898 15.219 4.324 1 93.56 120 VAL B N 1
ATOM 2814 C CA . VAL B 1 120 ? 16.094 14.406 4.145 1 93.56 120 VAL B CA 1
ATOM 2815 C C . VAL B 1 120 ? 16.188 13.359 5.258 1 93.56 120 VAL B C 1
ATOM 2817 O O . VAL B 1 120 ? 16.531 12.203 5.008 1 93.56 120 VAL B O 1
ATOM 2820 N N . ASN B 1 121 ? 15.883 13.789 6.449 1 95.25 121 ASN B N 1
ATOM 2821 C CA . ASN B 1 121 ? 15.867 12.852 7.566 1 95.25 121 ASN B CA 1
ATOM 2822 C C . ASN B 1 121 ? 14.867 11.719 7.332 1 95.25 121 ASN B C 1
ATOM 2824 O O . ASN B 1 121 ? 15.18 10.555 7.57 1 95.25 121 ASN B O 1
ATOM 2828 N N . LEU B 1 122 ? 13.719 12.125 6.914 1 96.75 122 LEU B N 1
ATOM 2829 C CA . LEU B 1 122 ? 12.688 11.133 6.609 1 96.75 122 LEU B CA 1
ATOM 2830 C C . LEU B 1 122 ? 13.148 10.195 5.496 1 96.75 122 LEU B C 1
ATOM 2832 O O . LEU B 1 122 ? 12.953 8.984 5.586 1 96.75 122 LEU B O 1
ATOM 2836 N N . PHE B 1 123 ? 13.703 10.742 4.52 1 97.19 123 PHE B N 1
ATOM 2837 C CA . PHE B 1 123 ? 14.227 9.984 3.389 1 97.19 123 PHE B CA 1
ATOM 2838 C C . PHE B 1 123 ? 15.281 8.984 3.854 1 97.19 123 PHE B C 1
ATOM 2840 O O . PHE B 1 123 ? 15.273 7.828 3.424 1 97.19 123 PHE B O 1
ATOM 2847 N N . GLN B 1 124 ? 16.125 9.398 4.734 1 96.56 124 GLN B N 1
ATOM 2848 C CA . GLN B 1 124 ? 17.172 8.539 5.266 1 96.56 124 GLN B CA 1
ATOM 2849 C C . GLN B 1 124 ? 16.594 7.375 6.059 1 96.56 124 GLN B C 1
ATOM 2851 O O . GLN B 1 124 ? 17.094 6.25 5.992 1 96.56 124 GLN B O 1
ATOM 2856 N N . LEU B 1 125 ? 15.586 7.641 6.82 1 97.62 125 LEU B N 1
ATOM 2857 C CA . LEU B 1 125 ? 14.922 6.578 7.566 1 97.62 125 LEU B CA 1
ATOM 2858 C C . LEU B 1 125 ? 14.352 5.523 6.617 1 97.62 125 LEU B C 1
ATOM 2860 O O . LEU B 1 125 ? 14.422 4.328 6.902 1 97.62 125 LEU B O 1
ATOM 2864 N N . VAL B 1 126 ? 13.789 5.961 5.496 1 97.62 126 VAL B N 1
ATOM 2865 C CA . VAL B 1 126 ? 13.258 5.039 4.5 1 97.62 126 VAL B CA 1
ATOM 2866 C C . VAL B 1 126 ? 14.398 4.215 3.902 1 97.62 126 VAL B C 1
ATOM 2868 O O . VAL B 1 126 ? 14.258 3.002 3.713 1 97.62 126 VAL B O 1
ATOM 2871 N N . ILE B 1 127 ? 15.539 4.895 3.652 1 96.62 127 ILE B N 1
ATOM 2872 C CA . ILE B 1 127 ? 16.703 4.199 3.133 1 96.62 127 ILE B CA 1
ATOM 2873 C C . ILE B 1 127 ? 17.156 3.133 4.125 1 96.62 127 ILE B C 1
ATOM 2875 O O . ILE B 1 127 ? 17.453 2 3.736 1 96.62 127 ILE B O 1
ATOM 2879 N N . ASP B 1 128 ? 17.219 3.482 5.367 1 96.12 128 ASP B N 1
ATOM 2880 C CA . ASP B 1 128 ? 17.625 2.539 6.406 1 96.12 128 ASP B CA 1
ATOM 2881 C C . ASP B 1 128 ? 16.688 1.326 6.438 1 96.12 128 ASP B C 1
ATOM 2883 O O . ASP B 1 128 ? 17.156 0.192 6.586 1 96.12 128 ASP B O 1
ATOM 2887 N N . MET B 1 129 ? 15.445 1.583 6.297 1 95.62 129 MET B N 1
ATOM 2888 C CA . MET B 1 129 ? 14.484 0.485 6.289 1 95.62 129 MET B CA 1
ATOM 2889 C C . MET B 1 129 ? 14.648 -0.375 5.039 1 95.62 129 MET B C 1
ATOM 2891 O O . MET B 1 129 ? 14.648 -1.604 5.121 1 95.62 129 MET B O 1
ATOM 2895 N N . LEU B 1 130 ? 14.797 0.246 3.904 1 95.75 130 LEU B N 1
ATOM 2896 C CA . LEU B 1 130 ? 15.031 -0.467 2.654 1 95.75 130 LEU B CA 1
ATOM 2897 C C . LEU B 1 130 ? 16.281 -1.325 2.744 1 95.75 130 LEU B C 1
ATOM 2899 O O . LEU B 1 130 ? 16.297 -2.465 2.271 1 95.75 130 LEU B O 1
ATOM 2903 N N . ASP B 1 131 ? 17.344 -0.831 3.391 1 93.5 131 ASP B N 1
ATOM 2904 C CA . ASP B 1 131 ? 18.609 -1.531 3.533 1 93.5 131 ASP B CA 1
ATOM 2905 C C . ASP B 1 131 ? 18.453 -2.803 4.359 1 93.5 131 ASP B C 1
ATOM 2907 O O . ASP B 1 131 ? 19.188 -3.771 4.176 1 93.5 131 ASP B O 1
ATOM 2911 N N . SER B 1 132 ? 17.516 -2.764 5.262 1 90.5 132 SER B N 1
ATOM 2912 C CA . SER B 1 132 ? 17.281 -3.947 6.082 1 90.5 132 SER B CA 1
ATOM 2913 C C . SER B 1 132 ? 16.859 -5.137 5.223 1 90.5 132 SER B C 1
ATOM 2915 O O . SER B 1 132 ? 17.016 -6.289 5.629 1 90.5 132 SER B O 1
ATOM 2917 N N . PHE B 1 133 ? 16.375 -4.863 4.004 1 89.56 133 PHE B N 1
ATOM 2918 C CA . PHE B 1 133 ? 15.875 -5.922 3.141 1 89.56 133 PHE B CA 1
ATOM 2919 C C . PHE B 1 133 ? 16.891 -6.289 2.072 1 89.56 133 PHE B C 1
ATOM 2921 O O . PHE B 1 133 ? 16.594 -7.055 1.154 1 89.56 133 PHE B O 1
ATOM 2928 N N . SER B 1 134 ? 18.109 -5.73 2.143 1 85.31 134 SER B N 1
ATOM 2929 C CA . SER B 1 134 ? 19.141 -5.953 1.133 1 85.31 134 SER B CA 1
ATOM 2930 C C . SER B 1 134 ? 19.547 -7.422 1.074 1 85.31 134 SER B C 1
ATOM 2932 O O . SER B 1 134 ? 19.906 -7.93 0.012 1 85.31 134 SER B O 1
ATOM 2934 N N . GLU B 1 135 ? 19.469 -8.109 2.203 1 79.44 135 GLU B N 1
ATOM 2935 C CA . GLU B 1 135 ? 19.859 -9.516 2.234 1 79.44 135 GLU B CA 1
ATOM 2936 C C . GLU B 1 135 ? 18.656 -10.414 2.475 1 79.44 135 GLU B C 1
ATOM 2938 O O . GLU B 1 135 ? 18.719 -11.352 3.279 1 79.44 135 GLU B O 1
ATOM 2943 N N . LEU B 1 136 ? 17.625 -10.016 1.822 1 74.62 136 LEU B N 1
ATOM 2944 C CA . LEU B 1 136 ? 16.328 -10.641 2.045 1 74.62 136 LEU B CA 1
ATOM 2945 C C . LEU B 1 136 ? 16.406 -12.148 1.847 1 74.62 136 LEU B C 1
ATOM 2947 O O . LEU B 1 136 ? 15.914 -12.914 2.682 1 74.62 136 LEU B O 1
ATOM 2951 N N . PHE B 1 137 ? 17 -12.57 0.807 1 74.25 137 PHE B N 1
ATOM 2952 C CA . PHE B 1 137 ? 16.938 -13.984 0.479 1 74.25 137 PHE B CA 1
ATOM 2953 C C . PHE B 1 137 ? 18.172 -14.719 0.995 1 74.25 137 PHE B C 1
ATOM 2955 O O . PHE B 1 137 ? 18.156 -15.945 1.123 1 74.25 137 PHE B O 1
ATOM 2962 N N . SER B 1 138 ? 19.25 -13.977 1.194 1 76.19 138 SER B N 1
ATOM 2963 C CA . SER B 1 138 ? 20.422 -14.609 1.81 1 76.19 138 SER B CA 1
ATOM 2964 C C . SER B 1 138 ? 20.172 -14.906 3.285 1 76.19 138 SER B C 1
ATOM 2966 O O . SER B 1 138 ? 20.734 -15.852 3.84 1 76.19 138 SER B O 1
ATOM 2968 N N . ASN B 1 139 ? 19.344 -14.172 3.852 1 73.81 139 ASN B N 1
ATOM 2969 C CA . ASN B 1 139 ? 18.984 -14.32 5.258 1 73.81 139 ASN B CA 1
ATOM 2970 C C . ASN B 1 139 ? 17.469 -14.406 5.449 1 73.81 139 ASN B C 1
ATOM 2972 O O . ASN B 1 139 ? 16.922 -13.758 6.336 1 73.81 139 ASN B O 1
ATOM 2976 N N . PHE B 1 140 ? 16.953 -15.203 4.719 1 69.44 140 PHE B N 1
ATOM 2977 C CA . PHE B 1 140 ? 15.492 -15.266 4.605 1 69.44 140 PHE B CA 1
ATOM 2978 C C . PHE B 1 140 ? 14.867 -15.672 5.938 1 69.44 140 PHE B C 1
ATOM 2980 O O . PHE B 1 140 ? 13.719 -15.328 6.215 1 69.44 140 PHE B O 1
ATOM 2987 N N . ASP B 1 141 ? 15.742 -16.188 6.785 1 68.69 141 ASP B N 1
ATOM 2988 C CA . ASP B 1 141 ? 15.227 -16.672 8.062 1 68.69 141 ASP B CA 1
ATOM 2989 C C . ASP B 1 141 ? 15.32 -15.586 9.133 1 68.69 141 ASP B C 1
ATOM 2991 O O . ASP B 1 141 ? 14.766 -15.742 10.227 1 68.69 141 ASP B O 1
ATOM 2995 N N . ASN B 1 142 ? 15.938 -14.57 8.766 1 74.19 142 ASN B N 1
ATOM 2996 C CA . ASN B 1 142 ? 16.047 -13.492 9.742 1 74.19 142 ASN B CA 1
ATOM 2997 C C . ASN B 1 142 ? 14.734 -12.742 9.914 1 74.19 142 ASN B C 1
ATOM 2999 O O . ASN B 1 142 ? 14.039 -12.469 8.93 1 74.19 142 ASN B O 1
ATOM 3003 N N . ASN B 1 143 ? 14.359 -12.672 11.141 1 77.81 143 ASN B N 1
ATOM 3004 C CA . ASN B 1 143 ? 13.141 -11.93 11.453 1 77.81 143 ASN B CA 1
ATOM 3005 C C . ASN B 1 143 ? 13.43 -10.438 11.633 1 77.81 143 ASN B C 1
ATOM 3007 O O . ASN B 1 143 ? 14.094 -10.039 12.586 1 77.81 143 ASN B O 1
ATOM 3011 N N . LEU B 1 144 ? 13.008 -9.633 10.695 1 87.5 144 LEU B N 1
ATOM 3012 C CA . LEU B 1 144 ? 13.273 -8.195 10.672 1 87.5 144 LEU B CA 1
ATOM 3013 C C . LEU B 1 144 ? 12.133 -7.426 11.336 1 87.5 144 LEU B C 1
ATOM 3015 O O . LEU B 1 144 ? 12.141 -6.191 11.352 1 87.5 144 LEU B O 1
ATOM 3019 N N . VAL B 1 145 ? 11.25 -8.117 11.953 1 89 145 VAL B N 1
ATOM 3020 C CA . VAL B 1 145 ? 10 -7.535 12.438 1 89 145 VAL B CA 1
ATOM 3021 C C . VAL B 1 145 ? 10.305 -6.406 13.422 1 89 145 VAL B C 1
ATOM 3023 O O . VAL B 1 145 ? 9.789 -5.293 13.273 1 89 145 VAL B O 1
ATOM 3026 N N . VAL B 1 146 ? 11.148 -6.613 14.344 1 90.12 146 VAL B N 1
ATOM 3027 C CA . VAL B 1 146 ? 11.445 -5.625 15.375 1 90.12 146 VAL B CA 1
ATOM 3028 C C . VAL B 1 146 ? 12.109 -4.406 14.742 1 90.12 146 VAL B C 1
ATOM 3030 O O . VAL B 1 146 ? 11.688 -3.27 14.977 1 90.12 146 VAL B O 1
ATOM 3033 N N . LYS B 1 147 ? 13.094 -4.688 13.938 1 92.38 147 LYS B N 1
ATOM 3034 C CA . LYS B 1 147 ? 13.844 -3.607 13.305 1 92.38 147 LYS B CA 1
ATOM 3035 C C . LYS B 1 147 ? 12.938 -2.744 12.43 1 92.38 147 LYS B C 1
ATOM 3037 O O . LYS B 1 147 ? 12.953 -1.517 12.531 1 92.38 147 LYS B O 1
ATOM 3042 N N . VAL B 1 148 ? 12.086 -3.338 11.617 1 93.75 148 VAL B N 1
ATOM 3043 C CA . VAL B 1 148 ? 11.258 -2.586 10.672 1 93.75 148 VAL B CA 1
ATOM 3044 C C . VAL B 1 148 ? 10.156 -1.846 11.43 1 93.75 148 VAL B C 1
ATOM 3046 O O . VAL B 1 148 ? 9.758 -0.747 11.039 1 93.75 148 VAL B O 1
ATOM 3049 N N . MET B 1 149 ? 9.703 -2.4 12.492 1 94 149 MET B N 1
ATOM 3050 C CA . MET B 1 149 ? 8.688 -1.734 13.305 1 94 149 MET B CA 1
ATOM 3051 C C . MET B 1 149 ? 9.266 -0.503 14 1 94 149 MET B C 1
ATOM 3053 O O . MET B 1 149 ? 8.594 0.523 14.109 1 94 149 MET B O 1
ATOM 3057 N N . GLU B 1 150 ? 10.461 -0.628 14.484 1 95.31 150 GLU B N 1
ATOM 3058 C CA . GLU B 1 150 ? 11.117 0.508 15.125 1 95.31 150 GLU B CA 1
ATOM 3059 C C . GLU B 1 150 ? 11.375 1.63 14.125 1 95.31 150 GLU B C 1
ATOM 3061 O O . GLU B 1 150 ? 11.156 2.805 14.43 1 95.31 150 GLU B O 1
ATOM 3066 N N . LEU B 1 151 ? 11.859 1.251 12.977 1 96.38 151 LEU B N 1
ATOM 3067 C CA . LEU B 1 151 ? 12.102 2.242 11.93 1 96.38 151 LEU B CA 1
ATOM 3068 C C . LEU B 1 151 ? 10.797 2.893 11.492 1 96.38 151 LEU B C 1
ATOM 3070 O O . LEU B 1 151 ? 10.75 4.102 11.25 1 96.38 151 LEU B O 1
ATOM 3074 N N . GLU B 1 152 ? 9.727 2.09 11.359 1 95.56 152 GLU B N 1
ATOM 3075 C CA . GLU B 1 152 ? 8.422 2.639 11.008 1 95.56 152 GLU B CA 1
ATOM 3076 C C . GLU B 1 152 ? 7.953 3.662 12.039 1 95.56 152 GLU B C 1
ATOM 3078 O O . GLU B 1 152 ? 7.383 4.695 11.68 1 95.56 152 GLU B O 1
ATOM 3083 N N . ALA B 1 153 ? 8.156 3.348 13.289 1 95.25 153 ALA B N 1
ATOM 3084 C CA . ALA B 1 153 ? 7.793 4.281 14.352 1 95.25 153 ALA B CA 1
ATOM 3085 C C . ALA B 1 153 ? 8.555 5.594 14.211 1 95.25 153 ALA B C 1
ATOM 3087 O O . ALA B 1 153 ? 7.988 6.672 14.422 1 95.25 153 ALA B O 1
ATOM 3088 N N . GLN B 1 154 ? 9.812 5.496 13.891 1 97.88 154 GLN B N 1
ATOM 3089 C CA . GLN B 1 154 ? 10.625 6.691 13.688 1 97.88 154 GLN B CA 1
ATOM 3090 C C . GLN B 1 154 ? 10.141 7.48 12.477 1 97.88 154 GLN B C 1
ATOM 3092 O O . GLN B 1 154 ? 10.07 8.711 12.516 1 97.88 154 GLN B O 1
ATOM 3097 N N . ILE B 1 155 ? 9.797 6.777 11.398 1 97.94 155 ILE B N 1
ATOM 3098 C CA . ILE B 1 155 ? 9.273 7.41 10.195 1 97.94 155 ILE B CA 1
ATOM 3099 C C . ILE B 1 155 ? 7.988 8.164 10.523 1 97.94 155 ILE B C 1
ATOM 3101 O O . ILE B 1 155 ? 7.82 9.32 10.133 1 97.94 155 ILE B O 1
ATOM 3105 N N . ASN B 1 156 ? 7.129 7.516 11.266 1 94.81 156 ASN B N 1
ATOM 3106 C CA . ASN B 1 156 ? 5.859 8.133 11.641 1 94.81 156 ASN B CA 1
ATOM 3107 C C . ASN B 1 156 ? 6.078 9.398 12.461 1 94.81 156 ASN B C 1
ATOM 3109 O O . ASN B 1 156 ? 5.43 10.422 12.227 1 94.81 156 ASN B O 1
ATOM 3113 N N . LYS B 1 157 ? 6.941 9.312 13.398 1 95.12 157 LYS B N 1
ATOM 3114 C CA . LYS B 1 157 ? 7.234 10.453 14.258 1 95.12 157 LYS B CA 1
ATOM 3115 C C . LYS B 1 157 ? 7.801 11.617 13.453 1 95.12 157 LYS B C 1
ATOM 3117 O O . LYS B 1 157 ? 7.348 12.758 13.594 1 95.12 157 LYS B O 1
ATOM 3122 N N . GLU B 1 158 ? 8.781 11.312 12.609 1 96.31 158 GLU B N 1
ATOM 3123 C CA . GLU B 1 158 ? 9.391 12.344 11.773 1 96.31 158 GLU B CA 1
ATOM 3124 C C . GLU B 1 158 ? 8.375 12.945 10.812 1 96.31 158 GLU B C 1
ATOM 3126 O O . GLU B 1 158 ? 8.375 14.156 10.586 1 96.31 158 GLU B O 1
ATOM 3131 N N . PHE B 1 159 ? 7.512 12.172 10.266 1 97 159 PHE B N 1
ATOM 3132 C CA . PHE B 1 159 ? 6.465 12.633 9.367 1 97 159 PHE B CA 1
ATOM 3133 C C . PHE B 1 159 ? 5.535 13.617 10.07 1 97 159 PHE B C 1
ATOM 3135 O O . PHE B 1 159 ? 5.207 14.672 9.523 1 97 159 PHE B O 1
ATOM 3142 N N . GLU B 1 160 ? 5.129 13.242 11.219 1 92.56 160 GLU B N 1
ATOM 3143 C CA . GLU B 1 160 ? 4.188 14.078 11.961 1 92.56 160 GLU B CA 1
ATOM 3144 C C . GLU B 1 160 ? 4.777 15.453 12.242 1 92.56 160 GLU B C 1
ATOM 3146 O O . GLU B 1 160 ? 4.09 16.469 12.102 1 92.56 160 GLU B O 1
ATOM 3151 N N . GLU B 1 161 ? 6.008 15.453 12.633 1 93.25 161 GLU B N 1
ATOM 3152 C CA . GLU B 1 161 ? 6.684 16.719 12.898 1 93.25 161 GLU B CA 1
ATOM 3153 C C . GLU B 1 161 ? 6.824 17.547 11.625 1 93.25 161 GLU B C 1
ATOM 3155 O O . GLU B 1 161 ? 6.516 18.734 11.617 1 93.25 161 GLU B O 1
ATOM 3160 N N . LEU B 1 162 ? 7.223 16.906 10.57 1 95.25 162 LEU B N 1
ATOM 3161 C CA . LEU B 1 162 ? 7.398 17.578 9.289 1 95.25 162 LEU B CA 1
ATOM 3162 C C . LEU B 1 162 ? 6.07 18.109 8.766 1 95.25 162 LEU B C 1
ATOM 3164 O O . LEU B 1 162 ? 5.973 19.266 8.352 1 95.25 162 LEU B O 1
ATOM 3168 N N . TYR B 1 163 ? 5.109 17.266 8.789 1 93.56 163 TYR B N 1
ATOM 3169 C CA . TYR B 1 163 ? 3.818 17.641 8.219 1 93.56 163 TYR B CA 1
ATOM 3170 C C . TYR B 1 163 ? 3.191 18.781 8.992 1 93.56 163 TYR B C 1
ATOM 3172 O O . TYR B 1 163 ? 2.602 19.688 8.391 1 93.56 163 TYR B O 1
ATOM 3180 N N . SER B 1 164 ? 3.336 18.797 10.289 1 91.81 164 SER B N 1
ATOM 3181 C CA . SER B 1 164 ? 2.869 19.891 11.125 1 91.81 164 SER B CA 1
ATOM 3182 C C . SER B 1 164 ? 3.531 21.203 10.727 1 91.81 164 SER B C 1
ATOM 3184 O O . SER B 1 164 ? 2.857 22.234 10.594 1 91.81 164 SER B O 1
ATOM 3186 N N . TYR B 1 165 ? 4.785 21.094 10.562 1 93.25 165 TYR B N 1
ATOM 3187 C CA . TYR B 1 165 ? 5.52 22.281 10.141 1 93.25 165 TYR B CA 1
ATOM 3188 C C . TYR B 1 165 ? 5.02 22.781 8.789 1 93.25 165 TYR B C 1
ATOM 3190 O O . TYR B 1 165 ? 4.828 23.984 8.602 1 93.25 165 TYR B O 1
ATOM 3198 N N . LEU B 1 166 ? 4.805 21.922 7.848 1 94.5 166 LEU B N 1
ATOM 3199 C CA . LEU B 1 166 ? 4.406 22.281 6.492 1 94.5 166 LEU B CA 1
ATOM 3200 C C . LEU B 1 166 ? 3.004 22.875 6.477 1 94.5 166 LEU B C 1
ATOM 3202 O O . LEU B 1 166 ? 2.723 23.797 5.703 1 94.5 166 LEU B O 1
ATOM 3206 N N . VAL B 1 167 ? 2.195 22.391 7.328 1 91.94 167 VAL B N 1
ATOM 3207 C CA . VAL B 1 167 ? 0.845 22.938 7.426 1 91.94 167 VAL B CA 1
ATOM 3208 C C . VAL B 1 167 ? 0.909 24.391 7.887 1 91.94 167 VAL B C 1
ATOM 3210 O O . VAL B 1 167 ? 0.204 25.25 7.352 1 91.94 167 VAL B O 1
ATOM 3213 N N . LYS B 1 168 ? 1.732 24.656 8.867 1 90.88 168 LYS B N 1
ATOM 3214 C CA . LYS B 1 168 ? 1.909 26.016 9.352 1 90.88 168 LYS B CA 1
ATOM 3215 C C . LYS B 1 168 ? 2.482 26.922 8.258 1 90.88 168 LYS B C 1
ATOM 3217 O O . LYS B 1 168 ? 2.033 28.047 8.078 1 90.88 168 LYS B O 1
ATOM 3222 N N . ALA B 1 169 ? 3.414 26.359 7.566 1 91.94 169 ALA B N 1
ATOM 3223 C CA . ALA B 1 169 ? 4.031 27.109 6.477 1 91.94 169 ALA B CA 1
ATOM 3224 C C . ALA B 1 169 ? 3.021 27.406 5.371 1 91.94 169 ALA B C 1
ATOM 3226 O O . ALA B 1 169 ? 3.045 28.484 4.77 1 91.94 169 ALA B O 1
ATOM 3227 N N . LEU B 1 170 ? 2.207 26.469 5.082 1 90.94 170 LEU B N 1
ATOM 3228 C CA . LEU B 1 170 ? 1.194 26.609 4.043 1 90.94 170 LEU B CA 1
ATOM 3229 C C . LEU B 1 170 ? 0.251 27.766 4.363 1 90.94 170 LEU B C 1
ATOM 3231 O O . LEU B 1 170 ? -0.078 28.562 3.488 1 90.94 170 LEU B O 1
ATOM 3235 N N . LYS B 1 171 ? -0.091 27.922 5.594 1 88.88 171 LYS B N 1
ATOM 3236 C CA . LYS B 1 171 ? -1.021 28.969 6.031 1 88.88 171 LYS B CA 1
ATOM 3237 C C . LYS B 1 171 ? -0.37 30.344 5.98 1 88.88 171 LYS B C 1
ATOM 3239 O O . LYS B 1 171 ? -1.059 31.359 5.836 1 88.88 171 LYS B O 1
ATOM 3244 N N . LYS B 1 172 ? 0.855 30.344 6.07 1 91.31 172 LYS B N 1
ATOM 3245 C CA . LYS B 1 172 ? 1.584 31.609 6.113 1 91.31 172 LYS B CA 1
ATOM 3246 C C . LYS B 1 172 ? 2.086 32 4.727 1 91.31 172 LYS B C 1
ATOM 3248 O O . LYS B 1 172 ? 2.703 33.062 4.555 1 91.31 172 LYS B O 1
ATOM 3253 N N . ALA B 1 173 ? 1.849 31.062 3.789 1 90.75 173 ALA B N 1
ATOM 3254 C CA . ALA B 1 173 ? 2.352 31.328 2.445 1 90.75 173 ALA B CA 1
ATOM 3255 C C . ALA B 1 173 ? 1.807 32.656 1.907 1 90.75 173 ALA B C 1
ATOM 3257 O O . ALA B 1 173 ? 0.624 32.938 2.076 1 90.75 173 ALA B O 1
ATOM 3258 N N . GLU B 1 174 ? 2.629 33.375 1.276 1 92.31 174 GLU B N 1
ATOM 3259 C CA . GLU B 1 174 ? 2.279 34.75 0.89 1 92.31 174 GLU B CA 1
ATOM 3260 C C . GLU B 1 174 ? 1.967 34.812 -0.602 1 92.31 174 GLU B C 1
ATOM 3262 O O . GLU B 1 174 ? 1.374 35.812 -1.061 1 92.31 174 GLU B O 1
ATOM 3267 N N . ASN B 1 175 ? 2.434 33.875 -1.429 1 92.88 175 ASN B N 1
ATOM 3268 C CA . ASN B 1 175 ? 2.195 33.906 -2.867 1 92.88 175 ASN B CA 1
ATOM 3269 C C . ASN B 1 175 ? 1.943 32.5 -3.402 1 92.88 175 ASN B C 1
ATOM 3271 O O . ASN B 1 175 ? 2.123 31.5 -2.682 1 92.88 175 ASN B O 1
ATOM 3275 N N . ASN B 1 176 ? 1.55 32.5 -4.617 1 92.5 176 ASN B N 1
ATOM 3276 C CA . ASN B 1 176 ? 1.141 31.234 -5.242 1 92.5 176 ASN B CA 1
ATOM 3277 C C . ASN B 1 176 ? 2.322 30.281 -5.41 1 92.5 176 ASN B C 1
ATOM 3279 O O . ASN B 1 176 ? 2.162 29.062 -5.312 1 92.5 176 ASN B O 1
ATOM 3283 N N . GLU B 1 177 ? 3.451 30.781 -5.648 1 91.31 177 GLU B N 1
ATOM 3284 C CA . GLU B 1 177 ? 4.637 29.953 -5.832 1 91.31 177 GLU B CA 1
ATOM 3285 C C . GLU B 1 177 ? 5.004 29.219 -4.547 1 91.31 177 GLU B C 1
ATOM 3287 O O . GLU B 1 177 ? 5.297 28.016 -4.57 1 91.31 177 GLU B O 1
ATOM 3292 N N . GLU B 1 178 ? 4.941 29.953 -3.484 1 91.62 178 GLU B N 1
ATOM 3293 C CA . GLU B 1 178 ? 5.219 29.359 -2.182 1 91.62 178 GLU B CA 1
ATOM 3294 C C . GLU B 1 178 ? 4.152 28.328 -1.804 1 91.62 178 GLU B C 1
ATOM 3296 O O . GLU B 1 178 ? 4.469 27.266 -1.268 1 91.62 178 GLU B O 1
ATOM 3301 N N . LEU B 1 179 ? 2.961 28.703 -2.135 1 92.69 179 LEU B N 1
ATOM 3302 C CA . LEU B 1 179 ? 1.851 27.797 -1.865 1 92.69 179 LEU B CA 1
ATOM 3303 C C . LEU B 1 179 ? 2.035 26.469 -2.604 1 92.69 179 LEU B C 1
ATOM 3305 O O . LEU B 1 179 ? 1.851 25.406 -2.023 1 92.69 179 LEU B O 1
ATOM 3309 N N . LEU B 1 180 ? 2.389 26.562 -3.799 1 93.31 180 LEU B N 1
ATOM 3310 C CA . LEU B 1 180 ? 2.582 25.375 -4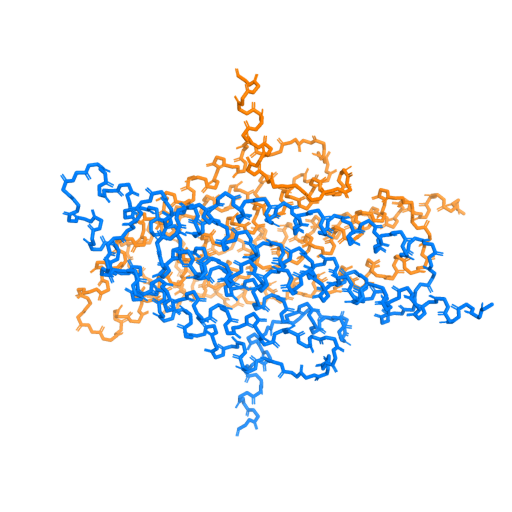.625 1 93.31 180 LEU B CA 1
ATOM 3311 C C . LEU B 1 180 ? 3.76 24.547 -4.121 1 93.31 180 LEU B C 1
ATOM 3313 O O . LEU B 1 180 ? 3.676 23.328 -4.043 1 93.31 180 LEU B O 1
ATOM 3317 N N . GLU B 1 181 ? 4.785 25.172 -3.746 1 94.19 181 GLU B N 1
ATOM 3318 C CA . GLU B 1 181 ? 5.969 24.484 -3.244 1 94.19 181 GLU B CA 1
ATOM 3319 C C . GLU B 1 181 ? 5.656 23.703 -1.966 1 94.19 181 GLU B C 1
ATOM 3321 O O . GLU B 1 181 ? 6.023 22.531 -1.837 1 94.19 181 GLU B O 1
ATOM 3326 N N . ILE B 1 182 ? 4.996 24.406 -1.066 1 93.94 182 ILE B N 1
ATOM 3327 C CA . ILE B 1 182 ? 4.695 23.797 0.221 1 93.94 182 ILE B CA 1
ATOM 3328 C C . ILE B 1 182 ? 3.719 22.641 0.026 1 93.94 182 ILE B C 1
ATOM 3330 O O . ILE B 1 182 ? 3.854 21.594 0.658 1 93.94 182 ILE B O 1
ATOM 3334 N N . SER B 1 183 ? 2.814 22.812 -0.868 1 93.25 183 SER B N 1
ATOM 3335 C CA . SER B 1 183 ? 1.876 21.734 -1.169 1 93.25 183 SER B CA 1
ATOM 3336 C C . SER B 1 183 ? 2.598 20.516 -1.732 1 93.25 183 SER B C 1
ATOM 3338 O O . SER B 1 183 ? 2.303 19.391 -1.352 1 93.25 183 SER B O 1
ATOM 3340 N N . GLU B 1 184 ? 3.463 20.75 -2.574 1 95.06 184 GLU B N 1
ATOM 3341 C CA . GLU B 1 184 ? 4.238 19.656 -3.146 1 95.06 184 GLU B CA 1
ATOM 3342 C C . GLU B 1 184 ? 5.133 19 -2.096 1 95.06 184 GLU B C 1
ATOM 3344 O O . GLU B 1 184 ? 5.332 17.781 -2.115 1 95.06 184 GLU B O 1
ATOM 3349 N N . ALA B 1 185 ? 5.672 19.797 -1.225 1 95.56 185 ALA B N 1
ATOM 3350 C CA . ALA B 1 185 ? 6.465 19.25 -0.127 1 95.56 185 ALA B CA 1
ATOM 3351 C C . ALA B 1 185 ? 5.621 18.328 0.754 1 95.56 185 ALA B C 1
ATOM 3353 O O . ALA B 1 185 ? 6.094 17.281 1.199 1 95.56 185 ALA B O 1
ATOM 3354 N N . MET B 1 186 ? 4.441 18.766 0.965 1 94.81 186 MET B N 1
ATOM 3355 C CA . MET B 1 186 ? 3.523 17.953 1.749 1 94.81 186 MET B CA 1
ATOM 3356 C C . MET B 1 186 ? 3.264 16.609 1.061 1 94.81 186 MET B C 1
ATOM 3358 O O . MET B 1 186 ? 3.223 15.57 1.716 1 94.81 186 MET B O 1
ATOM 3362 N N . LYS B 1 187 ? 3.141 16.625 -0.225 1 95.31 187 LYS B N 1
ATOM 3363 C CA . LYS B 1 187 ? 2.951 15.383 -0.988 1 95.31 187 LYS B CA 1
ATOM 3364 C C . LYS B 1 187 ? 4.156 14.461 -0.846 1 95.31 187 LYS B C 1
ATOM 3366 O O . LYS B 1 187 ? 4 13.25 -0.703 1 95.31 187 LYS B O 1
ATOM 3371 N N . GLN B 1 188 ? 5.301 15.047 -0.83 1 96.62 188 GLN B N 1
ATOM 3372 C CA . GLN B 1 188 ? 6.508 14.234 -0.702 1 96.62 188 GLN B CA 1
ATOM 3373 C C . GLN B 1 188 ? 6.621 13.633 0.695 1 96.62 188 GLN B C 1
ATOM 3375 O O . GLN B 1 188 ? 7.066 12.492 0.851 1 96.62 188 GLN B O 1
ATOM 3380 N N . ALA B 1 189 ? 6.289 14.453 1.679 1 96.12 189 ALA B N 1
ATOM 3381 C CA . ALA B 1 189 ? 6.266 13.93 3.039 1 96.12 189 ALA B CA 1
ATOM 3382 C C . ALA B 1 189 ? 5.363 12.703 3.141 1 96.12 189 ALA B C 1
ATOM 3384 O O . ALA B 1 189 ? 5.754 11.68 3.711 1 96.12 189 ALA B O 1
ATOM 3385 N N . LYS B 1 190 ? 4.262 12.789 2.529 1 95.94 190 LYS B N 1
ATOM 3386 C CA . LYS B 1 190 ? 3.33 11.672 2.521 1 95.94 190 LYS B CA 1
ATOM 3387 C C . LYS B 1 190 ? 3.924 10.469 1.792 1 95.94 190 LYS B C 1
ATOM 3389 O O . LYS B 1 190 ? 3.826 9.336 2.27 1 95.94 190 LYS B O 1
ATOM 3394 N N . ASN B 1 191 ? 4.457 10.719 0.671 1 97 191 ASN B N 1
ATOM 3395 C CA . ASN B 1 191 ? 5.055 9.648 -0.117 1 97 191 ASN B CA 1
ATOM 3396 C C . ASN B 1 191 ? 6.109 8.883 0.68 1 97 191 ASN B C 1
ATOM 3398 O O . ASN B 1 191 ? 6.168 7.656 0.628 1 97 191 ASN B O 1
ATOM 3402 N N . LEU B 1 192 ? 6.914 9.633 1.385 1 97.75 192 LEU B N 1
ATOM 3403 C CA . LEU B 1 192 ? 7.977 9 2.158 1 97.75 192 LEU B CA 1
ATOM 3404 C C . LEU B 1 192 ? 7.398 8.18 3.307 1 97.75 192 LEU B C 1
ATOM 3406 O O . LEU B 1 192 ? 7.887 7.082 3.596 1 97.75 192 LEU B O 1
ATOM 3410 N N . GLU B 1 193 ? 6.441 8.695 3.949 1 97.31 193 GLU B N 1
ATOM 3411 C CA . GLU B 1 193 ? 5.777 7.91 4.984 1 97.31 193 GLU B CA 1
ATOM 3412 C C . GLU B 1 193 ? 5.152 6.648 4.402 1 97.31 193 GLU B C 1
ATOM 3414 O O . GLU B 1 193 ? 5.254 5.57 4.992 1 97.31 193 GLU B O 1
ATOM 3419 N N . ARG B 1 194 ? 4.559 6.734 3.258 1 96.19 194 ARG B N 1
ATOM 3420 C CA . ARG B 1 194 ? 3.943 5.602 2.572 1 96.19 194 ARG B CA 1
ATOM 3421 C C . ARG B 1 194 ? 4.988 4.566 2.178 1 96.19 194 ARG B C 1
ATOM 3423 O O . ARG B 1 194 ? 4.719 3.363 2.191 1 96.19 194 ARG B O 1
ATOM 3430 N N . ALA B 1 195 ? 6.137 5.098 1.797 1 97.06 195 ALA B N 1
ATOM 3431 C CA . ALA B 1 195 ? 7.223 4.168 1.498 1 97.06 195 ALA B CA 1
ATOM 3432 C C . ALA B 1 195 ? 7.516 3.262 2.689 1 97.06 195 ALA B C 1
ATOM 3434 O O . ALA B 1 195 ? 7.738 2.059 2.523 1 97.06 195 ALA B O 1
ATOM 3435 N N . GLY B 1 196 ? 7.547 3.863 3.887 1 96 196 GLY B N 1
ATOM 3436 C CA . GLY B 1 196 ? 7.699 3.061 5.09 1 96 196 GLY B CA 1
ATOM 3437 C C . GLY B 1 196 ? 6.633 1.99 5.23 1 96 196 GLY B C 1
ATOM 3438 O O . GLY B 1 196 ? 6.934 0.848 5.582 1 96 196 GLY B O 1
ATOM 3439 N N . ASP B 1 197 ? 5.445 2.328 4.887 1 94.5 197 ASP B N 1
ATOM 3440 C CA . ASP B 1 197 ? 4.336 1.383 4.949 1 94.5 197 ASP B CA 1
ATOM 3441 C C . ASP B 1 197 ? 4.523 0.246 3.947 1 94.5 197 ASP B C 1
ATOM 3443 O O . ASP B 1 197 ? 4.25 -0.915 4.258 1 94.5 197 ASP B O 1
ATOM 3447 N N . HIS B 1 198 ? 4.867 0.588 2.809 1 96.44 198 HIS B N 1
ATOM 3448 C CA . HIS B 1 198 ? 5.113 -0.426 1.79 1 96.44 198 HIS B CA 1
ATOM 3449 C C . HIS B 1 198 ? 6.25 -1.355 2.201 1 96.44 198 HIS B C 1
ATOM 3451 O O . HIS B 1 198 ? 6.223 -2.549 1.892 1 96.44 198 HIS B O 1
ATOM 3457 N N . LEU B 1 199 ? 7.242 -0.785 2.877 1 95.94 199 LEU B N 1
ATOM 3458 C CA . LEU B 1 199 ? 8.344 -1.622 3.348 1 95.94 199 LEU B CA 1
ATOM 3459 C C . LEU B 1 199 ? 7.871 -2.564 4.453 1 95.94 199 LEU B C 1
ATOM 3461 O O . LEU B 1 199 ? 8.359 -3.693 4.559 1 95.94 199 LEU B O 1
ATOM 3465 N N . LEU B 1 200 ? 6.926 -2.104 5.23 1 94.19 200 LEU B N 1
ATOM 3466 C CA . LEU B 1 200 ? 6.309 -3.012 6.191 1 94.19 200 LEU B CA 1
ATOM 3467 C C . LEU B 1 200 ? 5.598 -4.156 5.473 1 94.19 200 LEU B C 1
ATOM 3469 O O . LEU B 1 200 ? 5.664 -5.305 5.918 1 94.19 200 LEU B O 1
ATOM 3473 N N . THR B 1 201 ? 4.961 -3.832 4.41 1 94.38 201 THR B N 1
ATOM 3474 C CA . THR B 1 201 ? 4.285 -4.84 3.596 1 94.38 201 THR B CA 1
ATOM 3475 C C . THR B 1 201 ? 5.289 -5.844 3.037 1 94.38 201 THR B C 1
ATOM 3477 O O . THR B 1 201 ? 4.992 -7.039 2.953 1 94.38 201 THR B O 1
ATOM 3480 N N . VAL B 1 202 ? 6.461 -5.332 2.68 1 94.62 202 VAL B N 1
ATOM 3481 C CA . VAL B 1 202 ? 7.523 -6.215 2.207 1 94.62 202 VAL B CA 1
ATOM 3482 C C . VAL B 1 202 ? 7.824 -7.27 3.268 1 94.62 202 VAL B C 1
ATOM 3484 O O . VAL B 1 202 ? 7.918 -8.461 2.959 1 94.62 202 VAL B O 1
ATOM 3487 N N . GLN B 1 203 ? 7.953 -6.844 4.473 1 93.31 203 GLN B N 1
ATOM 3488 C CA . GLN B 1 203 ? 8.203 -7.773 5.57 1 93.31 203 GLN B CA 1
ATOM 3489 C C . GLN B 1 203 ? 7.086 -8.812 5.672 1 93.31 203 GLN B C 1
ATOM 3491 O O . GLN B 1 203 ? 7.352 -9.992 5.91 1 93.31 203 GLN B O 1
ATOM 3496 N N . GLU B 1 204 ? 5.863 -8.461 5.512 1 93.88 204 GLU B N 1
ATOM 3497 C CA . GLU B 1 204 ? 4.723 -9.367 5.566 1 93.88 204 GLU B CA 1
ATOM 3498 C C . GLU B 1 204 ? 4.777 -10.391 4.434 1 93.88 204 GLU B C 1
ATOM 3500 O O . GLU B 1 204 ? 4.449 -11.562 4.629 1 93.88 204 GLU B O 1
ATOM 3505 N N . ILE B 1 205 ? 5.168 -9.922 3.291 1 94.94 205 ILE B N 1
ATOM 3506 C CA . ILE B 1 205 ? 5.266 -10.812 2.137 1 94.94 205 ILE B CA 1
ATOM 3507 C C . ILE B 1 205 ? 6.379 -11.836 2.363 1 94.94 205 ILE B C 1
ATOM 3509 O O . ILE B 1 205 ? 6.223 -13.016 2.035 1 94.94 205 ILE B O 1
ATOM 3513 N N . VAL B 1 206 ? 7.48 -11.336 2.955 1 92.38 206 VAL B N 1
ATOM 3514 C CA . VAL B 1 206 ? 8.578 -12.242 3.268 1 92.38 206 VAL B CA 1
ATOM 3515 C C . VAL B 1 206 ? 8.094 -13.328 4.234 1 92.38 206 VAL B C 1
ATOM 3517 O O . VAL B 1 206 ? 8.398 -14.508 4.055 1 92.38 206 VAL B O 1
ATOM 3520 N N . SER B 1 207 ? 7.352 -12.938 5.227 1 90.62 207 SER B N 1
ATOM 3521 C CA . SER B 1 207 ? 6.785 -13.898 6.176 1 90.62 207 SER B CA 1
ATOM 3522 C C . SER B 1 207 ? 5.859 -14.883 5.477 1 90.62 207 SER B C 1
ATOM 3524 O O . SER B 1 207 ? 5.887 -16.078 5.77 1 90.62 207 SER B O 1
ATOM 3526 N N . PHE B 1 208 ? 5.07 -14.414 4.586 1 94.25 208 PHE B N 1
ATOM 3527 C CA . PHE B 1 208 ? 4.195 -15.273 3.791 1 94.25 208 PHE B CA 1
ATOM 3528 C C . PHE B 1 208 ? 5.004 -16.297 3.016 1 94.25 208 PHE B C 1
ATOM 3530 O O . PHE B 1 208 ? 4.637 -17.484 2.969 1 94.25 208 PHE B O 1
ATOM 3537 N N . ILE B 1 209 ? 6.043 -15.883 2.348 1 93.25 209 ILE B N 1
ATOM 3538 C CA . ILE B 1 209 ? 6.875 -16.797 1.567 1 93.25 209 ILE B CA 1
ATOM 3539 C C . ILE B 1 209 ? 7.414 -17.906 2.469 1 93.25 209 ILE B C 1
ATOM 3541 O O . ILE B 1 209 ? 7.48 -19.062 2.061 1 93.25 209 ILE B O 1
ATOM 3545 N N . ARG B 1 210 ? 7.676 -17.516 3.701 1 89.75 210 ARG B N 1
ATOM 3546 C CA . ARG B 1 210 ? 8.25 -18.469 4.648 1 89.75 210 ARG B CA 1
ATOM 3547 C C . ARG B 1 210 ? 7.184 -19.391 5.219 1 89.75 210 ARG B C 1
ATOM 3549 O O . ARG B 1 210 ? 7.402 -20.594 5.352 1 89.75 210 ARG B O 1
ATOM 3556 N N . THR B 1 211 ? 5.973 -18.891 5.453 1 90.19 211 THR B N 1
ATOM 3557 C CA . THR B 1 211 ? 5.039 -19.641 6.289 1 90.19 211 THR B CA 1
ATOM 3558 C C . THR B 1 211 ? 3.811 -20.062 5.484 1 90.19 211 THR B C 1
ATOM 3560 O O . THR B 1 211 ? 3.053 -20.938 5.91 1 90.19 211 THR B O 1
ATOM 3563 N N . GLY B 1 212 ? 3.562 -19.375 4.422 1 92.5 212 GLY B N 1
ATOM 3564 C CA . GLY B 1 212 ? 2.369 -19.625 3.629 1 92.5 212 GLY B CA 1
ATOM 3565 C C . GLY B 1 212 ? 1.156 -18.859 4.105 1 92.5 212 GLY B C 1
ATOM 3566 O O . GLY B 1 212 ? 0.059 -19.016 3.57 1 92.5 212 GLY B O 1
ATOM 3567 N N . ARG B 1 213 ? 1.421 -17.969 5.098 1 92.75 213 ARG B N 1
ATOM 3568 C CA . ARG B 1 213 ? 0.317 -17.188 5.652 1 92.75 213 ARG B CA 1
ATOM 3569 C C . ARG B 1 213 ? 0.686 -15.711 5.758 1 92.75 213 ARG B C 1
ATOM 3571 O O . ARG B 1 213 ? 1.822 -15.375 6.09 1 92.75 213 ARG B O 1
ATOM 3578 N N . PHE B 1 214 ? -0.351 -14.898 5.445 1 93.75 214 PHE B N 1
ATOM 3579 C CA . PHE B 1 214 ? -0.193 -13.477 5.715 1 93.75 214 PHE B CA 1
ATOM 3580 C C . PHE B 1 214 ? -0.556 -13.156 7.16 1 93.75 214 PHE B C 1
ATOM 3582 O O . PHE B 1 214 ? -1.63 -13.531 7.633 1 93.75 214 PHE B O 1
ATOM 3589 N N . GLU B 1 215 ? 0.341 -12.602 7.801 1 88 215 GLU B N 1
ATOM 3590 C CA . GLU B 1 215 ? 0.154 -12.125 9.164 1 88 215 GLU B CA 1
ATOM 3591 C C . GLU B 1 215 ? 0.615 -10.68 9.312 1 88 215 GLU B C 1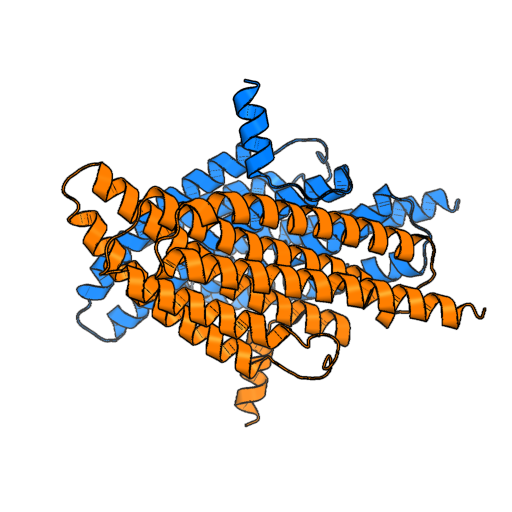
ATOM 3593 O O . GLU B 1 215 ? 1.595 -10.266 8.688 1 88 215 GLU B O 1
ATOM 3598 N N . GLU B 1 216 ? -0.135 -10.039 10.148 1 86.44 216 GLU B N 1
ATOM 3599 C CA . GLU B 1 216 ? 0.241 -8.648 10.367 1 86.44 216 GLU B CA 1
ATOM 3600 C C . GLU B 1 216 ? 1.53 -8.539 11.18 1 86.44 216 GLU B C 1
ATOM 3602 O O . GLU B 1 216 ? 1.66 -9.172 12.227 1 86.44 216 GLU B O 1
ATOM 3607 N N . THR B 1 217 ? 2.375 -7.684 10.68 1 83.06 217 THR B N 1
ATOM 3608 C CA . THR B 1 217 ? 3.664 -7.492 11.336 1 83.06 217 THR B CA 1
ATOM 3609 C C . THR B 1 217 ? 3.477 -6.957 12.75 1 83.06 217 THR B C 1
ATOM 3611 O O . THR B 1 217 ? 4.203 -7.348 13.672 1 83.06 217 THR B O 1
ATOM 3614 N N . SER B 1 218 ? 2.477 -6.133 12.883 1 83.94 218 SER B N 1
ATOM 3615 C CA . SER B 1 218 ? 2.215 -5.543 14.195 1 83.94 218 SER B CA 1
ATOM 3616 C C . SER B 1 218 ? 1.792 -6.602 15.203 1 83.94 218 SER B C 1
ATOM 3618 O O . SER B 1 218 ? 2.15 -6.523 16.375 1 83.94 218 SER B O 1
ATOM 3620 N N . GLU B 1 219 ? 1.067 -7.523 14.742 1 80.56 219 GLU B N 1
ATOM 3621 C CA . GLU B 1 219 ? 0.651 -8.609 15.617 1 80.56 219 GLU B CA 1
ATOM 3622 C C . GLU B 1 219 ? 1.843 -9.469 16.047 1 80.56 219 GLU B C 1
ATOM 3624 O O . GLU B 1 219 ? 1.953 -9.852 17.219 1 80.56 219 GLU B O 1
ATOM 3629 N N . ILE B 1 220 ? 2.691 -9.633 15.133 1 81.31 220 ILE B N 1
ATOM 3630 C CA . ILE B 1 220 ? 3.891 -10.406 15.438 1 81.31 220 ILE B CA 1
ATOM 3631 C C . ILE B 1 220 ? 4.766 -9.641 16.422 1 81.31 220 ILE B C 1
ATOM 3633 O O . ILE B 1 220 ? 5.285 -10.211 17.375 1 81.31 220 ILE B O 1
ATOM 3637 N N . TYR B 1 221 ? 4.824 -8.406 16.156 1 84.12 221 TYR B N 1
ATOM 3638 C CA . TYR B 1 221 ? 5.621 -7.531 17.016 1 84.12 221 TYR B CA 1
ATOM 3639 C C . TYR B 1 221 ? 5.09 -7.531 18.438 1 84.12 221 TYR B C 1
ATOM 3641 O O . TYR B 1 221 ? 5.859 -7.664 19.391 1 84.12 221 TYR B O 1
ATOM 3649 N N . ASP B 1 222 ? 3.795 -7.434 18.562 1 81.38 222 ASP B N 1
ATOM 3650 C CA . ASP B 1 222 ? 3.168 -7.418 19.875 1 81.38 222 ASP B CA 1
ATOM 3651 C C . ASP B 1 222 ? 3.381 -8.742 20.609 1 81.38 222 ASP B C 1
ATOM 3653 O O . ASP B 1 222 ? 3.607 -8.766 21.812 1 81.38 222 ASP B O 1
ATOM 3657 N N . ASN B 1 223 ? 3.336 -9.773 19.859 1 77.81 223 ASN B N 1
ATOM 3658 C CA . ASN B 1 223 ? 3.555 -11.094 20.438 1 77.81 223 ASN B CA 1
ATOM 3659 C C . ASN B 1 223 ? 5 -11.273 20.891 1 77.81 223 ASN B C 1
ATOM 3661 O O . ASN B 1 223 ? 5.254 -11.898 21.922 1 77.81 223 ASN B O 1
ATOM 3665 N N . LEU B 1 224 ? 5.887 -10.719 20.141 1 75.88 224 LEU B N 1
ATOM 3666 C CA . LEU B 1 224 ? 7.301 -10.805 20.484 1 75.88 224 LEU B CA 1
ATOM 3667 C C . LEU B 1 224 ? 7.617 -9.977 21.719 1 75.88 224 LEU B C 1
ATOM 3669 O O . LEU B 1 224 ? 8.43 -10.383 22.562 1 75.88 224 LEU B O 1
ATOM 3673 N N . LYS B 1 225 ? 6.934 -8.828 21.781 1 78.25 225 LYS B N 1
ATOM 3674 C CA . LYS B 1 225 ? 7.176 -7.941 22.922 1 78.25 225 LYS B CA 1
ATOM 3675 C C . LYS B 1 225 ? 6.602 -8.531 24.203 1 78.25 225 LYS B C 1
ATOM 3677 O O . LYS B 1 225 ? 7.156 -8.336 25.297 1 78.25 225 LYS B O 1
ATOM 3682 N N . THR B 1 226 ? 5.5 -9.188 24.094 1 70.19 226 THR B N 1
ATOM 3683 C CA . THR B 1 226 ? 4.906 -9.836 25.25 1 70.19 226 THR B CA 1
ATOM 3684 C C . THR B 1 226 ? 5.777 -10.992 25.734 1 70.19 226 THR B C 1
ATOM 3686 O O . THR B 1 226 ? 5.797 -11.312 26.922 1 70.19 226 THR B O 1
ATOM 3689 N N . LEU B 1 227 ? 6.562 -11.531 24.875 1 64.62 227 LEU B N 1
ATOM 3690 C CA . LEU B 1 227 ? 7.434 -12.641 25.25 1 64.62 227 LEU B CA 1
ATOM 3691 C C . LEU B 1 227 ? 8.758 -12.117 25.812 1 64.62 227 LEU B C 1
ATOM 3693 O O . LEU B 1 227 ? 9.469 -12.852 26.5 1 64.62 227 LEU B O 1
ATOM 3697 N N . MET B 1 228 ? 9.141 -10.969 25.5 1 56.75 228 MET B N 1
ATOM 3698 C CA . MET B 1 228 ? 10.375 -10.43 26.062 1 56.75 228 MET B CA 1
ATOM 3699 C C . MET B 1 228 ? 10.109 -9.789 27.422 1 56.75 228 MET B C 1
ATOM 3701 O O . MET B 1 228 ? 10.93 -9.891 28.344 1 56.75 228 MET B O 1
#